Protein AF-A0A538G195-F1 (afdb_monomer_lite)

Foldseek 3Di:
DDDDPPPVVVVVVVVVVVLCPFLLQDADPPPPPLVPDDPVVLVVVLVVLLVLQVVLLVVLVVLLVVLLVQQLQLVLVVAAEEEEEFQLLQVLQQVLQVVLCQQLVDDVRRRYYDYFVDDPDDNVSRVVRQQDLVCLLVVLVVSVQAQSYEYEYEDAQLPRNSSLSNQQNNVVRNHQYEYEYQGPPHPNCVSHPTYRHRNSGYHPDRNPCSRSVSVNSNVSSNCSSVVSSVVLQCADDPGRQNHDCPDPVSLVSLLVRLCVLQVDDSVLSVVLCVQLVNRSLLSNLCRQQVHGSVLSVVLCVVVSNHSVSSHDPDDDDDDDDPPPPPVVVVVVVVVVVVVVPDDDDDDDDDDDDDDDDDDDDDDDDDDDDDDDDDDDDDDDDDDDDDDDDDD

pLDDT: mean 79.09, std 24.75, range [27.48, 98.88]

Secondary structure (DSSP, 8-state):
-----HHHHHHHHHHHHHHHTSTTT--SSTT--GGGS-HHHHHHHHHHHHTHHHHHHHHTHHHHHHHHHHHHHHHHTT--EEEEE-HHHHHHHHHHHHHHHHHH-PPTTSEEEEETT-TT--HHHHHHHTT-HHHHHHHHHHTT--TT-EEEEE-SSS--HHHHHHHHHHHHTT-EEEEEESSSS-HHHHHSSEEEE----S-SSTT-TTTHHHHHHHHHHHHHHHHHHHHTT-EETTEE------SHHHHHHHHHHHHHHH---HHHHHHHHHHTTT-HHHHHHHHHHT--HHHHHHHHHHTTT-HHHHS------S-----TTTTHHHHHHHHHHHTTS-S----PPPP---PPPPPPPPPPP--------------------------

Radius of gyration: 29.47 Å; chains: 1; bounding box: 63×98×82 Å

Sequence (391 aa):
MLGPSSDLDDSTAAERRALDELATESGGEASLDYDLRSTSELVVLMNRFDQTVPDAVLGAADALAETVDAIVDRLRRGGRLVYVGAGSSGRIAELDAAECQSTFSTEPGQVVALQAGGEHATPLEQEAAEDDREAGAAGVRELGVGPLDAVVGVSASGRTPFVLGAVEEASRAGACTAGVVSVGESELGLLADHEISAVVGPEFLAGSTRLKAGSAQKLVLNSISTVSMI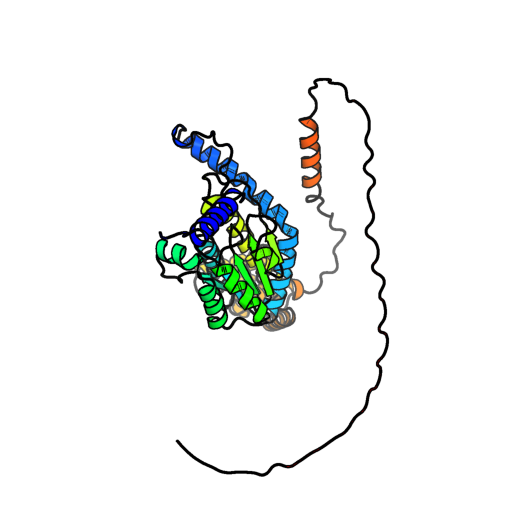RLGKTFGNLMVDVSATNEKLRARVRRIVQTATGASNERVDEALAAAGGSAKVAIVSILAGVDADEAHERLATTSGSIRLALPRRRPSGPRRRGGAWRAHQRDRQRLGERKGNRGSRLRRPAGQRFRRRRPARCRRGGIPPSRRGSARDRGHRVPGDLHHRS

Structure (mmCIF, N/CA/C/O backbone):
data_AF-A0A538G195-F1
#
_entry.id   AF-A0A538G195-F1
#
loop_
_atom_site.group_PDB
_atom_site.id
_atom_site.type_symbol
_atom_site.label_atom_id
_atom_site.label_alt_id
_atom_site.label_comp_id
_atom_site.label_asym_id
_atom_site.label_entity_id
_atom_site.label_seq_id
_atom_site.pdbx_PDB_ins_code
_atom_site.Cartn_x
_atom_site.Cartn_y
_atom_site.Cartn_z
_atom_site.occupancy
_atom_site.B_iso_or_equiv
_atom_site.auth_seq_id
_atom_site.auth_comp_id
_atom_site.auth_asym_id
_atom_site.auth_atom_id
_atom_site.pdbx_PDB_model_num
ATOM 1 N N . MET A 1 1 ? 30.238 -22.130 -46.029 1.00 37.38 1 MET A N 1
ATOM 2 C CA . MET A 1 1 ? 29.100 -21.198 -46.152 1.00 37.38 1 MET A CA 1
ATOM 3 C C . MET A 1 1 ? 28.152 -21.496 -45.010 1.00 37.38 1 MET A C 1
ATOM 5 O O . MET A 1 1 ? 27.429 -22.477 -45.081 1.00 37.38 1 MET A O 1
ATOM 9 N N . LEU A 1 2 ? 28.238 -20.724 -43.932 1.00 40.34 2 LEU A N 1
ATOM 10 C CA . LEU A 1 2 ? 27.244 -20.712 -42.864 1.00 40.34 2 LEU A CA 1
ATOM 11 C C . LEU A 1 2 ? 26.580 -19.342 -42.947 1.00 40.34 2 LEU A C 1
ATOM 13 O O . LEU A 1 2 ? 27.271 -18.327 -42.907 1.00 40.34 2 LEU A O 1
ATOM 17 N N . GLY A 1 3 ? 25.271 -19.321 -43.125 1.00 36.41 3 GLY A N 1
ATOM 18 C CA . GLY A 1 3 ? 24.450 -18.136 -42.945 1.00 36.41 3 GLY A CA 1
ATOM 19 C C . GLY A 1 3 ? 23.067 -18.566 -42.456 1.00 36.41 3 GLY A C 1
ATOM 20 O O . GLY A 1 3 ? 22.696 -19.715 -42.704 1.00 36.41 3 GLY A O 1
ATOM 21 N N . PRO A 1 4 ? 22.284 -17.669 -41.844 1.00 46.81 4 PRO A N 1
ATOM 22 C CA . PRO A 1 4 ? 22.677 -16.552 -40.988 1.00 46.81 4 PRO A CA 1
ATOM 23 C C . PRO A 1 4 ? 22.125 -16.724 -39.558 1.00 46.81 4 PRO A C 1
ATOM 25 O O . PRO A 1 4 ? 21.070 -17.308 -39.340 1.00 46.81 4 PRO A O 1
ATOM 28 N N . SER A 1 5 ? 22.834 -16.176 -38.572 1.00 49.34 5 SER A N 1
ATOM 29 C CA . SER A 1 5 ? 22.385 -16.022 -37.183 1.00 49.34 5 SER A CA 1
ATOM 30 C C . SER A 1 5 ? 21.516 -14.763 -37.017 1.00 49.34 5 SER A C 1
ATOM 32 O O . SER A 1 5 ? 21.808 -13.926 -36.166 1.00 49.34 5 SER A O 1
ATOM 34 N N . SER A 1 6 ? 20.508 -14.568 -37.875 1.00 51.19 6 SER A N 1
ATOM 35 C CA . SER A 1 6 ? 19.708 -13.330 -37.898 1.00 51.19 6 SER A CA 1
ATOM 36 C C . SER A 1 6 ? 18.733 -13.212 -36.729 1.00 51.19 6 SER A C 1
ATOM 38 O O . SER A 1 6 ? 18.486 -12.111 -36.258 1.00 51.19 6 SER A O 1
ATOM 40 N N . ASP A 1 7 ? 18.214 -14.330 -36.225 1.00 44.38 7 ASP A N 1
ATOM 41 C CA . ASP A 1 7 ? 17.024 -14.289 -35.363 1.00 44.38 7 ASP A CA 1
ATOM 42 C C . ASP A 1 7 ? 17.342 -13.922 -33.901 1.00 44.38 7 ASP A C 1
ATOM 44 O O . ASP A 1 7 ? 16.502 -13.362 -33.201 1.00 44.38 7 ASP A O 1
ATOM 48 N N . LEU A 1 8 ? 18.577 -14.164 -33.442 1.00 39.59 8 LEU A N 1
ATOM 49 C CA . LEU A 1 8 ? 19.046 -13.748 -32.110 1.00 39.59 8 LEU A CA 1
ATOM 50 C C . LEU A 1 8 ? 19.500 -12.275 -32.080 1.00 39.59 8 LEU A C 1
ATOM 52 O O . LEU A 1 8 ? 19.383 -11.604 -31.054 1.00 39.59 8 LEU A O 1
ATOM 56 N N . ASP A 1 9 ? 19.996 -11.754 -33.204 1.00 49.62 9 ASP A N 1
ATOM 57 C CA . ASP A 1 9 ? 20.476 -10.369 -33.306 1.00 49.62 9 ASP A CA 1
ATOM 58 C C . ASP A 1 9 ? 19.303 -9.380 -33.466 1.00 49.62 9 ASP A C 1
ATOM 60 O O . ASP A 1 9 ? 19.306 -8.295 -32.883 1.00 49.62 9 ASP A O 1
ATOM 64 N N . ASP A 1 10 ? 18.235 -9.797 -34.158 1.00 47.09 10 ASP A N 1
ATOM 65 C CA . ASP A 1 10 ? 17.028 -8.982 -34.356 1.00 47.09 10 ASP A CA 1
ATOM 66 C C . ASP A 1 10 ? 16.170 -8.889 -33.076 1.00 47.09 10 ASP A C 1
ATOM 68 O O . ASP A 1 10 ? 15.642 -7.821 -32.763 1.00 47.09 10 ASP A O 1
ATOM 72 N N . SER A 1 11 ? 16.109 -9.962 -32.270 1.00 45.81 11 SER A N 1
ATOM 73 C CA . SER A 1 11 ? 15.446 -9.969 -30.949 1.00 45.81 11 SER A CA 1
ATOM 74 C C . SER A 1 11 ? 16.098 -8.977 -29.984 1.00 45.81 11 SER A C 1
ATOM 76 O O . SER A 1 11 ? 15.421 -8.147 -29.380 1.00 45.81 11 SER A O 1
ATOM 78 N N . THR A 1 12 ? 17.431 -9.006 -29.887 1.00 54.03 12 THR A N 1
ATOM 79 C CA . THR A 1 12 ? 18.167 -8.099 -28.994 1.00 54.03 12 THR A CA 1
ATOM 80 C C . THR A 1 12 ? 18.160 -6.655 -29.504 1.00 54.03 12 THR A C 1
ATOM 82 O O . THR A 1 12 ? 18.181 -5.713 -28.713 1.00 54.03 12 THR A O 1
ATOM 85 N N . ALA A 1 13 ? 18.101 -6.435 -30.823 1.00 44.38 13 ALA A N 1
ATOM 86 C CA . ALA A 1 13 ? 17.939 -5.101 -31.398 1.00 44.38 13 ALA A CA 1
ATOM 87 C C . ALA A 1 13 ? 16.529 -4.530 -31.169 1.00 44.38 13 ALA A C 1
ATOM 89 O O . ALA A 1 13 ? 16.399 -3.330 -30.914 1.00 44.38 13 ALA A O 1
ATOM 90 N N . ALA A 1 14 ? 15.494 -5.370 -31.225 1.00 52.47 14 ALA A N 1
ATOM 91 C CA . ALA A 1 14 ? 14.123 -4.990 -30.902 1.00 52.47 14 ALA A CA 1
ATOM 92 C C . ALA A 1 14 ? 13.960 -4.660 -29.410 1.00 52.47 14 ALA A C 1
ATOM 94 O O . ALA A 1 14 ? 13.369 -3.634 -29.085 1.00 52.47 14 ALA A O 1
ATOM 95 N N . GLU A 1 15 ? 14.554 -5.452 -28.513 1.00 54.81 15 GLU A N 1
ATOM 96 C CA . GLU A 1 15 ? 14.579 -5.163 -27.072 1.00 54.81 15 GLU A CA 1
ATOM 97 C C . GLU A 1 15 ? 15.308 -3.858 -26.750 1.00 54.81 15 GLU A C 1
ATOM 99 O O . GLU A 1 15 ? 14.792 -3.054 -25.977 1.00 54.81 15 GLU A O 1
ATOM 104 N N . ARG A 1 16 ? 16.467 -3.603 -27.377 1.00 54.97 16 ARG A N 1
ATOM 105 C CA . ARG A 1 16 ? 17.202 -2.333 -27.230 1.00 54.97 16 ARG A CA 1
ATOM 106 C C . ARG A 1 16 ? 16.364 -1.130 -27.674 1.00 54.97 16 ARG A C 1
ATOM 108 O O . ARG A 1 16 ? 16.291 -0.143 -26.954 1.00 54.97 16 ARG A O 1
ATOM 115 N N . ARG A 1 17 ? 15.672 -1.228 -28.814 1.00 55.41 17 ARG A N 1
ATOM 116 C CA . ARG A 1 17 ? 14.771 -0.160 -29.287 1.00 55.4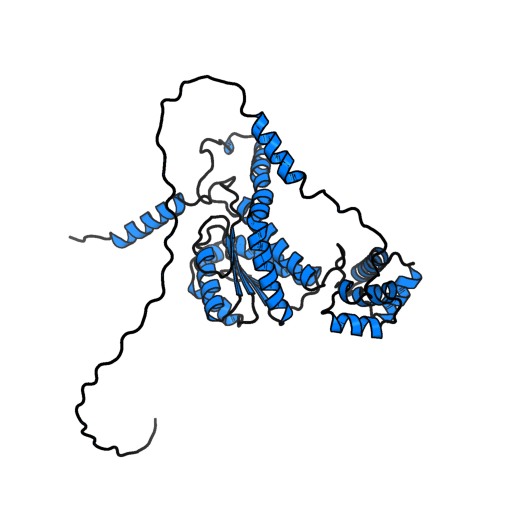1 17 ARG A CA 1
ATOM 117 C C . ARG A 1 17 ? 13.563 0.032 -28.368 1.00 55.41 17 ARG A C 1
ATOM 119 O O . ARG A 1 17 ? 13.183 1.166 -28.112 1.00 55.41 17 ARG A O 1
ATOM 126 N N . ALA A 1 18 ? 12.995 -1.053 -27.842 1.00 59.09 18 ALA A N 1
ATOM 127 C CA . ALA A 1 18 ? 11.886 -0.994 -26.892 1.00 59.09 18 ALA A CA 1
ATOM 128 C C . ALA A 1 18 ? 12.302 -0.391 -25.538 1.00 59.09 18 ALA A C 1
ATOM 130 O O . ALA A 1 18 ? 11.503 0.295 -24.910 1.00 59.09 18 ALA A O 1
ATOM 131 N N . LEU A 1 19 ? 13.544 -0.622 -25.093 1.00 58.81 19 LEU A N 1
ATOM 132 C CA . LEU A 1 19 ? 14.148 0.038 -23.930 1.00 58.81 19 LEU A CA 1
ATOM 133 C C . LEU A 1 19 ? 14.271 1.550 -24.158 1.00 58.81 19 LEU A C 1
ATOM 135 O O . LEU A 1 19 ? 13.780 2.319 -23.338 1.00 58.81 19 LEU A O 1
ATOM 139 N N . ASP A 1 20 ? 14.853 1.968 -25.285 1.00 54.69 20 ASP A N 1
ATOM 140 C CA . ASP A 1 20 ? 15.094 3.384 -25.610 1.00 54.69 20 ASP A CA 1
ATOM 141 C C . ASP A 1 20 ? 13.800 4.224 -25.707 1.00 54.69 20 ASP A C 1
ATOM 143 O O . ASP A 1 20 ? 13.822 5.438 -25.491 1.00 54.69 20 ASP A O 1
ATOM 147 N N . GLU A 1 21 ? 12.662 3.596 -26.022 1.00 57.94 21 GLU A N 1
ATOM 148 C CA . GLU A 1 21 ? 11.350 4.251 -26.121 1.00 57.94 21 GLU A CA 1
ATOM 149 C C . GLU A 1 21 ? 10.672 4.499 -24.758 1.00 57.94 21 GLU A C 1
ATOM 151 O O . GLU A 1 21 ? 9.718 5.281 -24.671 1.00 57.94 21 GLU A O 1
ATOM 156 N N . LEU A 1 22 ? 11.152 3.881 -23.673 1.00 58.16 22 LEU A N 1
ATOM 157 C CA . LEU A 1 22 ? 10.562 4.037 -22.344 1.00 58.16 22 LEU A CA 1
ATOM 158 C C . LEU A 1 22 ? 10.996 5.348 -21.682 1.00 58.16 22 LEU A C 1
ATOM 160 O O . LEU A 1 22 ? 12.179 5.664 -21.560 1.00 58.16 22 LEU A O 1
ATOM 164 N N . ALA A 1 23 ? 10.026 6.066 -21.110 1.00 60.09 23 ALA A N 1
ATOM 165 C CA . ALA A 1 23 ? 10.293 7.273 -20.324 1.00 60.09 23 ALA A CA 1
ATOM 166 C C . ALA A 1 23 ? 11.205 7.021 -19.100 1.00 60.09 23 ALA A C 1
ATOM 168 O O . ALA A 1 23 ? 11.826 7.960 -18.601 1.00 60.09 23 ALA A O 1
ATOM 169 N N . THR A 1 24 ? 11.286 5.776 -18.612 1.00 52.28 24 THR A N 1
ATOM 170 C CA . THR A 1 24 ? 12.189 5.367 -17.520 1.00 52.28 24 THR A CA 1
ATOM 171 C C . THR A 1 24 ? 13.651 5.297 -17.956 1.00 52.28 24 THR A C 1
ATOM 173 O O . THR A 1 24 ? 14.535 5.610 -17.160 1.00 52.28 24 THR A O 1
ATOM 176 N N . GLU A 1 25 ? 13.897 4.938 -19.217 1.00 59.53 25 GLU A N 1
ATOM 177 C CA . GLU A 1 25 ? 15.240 4.781 -19.784 1.00 59.53 25 GLU A CA 1
ATOM 178 C C . GLU A 1 25 ? 15.726 6.057 -20.471 1.00 59.53 25 GLU A C 1
ATOM 180 O O . GLU A 1 25 ? 16.930 6.293 -20.569 1.00 59.53 25 GLU A O 1
ATOM 185 N N . SER A 1 26 ? 14.802 6.933 -20.885 1.00 56.34 26 SER A N 1
ATOM 186 C CA . SER A 1 26 ? 15.163 8.245 -21.410 1.00 56.34 26 SER A CA 1
ATOM 187 C C . SER A 1 26 ? 15.908 9.051 -20.340 1.00 56.34 26 SER A C 1
ATOM 189 O O . SER A 1 26 ? 15.335 9.457 -19.324 1.00 56.34 26 SER A O 1
ATOM 191 N N . GLY A 1 27 ? 17.198 9.307 -20.566 1.00 50.16 27 GLY A N 1
ATOM 192 C CA . GLY A 1 27 ? 17.881 10.404 -19.890 1.00 50.16 27 GLY A CA 1
ATOM 193 C C . GLY A 1 27 ? 17.138 11.698 -20.208 1.00 50.16 27 GLY A C 1
ATOM 194 O O . GLY A 1 27 ? 16.630 11.854 -21.316 1.00 50.16 27 GLY A O 1
ATOM 195 N N . GLY A 1 28 ? 17.012 12.604 -19.237 1.00 56.41 28 GLY A N 1
ATOM 196 C CA . GLY A 1 28 ? 16.440 13.934 -19.468 1.00 56.41 28 GLY A CA 1
ATOM 197 C C . GLY A 1 28 ? 17.239 14.747 -20.500 1.00 56.41 28 GLY A C 1
ATOM 198 O O . GLY A 1 28 ? 17.872 14.203 -21.398 1.00 56.41 28 GLY A O 1
ATOM 199 N N . GLU A 1 29 ? 17.248 16.079 -20.401 1.00 52.69 29 GLU A N 1
ATOM 200 C CA . GLU A 1 29 ? 18.123 16.883 -21.271 1.00 52.69 29 GLU A CA 1
ATOM 201 C C . GLU A 1 29 ? 19.564 16.346 -21.201 1.00 52.69 29 GLU A C 1
ATOM 203 O O . GLU A 1 29 ? 20.205 16.418 -20.153 1.00 52.69 29 GLU A O 1
ATOM 208 N N . ALA A 1 30 ? 20.064 15.805 -22.320 1.00 50.06 30 ALA A N 1
ATOM 209 C CA . ALA A 1 30 ? 21.372 15.155 -22.466 1.00 50.06 30 ALA A CA 1
ATOM 210 C C . ALA A 1 30 ? 22.578 16.089 -22.200 1.00 50.06 30 ALA A C 1
ATOM 212 O O . ALA A 1 30 ? 23.709 15.750 -22.525 1.00 50.06 30 ALA A O 1
ATOM 213 N N . SER A 1 31 ? 22.340 17.278 -21.641 1.00 51.78 31 SER A N 1
ATOM 214 C CA . SER A 1 31 ? 23.308 18.355 -21.434 1.00 51.78 31 SER A CA 1
ATOM 215 C C . SER A 1 31 ? 23.473 18.753 -19.962 1.00 51.78 31 SER A C 1
ATOM 217 O O . SER A 1 31 ? 23.836 19.895 -19.666 1.00 51.78 31 SER A O 1
ATOM 219 N N . LEU A 1 32 ? 23.142 17.877 -19.013 1.00 64.00 32 LEU A N 1
ATOM 220 C CA . LEU A 1 32 ? 23.443 18.130 -17.607 1.00 64.00 32 LEU A CA 1
ATOM 221 C C . LEU A 1 32 ? 24.790 17.486 -17.274 1.00 64.00 32 LEU A C 1
ATOM 223 O O . LEU A 1 32 ? 24.834 16.312 -16.928 1.00 64.00 32 LEU A O 1
ATOM 227 N N . ASP A 1 33 ? 25.866 18.276 -17.351 1.00 83.06 33 ASP A N 1
ATOM 228 C CA . ASP A 1 33 ? 27.216 17.899 -16.898 1.00 83.06 33 ASP A CA 1
ATOM 229 C C . ASP A 1 33 ? 27.221 17.712 -15.368 1.00 83.06 33 ASP A C 1
ATOM 231 O O . ASP A 1 33 ? 27.653 18.582 -14.606 1.00 83.06 33 ASP A O 1
ATOM 235 N N . TYR A 1 34 ? 26.603 16.629 -14.884 1.00 86.94 34 TYR A N 1
ATOM 236 C CA . TYR A 1 34 ? 26.434 16.360 -13.456 1.00 86.94 34 TYR A CA 1
ATOM 237 C C . TYR A 1 34 ? 27.787 16.290 -12.744 1.00 86.94 34 TYR A C 1
ATOM 239 O O . TYR A 1 34 ? 27.937 16.821 -11.647 1.00 86.94 34 TYR A O 1
ATOM 247 N N . ASP A 1 35 ? 28.778 15.685 -13.384 1.00 88.25 35 ASP A N 1
ATOM 248 C CA . ASP A 1 35 ? 30.139 15.512 -12.885 1.00 88.25 35 ASP A CA 1
ATOM 249 C C . ASP A 1 35 ? 30.928 16.827 -12.754 1.00 88.25 35 ASP A C 1
ATOM 251 O O . ASP A 1 35 ? 31.881 16.887 -11.979 1.00 88.25 35 ASP A O 1
ATOM 255 N N . LEU A 1 36 ? 30.503 17.897 -13.435 1.00 91.38 36 LEU A N 1
ATOM 256 C CA . LEU A 1 36 ? 31.107 19.231 -13.325 1.00 91.38 36 LEU A CA 1
ATOM 257 C C . LEU A 1 36 ? 30.447 20.123 -12.262 1.00 91.38 36 LEU A C 1
ATOM 259 O O . LEU A 1 36 ? 30.925 21.228 -11.992 1.00 91.38 36 LEU A O 1
ATOM 263 N N . ARG A 1 37 ? 29.340 19.679 -11.660 1.00 91.38 37 ARG A N 1
ATOM 264 C CA . ARG A 1 37 ? 28.608 20.442 -10.640 1.00 91.38 37 ARG A CA 1
ATOM 265 C C . ARG A 1 37 ? 29.181 20.202 -9.251 1.00 91.38 37 ARG A C 1
ATOM 267 O O . ARG A 1 37 ? 29.657 19.120 -8.917 1.00 91.38 37 ARG A O 1
ATOM 274 N N . SER A 1 38 ? 29.052 21.200 -8.383 1.00 95.50 38 SER A N 1
ATOM 275 C CA . SER A 1 38 ? 29.324 21.006 -6.961 1.00 95.50 38 SER A CA 1
ATOM 276 C C . SER A 1 38 ? 28.315 20.039 -6.332 1.00 95.50 38 SER A C 1
ATOM 278 O O . SER A 1 38 ? 27.158 19.940 -6.749 1.00 95.50 38 SER A O 1
ATOM 280 N N . THR A 1 39 ? 28.713 19.380 -5.243 1.00 97.19 39 THR A N 1
ATOM 281 C CA . THR A 1 39 ? 27.825 18.492 -4.477 1.00 97.19 39 THR A CA 1
ATOM 282 C C . THR A 1 39 ? 26.535 19.195 -4.037 1.00 97.19 39 THR A C 1
ATOM 284 O O . THR A 1 39 ? 25.461 18.603 -4.099 1.00 97.19 39 THR A O 1
ATOM 287 N N . SER A 1 40 ? 26.614 20.470 -3.637 1.00 97.25 40 SER A N 1
ATOM 288 C CA . SER A 1 40 ? 25.439 21.260 -3.237 1.00 97.25 40 SER A CA 1
ATOM 289 C C . SER A 1 40 ? 24.456 21.447 -4.398 1.00 97.25 40 SER A C 1
ATOM 291 O O . SER A 1 40 ? 23.250 21.252 -4.238 1.00 97.25 40 SER A O 1
ATOM 293 N N . GLU A 1 41 ? 24.963 21.757 -5.594 1.00 94.56 41 GLU A N 1
ATOM 294 C CA . GLU A 1 41 ? 24.133 21.890 -6.794 1.00 94.56 41 GLU A CA 1
ATOM 295 C C . GLU A 1 41 ? 23.484 20.566 -7.189 1.00 94.56 41 GLU A C 1
ATOM 297 O O . GLU A 1 41 ? 22.314 20.568 -7.569 1.00 94.56 41 GLU A O 1
ATOM 302 N N . LEU A 1 42 ? 24.203 19.446 -7.063 1.00 94.50 42 LEU A N 1
ATOM 303 C CA . LEU A 1 42 ? 23.663 18.113 -7.336 1.00 94.50 42 LEU A CA 1
ATOM 304 C C . LEU A 1 42 ? 22.528 17.746 -6.379 1.00 94.50 42 LEU A C 1
ATOM 306 O O . LEU A 1 42 ? 21.477 17.302 -6.834 1.00 94.50 42 LEU A O 1
ATOM 310 N N . VAL A 1 43 ? 22.689 18.002 -5.078 1.00 96.00 43 VAL A N 1
ATOM 311 C CA . VAL A 1 43 ? 21.633 17.758 -4.080 1.00 96.00 43 VAL A CA 1
ATOM 312 C C . VAL A 1 43 ? 20.395 18.613 -4.366 1.00 96.00 43 VAL A C 1
ATOM 314 O O . VAL A 1 43 ? 19.273 18.105 -4.359 1.00 96.00 43 VAL A O 1
ATOM 317 N N . VAL A 1 44 ? 20.577 19.904 -4.667 1.00 95.00 44 VAL A N 1
ATOM 318 C CA . VAL A 1 44 ? 19.462 20.797 -5.025 1.00 95.00 44 VAL A CA 1
ATOM 319 C C . VAL A 1 44 ? 18.781 20.340 -6.315 1.00 95.00 44 VAL A C 1
ATOM 321 O O . VAL A 1 44 ? 17.554 20.389 -6.412 1.00 95.00 44 VAL A O 1
ATOM 324 N N . LEU A 1 45 ? 19.553 19.908 -7.312 1.00 92.38 45 LEU A N 1
ATOM 325 C CA . LEU A 1 45 ? 19.019 19.458 -8.591 1.00 92.38 45 LEU A CA 1
ATOM 326 C C . LEU A 1 45 ? 18.232 18.154 -8.446 1.00 92.38 45 LEU A C 1
ATOM 328 O O . LEU A 1 45 ? 17.109 18.090 -8.936 1.00 92.38 45 LEU A O 1
ATOM 332 N N . MET A 1 46 ? 18.758 17.172 -7.713 1.00 94.12 46 MET A N 1
ATOM 333 C CA . MET A 1 46 ? 18.046 15.931 -7.405 1.00 94.12 46 MET A CA 1
ATOM 334 C C . MET A 1 46 ? 16.720 16.217 -6.684 1.00 94.12 46 MET A C 1
ATOM 336 O O . MET A 1 46 ? 15.671 15.748 -7.116 1.00 94.12 46 MET A O 1
ATOM 340 N N . ASN A 1 47 ? 16.715 17.107 -5.684 1.00 96.12 47 ASN A N 1
ATOM 341 C CA . ASN A 1 47 ? 15.476 17.455 -4.987 1.00 96.12 47 ASN A CA 1
ATOM 342 C C . ASN A 1 47 ? 14.434 18.139 -5.894 1.00 96.12 47 ASN A C 1
ATOM 344 O O . ASN A 1 47 ? 13.233 17.968 -5.696 1.00 96.12 47 ASN A O 1
ATOM 348 N N . ARG A 1 48 ? 14.862 18.899 -6.913 1.00 93.62 48 ARG A N 1
ATOM 349 C CA . ARG A 1 48 ? 13.939 19.460 -7.918 1.00 93.62 48 ARG A CA 1
ATOM 350 C C . ARG A 1 48 ? 13.288 18.373 -8.770 1.00 93.62 48 ARG A C 1
ATOM 352 O O . ARG A 1 48 ? 12.123 18.524 -9.123 1.00 93.62 48 ARG A O 1
ATOM 359 N N . PHE A 1 49 ? 14.008 17.297 -9.085 1.00 93.12 49 PHE A N 1
ATOM 360 C CA . PHE A 1 49 ? 13.427 16.127 -9.747 1.00 93.12 49 PHE A CA 1
ATOM 361 C C . PHE A 1 49 ? 12.378 15.470 -8.837 1.00 93.12 49 PHE A C 1
ATOM 363 O O . PHE A 1 49 ? 11.247 15.240 -9.277 1.00 93.12 49 PHE A O 1
ATOM 370 N N . ASP A 1 50 ? 12.702 15.265 -7.558 1.00 96.19 50 ASP A N 1
ATOM 371 C CA . ASP A 1 50 ? 11.815 14.615 -6.580 1.00 96.19 50 ASP A CA 1
ATOM 372 C C . ASP A 1 50 ? 10.479 15.349 -6.380 1.00 96.19 50 ASP A C 1
ATOM 374 O O . ASP A 1 50 ? 9.457 14.722 -6.100 1.00 96.19 50 ASP A O 1
ATOM 378 N N . GLN A 1 51 ? 10.441 16.672 -6.578 1.00 95.69 51 GLN A N 1
ATOM 379 C CA . GLN A 1 51 ? 9.213 17.475 -6.461 1.00 95.69 51 GLN A CA 1
ATOM 380 C C . GLN A 1 51 ? 8.084 17.024 -7.400 1.00 95.69 51 GLN A C 1
ATOM 382 O O . GLN A 1 51 ? 6.921 17.325 -7.137 1.00 95.69 51 GLN A O 1
ATOM 387 N N . THR A 1 52 ? 8.402 16.298 -8.474 1.00 95.19 52 THR A N 1
ATOM 388 C CA . THR A 1 52 ? 7.405 15.763 -9.416 1.00 95.19 52 THR A CA 1
ATOM 389 C C . THR A 1 52 ? 6.650 14.548 -8.870 1.00 95.19 52 THR A C 1
ATOM 391 O O . THR A 1 52 ? 5.523 14.286 -9.291 1.00 95.19 52 THR A O 1
ATOM 394 N N . VAL A 1 53 ? 7.228 13.832 -7.901 1.00 98.38 53 VAL A N 1
ATOM 395 C CA . VAL A 1 53 ? 6.711 12.545 -7.420 1.00 98.38 53 VAL A CA 1
ATOM 396 C C . VAL A 1 53 ? 5.324 12.668 -6.770 1.00 98.38 53 VAL A C 1
ATOM 398 O O . VAL A 1 53 ? 4.425 11.930 -7.175 1.00 98.38 53 VAL A O 1
ATOM 401 N N . PRO A 1 54 ? 5.066 13.596 -5.822 1.00 98.38 54 PRO A N 1
ATOM 402 C CA . PRO A 1 54 ? 3.743 13.698 -5.203 1.00 98.38 54 PRO A CA 1
ATOM 403 C C . PRO A 1 54 ? 2.640 14.098 -6.190 1.00 98.38 54 PRO A C 1
ATOM 405 O O . PRO A 1 54 ? 1.514 13.621 -6.071 1.00 98.38 54 PRO A O 1
ATOM 408 N N . ASP A 1 55 ? 2.955 14.956 -7.168 1.00 98.06 55 ASP A N 1
ATOM 409 C CA . ASP A 1 55 ? 2.007 15.357 -8.214 1.00 98.06 55 ASP A CA 1
ATOM 410 C C . ASP A 1 55 ? 1.657 14.166 -9.130 1.00 98.06 55 ASP A C 1
ATOM 412 O O . ASP A 1 55 ? 0.488 13.999 -9.478 1.00 98.06 55 ASP A O 1
ATOM 416 N N . ALA A 1 56 ? 2.629 13.307 -9.467 1.00 97.81 56 ALA A N 1
ATOM 417 C CA . ALA A 1 56 ? 2.389 12.088 -10.245 1.00 97.81 56 ALA A CA 1
ATOM 418 C C . ALA A 1 56 ? 1.483 11.094 -9.496 1.00 97.81 56 ALA A C 1
ATOM 420 O O . ALA A 1 56 ? 0.515 10.591 -10.063 1.00 97.81 56 ALA A O 1
ATOM 421 N N . VAL A 1 57 ? 1.735 10.873 -8.201 1.00 98.62 57 VAL A N 1
ATOM 422 C CA . VAL A 1 57 ? 0.894 10.003 -7.356 1.00 98.62 57 VAL A CA 1
ATOM 423 C C . VAL A 1 57 ? -0.515 10.577 -7.198 1.00 98.62 57 VAL A C 1
ATOM 425 O O . VAL A 1 57 ? -1.496 9.841 -7.279 1.00 98.62 57 VAL A O 1
ATOM 428 N N . LEU A 1 58 ? -0.644 11.898 -7.036 1.00 98.31 58 LEU A N 1
ATOM 429 C CA . LEU A 1 58 ? -1.946 12.567 -7.016 1.00 98.31 58 LEU A CA 1
ATOM 430 C C . LEU A 1 58 ? -2.690 12.414 -8.352 1.00 98.31 58 LEU A C 1
ATOM 432 O O . LEU A 1 58 ? -3.914 12.297 -8.356 1.00 98.31 58 LEU A O 1
ATOM 436 N N . GLY A 1 59 ? -1.969 12.394 -9.475 1.00 97.81 59 GLY A N 1
ATOM 437 C CA . GLY A 1 59 ? -2.531 12.110 -10.795 1.00 97.81 59 GLY A CA 1
ATOM 438 C C . GLY A 1 59 ? -3.178 10.725 -10.900 1.00 97.81 59 GLY A C 1
ATOM 439 O O . GLY A 1 59 ? -4.160 10.577 -11.621 1.00 97.81 59 GLY A O 1
ATOM 440 N N . ALA A 1 60 ? -2.692 9.747 -10.129 1.00 97.56 60 ALA A N 1
ATOM 441 C CA . ALA A 1 60 ? -3.216 8.381 -10.074 1.00 97.56 60 ALA A CA 1
ATOM 442 C C . ALA A 1 60 ? -4.297 8.166 -8.991 1.00 97.56 60 ALA A C 1
ATOM 444 O O . ALA A 1 60 ? -4.716 7.033 -8.755 1.00 97.56 60 ALA A O 1
ATOM 445 N N . ALA A 1 61 ? -4.750 9.227 -8.307 1.00 98.06 61 ALA A N 1
ATOM 446 C CA . ALA A 1 61 ? -5.572 9.109 -7.100 1.00 98.06 61 ALA A CA 1
ATOM 447 C C . ALA A 1 61 ? -6.912 8.382 -7.305 1.00 98.06 61 ALA A C 1
ATOM 449 O O . ALA A 1 61 ? -7.336 7.655 -6.408 1.00 98.06 61 ALA A O 1
ATOM 450 N N . ASP A 1 62 ? -7.571 8.558 -8.454 1.00 98.31 62 ASP A N 1
ATOM 451 C CA . ASP A 1 62 ? -8.859 7.908 -8.729 1.00 98.31 62 ASP A CA 1
ATOM 452 C C . ASP A 1 62 ? -8.682 6.386 -8.890 1.00 98.31 62 ASP A C 1
ATOM 454 O O . ASP A 1 62 ? -9.332 5.615 -8.186 1.00 98.31 62 ASP A O 1
ATOM 458 N N . ALA A 1 63 ? -7.725 5.951 -9.719 1.00 98.06 63 ALA A N 1
ATOM 459 C CA . ALA A 1 63 ? -7.402 4.532 -9.900 1.00 98.06 63 ALA A CA 1
ATOM 460 C C . ALA A 1 63 ? -6.901 3.881 -8.600 1.00 98.06 63 ALA A C 1
ATOM 462 O O . ALA A 1 63 ? -7.274 2.756 -8.260 1.00 98.06 63 ALA A O 1
ATOM 463 N N . LEU A 1 64 ? -6.100 4.615 -7.825 1.00 98.50 64 LEU A N 1
ATOM 464 C CA . LEU A 1 64 ? -5.644 4.190 -6.507 1.00 98.50 64 LEU A CA 1
ATOM 465 C C . LEU A 1 64 ? -6.817 4.000 -5.532 1.00 98.50 64 LEU A C 1
ATOM 467 O O . LEU A 1 64 ? -6.843 3.017 -4.796 1.00 98.50 64 LEU A O 1
ATOM 471 N N . ALA A 1 65 ? -7.801 4.903 -5.530 1.00 98.75 65 ALA A N 1
ATOM 472 C CA . ALA A 1 65 ? -8.984 4.780 -4.682 1.00 98.75 65 ALA A CA 1
ATOM 473 C C . ALA A 1 65 ? -9.847 3.566 -5.063 1.00 98.75 65 ALA A C 1
ATOM 475 O O . ALA A 1 65 ? -10.276 2.830 -4.174 1.00 98.75 65 ALA A O 1
ATOM 476 N N . GLU A 1 66 ? -10.061 3.332 -6.360 1.00 98.69 66 GLU A N 1
ATOM 477 C CA . GLU A 1 66 ? -10.790 2.160 -6.864 1.00 98.69 66 GLU A CA 1
ATOM 478 C C . GLU A 1 66 ? -10.088 0.852 -6.484 1.00 98.69 66 GLU A C 1
ATOM 480 O O . GLU A 1 66 ? -10.720 -0.062 -5.950 1.00 98.69 66 GLU A O 1
ATOM 485 N N . THR A 1 67 ? -8.766 0.802 -6.667 1.00 98.75 67 THR A N 1
ATOM 486 C CA . THR A 1 67 ? -7.936 -0.346 -6.280 1.00 98.75 67 THR A CA 1
ATOM 487 C C . THR A 1 67 ? -8.027 -0.611 -4.776 1.00 98.75 67 THR A C 1
ATOM 489 O O . THR A 1 67 ? -8.212 -1.749 -4.348 1.00 98.75 67 THR A O 1
ATOM 492 N N . VAL A 1 68 ? -7.954 0.437 -3.947 1.00 98.88 68 VAL A N 1
ATOM 493 C CA . VAL A 1 68 ? -8.093 0.311 -2.489 1.00 98.88 68 VAL A CA 1
ATOM 494 C C . VAL A 1 68 ? -9.469 -0.214 -2.095 1.00 98.88 68 VAL A C 1
ATOM 496 O O . VAL A 1 68 ? -9.554 -1.075 -1.222 1.00 98.88 68 VAL A O 1
ATOM 499 N N . ASP A 1 69 ? -10.552 0.263 -2.710 1.00 98.75 69 ASP A N 1
ATOM 500 C CA . ASP A 1 69 ? -11.890 -0.247 -2.398 1.00 98.75 69 ASP A CA 1
ATOM 501 C C . ASP A 1 69 ? -12.024 -1.744 -2.758 1.00 98.75 69 ASP A C 1
ATOM 503 O O . ASP A 1 69 ? -12.623 -2.496 -1.982 1.00 98.75 69 ASP A O 1
ATOM 507 N N . ALA A 1 70 ? -11.403 -2.202 -3.854 1.00 98.69 70 ALA A N 1
ATOM 508 C CA . ALA A 1 70 ? -11.346 -3.620 -4.223 1.00 98.69 70 ALA A CA 1
ATOM 509 C C . ALA A 1 70 ? -10.509 -4.459 -3.234 1.00 98.69 70 ALA A C 1
ATOM 511 O O . ALA A 1 70 ? -10.956 -5.513 -2.774 1.00 98.69 70 ALA A O 1
ATOM 512 N N . ILE A 1 71 ? -9.337 -3.963 -2.823 1.00 98.75 71 ILE A N 1
ATOM 513 C CA . ILE A 1 71 ? -8.491 -4.602 -1.798 1.00 98.75 71 ILE A CA 1
ATOM 514 C C . ILE A 1 71 ? -9.236 -4.702 -0.461 1.00 98.75 71 ILE A C 1
ATOM 516 O O . ILE A 1 71 ? -9.214 -5.739 0.203 1.00 98.75 71 ILE A O 1
ATOM 520 N N . VAL A 1 72 ? -9.945 -3.648 -0.057 1.00 98.38 72 VAL A N 1
ATOM 521 C CA . VAL A 1 72 ? -10.723 -3.639 1.188 1.00 98.38 72 VAL A CA 1
ATOM 522 C C . VAL A 1 72 ? -11.849 -4.675 1.156 1.00 98.38 72 VAL A C 1
ATOM 524 O O . VAL A 1 72 ? -12.110 -5.295 2.188 1.00 98.38 72 VAL A O 1
ATOM 527 N N . ASP A 1 73 ? -12.515 -4.887 0.016 1.00 98.06 73 ASP A N 1
ATOM 528 C CA . ASP A 1 73 ? -13.511 -5.961 -0.132 1.00 98.06 73 ASP A CA 1
ATOM 529 C C . ASP A 1 73 ? -12.900 -7.343 0.148 1.00 98.06 73 ASP A C 1
ATOM 531 O O . ASP A 1 73 ? -13.448 -8.124 0.931 1.00 98.06 73 ASP A O 1
ATOM 535 N N . ARG A 1 74 ? -11.721 -7.611 -0.424 1.00 98.19 74 ARG A N 1
ATOM 536 C CA . ARG A 1 74 ? -10.957 -8.849 -0.215 1.00 98.19 74 ARG A CA 1
ATOM 537 C C . ARG A 1 74 ? -10.562 -9.055 1.247 1.00 98.19 74 ARG A C 1
ATOM 539 O O . ARG A 1 74 ? -10.921 -10.070 1.849 1.00 98.19 74 ARG A O 1
ATOM 546 N N . LEU A 1 75 ? -9.933 -8.053 1.859 1.00 97.12 75 LEU A N 1
ATOM 547 C CA . LEU A 1 75 ? -9.497 -8.112 3.258 1.00 97.12 75 LEU A CA 1
ATOM 548 C C . LEU A 1 75 ? -10.672 -8.290 4.236 1.00 97.12 75 LEU A C 1
ATOM 550 O O . LEU A 1 75 ? -10.559 -9.034 5.208 1.00 97.12 75 LEU A O 1
ATOM 554 N N . ARG A 1 76 ? -11.835 -7.670 3.977 1.00 94.81 76 ARG A N 1
ATOM 555 C CA . ARG A 1 76 ? -13.042 -7.856 4.813 1.00 94.81 76 ARG A CA 1
ATOM 556 C C . ARG A 1 76 ? -13.560 -9.288 4.820 1.00 94.81 76 ARG A C 1
ATOM 558 O O . ARG A 1 76 ? -14.185 -9.695 5.795 1.00 94.81 76 ARG A O 1
ATOM 565 N N . ARG A 1 77 ? -13.324 -10.037 3.744 1.00 95.62 77 ARG A N 1
ATOM 566 C CA . ARG A 1 77 ? -13.733 -11.440 3.597 1.00 95.62 77 ARG A CA 1
ATOM 567 C C . ARG A 1 77 ? -12.691 -12.416 4.152 1.00 95.62 77 ARG A C 1
ATOM 569 O O . ARG A 1 77 ? -12.852 -13.619 3.978 1.00 95.62 77 ARG A O 1
ATOM 576 N N . GLY A 1 78 ? -11.652 -11.907 4.820 1.00 95.56 78 GLY A N 1
ATOM 577 C CA . GLY A 1 78 ? -10.573 -12.703 5.406 1.00 95.56 78 GLY A CA 1
ATOM 578 C C . GLY A 1 78 ? -9.438 -13.036 4.436 1.00 95.56 78 GLY A C 1
ATOM 579 O O . GLY A 1 78 ? -8.626 -13.899 4.750 1.00 95.56 78 GLY A O 1
ATOM 580 N N . GLY A 1 79 ? -9.387 -12.390 3.268 1.00 97.94 79 GLY A N 1
ATOM 581 C CA . GLY A 1 79 ? -8.277 -12.538 2.329 1.00 97.94 79 GLY A CA 1
ATOM 582 C C . GLY A 1 79 ? -7.018 -11.779 2.739 1.00 97.94 79 GLY A C 1
ATOM 583 O O . GLY A 1 79 ? -6.997 -11.079 3.757 1.00 97.94 79 GLY A O 1
ATOM 584 N N . ARG A 1 80 ? -5.979 -11.896 1.909 1.00 98.56 80 ARG A N 1
ATOM 585 C CA . ARG A 1 80 ? -4.679 -11.240 2.095 1.00 98.56 80 ARG A CA 1
ATOM 586 C C . ARG A 1 80 ? -4.427 -10.170 1.037 1.00 98.56 80 ARG A C 1
ATOM 588 O O . ARG A 1 80 ? -5.003 -10.199 -0.050 1.00 98.56 80 ARG A O 1
ATOM 595 N N . LEU A 1 81 ? -3.528 -9.246 1.359 1.00 98.81 81 LEU A N 1
ATOM 596 C CA . LEU A 1 81 ? -2.883 -8.349 0.405 1.00 98.81 81 LEU A CA 1
ATOM 597 C C . LEU A 1 81 ? -1.474 -8.881 0.120 1.00 98.81 81 LEU A C 1
ATOM 599 O O . LEU A 1 81 ? -0.646 -8.959 1.024 1.00 98.81 81 LEU A O 1
ATOM 603 N N . VAL A 1 82 ? -1.213 -9.254 -1.128 1.00 98.81 82 VAL A N 1
ATOM 604 C CA . VAL A 1 82 ? 0.062 -9.822 -1.575 1.00 98.81 82 VAL A CA 1
ATOM 605 C C . VAL A 1 82 ? 0.716 -8.845 -2.542 1.00 98.81 82 VAL A C 1
ATOM 607 O O . VAL A 1 82 ? 0.210 -8.616 -3.638 1.00 98.81 82 VAL A O 1
ATOM 610 N N . TYR A 1 83 ? 1.844 -8.264 -2.156 1.00 98.81 83 TYR A N 1
ATOM 611 C CA . TYR A 1 83 ? 2.677 -7.504 -3.080 1.00 98.81 83 TYR A CA 1
ATOM 612 C C . TYR A 1 83 ? 3.607 -8.435 -3.851 1.00 98.81 83 TYR A C 1
ATOM 614 O O . TYR A 1 83 ? 4.100 -9.410 -3.291 1.00 98.81 83 TYR A O 1
ATOM 622 N N . VAL A 1 84 ? 3.889 -8.121 -5.115 1.00 98.38 84 VAL A N 1
ATOM 623 C CA . VAL A 1 84 ? 4.873 -8.852 -5.922 1.00 98.38 84 VAL A CA 1
ATOM 624 C C . VAL A 1 84 ? 5.806 -7.874 -6.620 1.00 98.38 84 VAL A C 1
ATOM 626 O O . VAL A 1 84 ? 5.339 -6.939 -7.268 1.00 98.38 84 VAL A O 1
ATOM 629 N N . GLY A 1 85 ? 7.117 -8.081 -6.525 1.00 97.12 85 GLY A N 1
ATOM 630 C CA . GLY A 1 85 ? 8.092 -7.205 -7.172 1.00 97.12 85 GLY A CA 1
ATOM 631 C C . GLY A 1 85 ? 9.484 -7.817 -7.303 1.00 97.12 85 GLY A C 1
ATOM 632 O O . GLY A 1 85 ? 9.797 -8.840 -6.702 1.00 97.12 85 GLY A O 1
ATOM 633 N N . ALA A 1 86 ? 10.339 -7.152 -8.073 1.00 94.06 86 ALA A N 1
ATOM 634 C CA . ALA A 1 86 ? 11.761 -7.467 -8.195 1.00 94.06 86 ALA A CA 1
ATOM 635 C C . ALA A 1 86 ? 12.618 -6.247 -7.823 1.00 94.06 86 ALA A C 1
ATOM 637 O O . ALA A 1 86 ? 12.113 -5.119 -7.749 1.00 94.06 86 ALA A O 1
ATOM 638 N N . GLY A 1 87 ? 13.906 -6.469 -7.554 1.00 91.88 87 GLY A N 1
ATOM 639 C CA . GLY A 1 87 ? 14.877 -5.398 -7.328 1.00 91.88 87 GLY A CA 1
ATOM 640 C C . GLY A 1 87 ? 14.439 -4.375 -6.271 1.00 91.88 87 GLY A C 1
ATOM 641 O O . GLY A 1 87 ? 14.158 -4.716 -5.120 1.00 91.88 87 GLY A O 1
ATOM 642 N N . SER A 1 88 ? 14.414 -3.093 -6.643 1.00 93.19 88 SER A N 1
ATOM 643 C CA . SER A 1 88 ? 13.981 -2.015 -5.736 1.00 93.19 88 SER A CA 1
ATOM 644 C C . SER A 1 88 ? 12.477 -2.060 -5.446 1.00 93.19 88 SER A C 1
ATOM 646 O O . SER A 1 88 ? 12.069 -1.800 -4.317 1.00 93.19 88 SER A O 1
ATOM 648 N N . SER A 1 89 ? 11.656 -2.417 -6.438 1.00 96.25 89 SER A N 1
ATOM 649 C CA . SER A 1 89 ? 10.197 -2.486 -6.297 1.00 96.25 89 SER A CA 1
ATOM 650 C C . SER A 1 89 ? 9.767 -3.567 -5.306 1.00 96.25 89 SER A C 1
ATOM 652 O O . SER A 1 89 ? 8.927 -3.299 -4.450 1.00 96.25 89 SER A O 1
ATOM 654 N N . GLY A 1 90 ? 10.401 -4.745 -5.361 1.00 94.94 90 GLY A N 1
ATOM 655 C CA . GLY A 1 90 ? 10.197 -5.819 -4.383 1.00 94.94 90 GLY A CA 1
ATOM 656 C C . GLY A 1 90 ? 10.516 -5.370 -2.955 1.00 94.94 90 GLY A C 1
ATOM 657 O O . GLY A 1 90 ? 9.677 -5.502 -2.070 1.00 94.94 90 GLY A O 1
ATOM 658 N N . ARG A 1 91 ? 11.667 -4.716 -2.748 1.00 94.06 91 ARG A N 1
ATOM 659 C CA . ARG A 1 91 ? 12.098 -4.258 -1.414 1.00 94.06 91 ARG A CA 1
ATOM 660 C C . ARG A 1 91 ? 11.181 -3.189 -0.826 1.00 94.06 91 ARG A C 1
ATOM 662 O O . ARG A 1 91 ? 10.953 -3.145 0.378 1.00 94.06 91 ARG A O 1
ATOM 669 N N . ILE A 1 92 ? 10.662 -2.295 -1.667 1.00 97.19 92 ILE A N 1
ATOM 670 C CA . ILE A 1 92 ? 9.693 -1.274 -1.242 1.00 97.19 92 ILE A CA 1
ATOM 671 C C . ILE A 1 92 ? 8.366 -1.932 -0.839 1.00 97.19 92 ILE A C 1
ATOM 673 O O . ILE A 1 92 ? 7.749 -1.508 0.138 1.00 97.19 92 ILE A O 1
ATOM 677 N N . ALA A 1 93 ? 7.945 -2.970 -1.563 1.00 97.44 93 ALA A N 1
ATOM 678 C CA . ALA A 1 93 ? 6.783 -3.779 -1.214 1.00 97.44 93 ALA A CA 1
ATOM 679 C C . ALA A 1 93 ? 6.970 -4.548 0.103 1.00 97.44 93 ALA A C 1
ATOM 681 O O . ALA A 1 93 ? 6.080 -4.531 0.953 1.00 97.44 93 ALA A O 1
ATOM 682 N N . GLU A 1 94 ? 8.133 -5.164 0.301 1.00 95.38 94 GLU A N 1
ATOM 683 C CA . GLU A 1 94 ? 8.503 -5.837 1.548 1.00 95.38 94 GLU A CA 1
ATOM 684 C C . GLU A 1 94 ? 8.484 -4.867 2.736 1.00 95.38 94 GLU A C 1
ATOM 686 O O . GLU A 1 94 ? 7.899 -5.173 3.776 1.00 95.38 94 GLU A O 1
ATOM 691 N N . LEU A 1 95 ? 9.036 -3.661 2.559 1.00 96.31 95 LEU A N 1
ATOM 692 C CA . LEU A 1 95 ? 9.010 -2.608 3.573 1.00 96.31 95 LEU A CA 1
ATOM 693 C C . LEU A 1 95 ? 7.575 -2.255 4.002 1.00 96.31 95 LEU A C 1
ATOM 695 O O . LEU A 1 95 ? 7.291 -2.220 5.198 1.00 96.31 95 LEU A O 1
ATOM 699 N N . ASP A 1 96 ? 6.666 -2.010 3.052 1.00 98.31 96 ASP A N 1
ATOM 700 C CA . ASP A 1 96 ? 5.270 -1.670 3.374 1.00 98.31 96 ASP A CA 1
ATOM 701 C C . ASP A 1 96 ? 4.537 -2.839 4.061 1.00 98.31 96 ASP A C 1
ATOM 703 O O . ASP A 1 96 ? 3.820 -2.632 5.046 1.00 98.31 96 ASP A O 1
ATOM 707 N N . ALA A 1 97 ? 4.764 -4.077 3.606 1.00 96.62 97 ALA A N 1
ATOM 708 C CA . ALA A 1 97 ? 4.193 -5.271 4.229 1.00 96.62 97 ALA A CA 1
ATOM 709 C C . ALA A 1 97 ? 4.672 -5.455 5.680 1.00 96.62 97 ALA A C 1
ATOM 711 O O . ALA A 1 97 ? 3.851 -5.641 6.583 1.00 96.62 97 ALA A O 1
ATOM 712 N N . ALA A 1 98 ? 5.978 -5.329 5.931 1.00 93.38 98 ALA A N 1
ATOM 713 C CA . ALA A 1 98 ? 6.572 -5.483 7.260 1.00 93.38 98 ALA A CA 1
ATOM 714 C C . ALA A 1 98 ? 6.055 -4.437 8.268 1.00 93.38 98 ALA A C 1
ATOM 716 O O . ALA A 1 98 ? 5.883 -4.717 9.461 1.00 93.38 98 ALA A O 1
ATOM 717 N N . GLU A 1 99 ? 5.752 -3.222 7.806 1.00 94.31 99 GLU A N 1
ATOM 718 C CA . GLU A 1 99 ? 5.230 -2.152 8.659 1.00 94.31 99 GLU A CA 1
ATOM 719 C C . GLU A 1 99 ? 3.757 -2.363 9.053 1.00 94.31 99 GLU A C 1
ATOM 721 O O . GLU A 1 99 ? 3.325 -1.857 10.097 1.00 94.31 99 GLU A O 1
ATOM 726 N N . CYS A 1 100 ? 2.981 -3.146 8.293 1.00 94.69 100 CYS A N 1
ATOM 727 C CA . CYS A 1 100 ? 1.546 -3.326 8.531 1.00 94.69 100 CYS A CA 1
ATOM 728 C C . CYS A 1 100 ? 1.227 -3.981 9.883 1.00 94.69 100 CYS A C 1
ATOM 730 O O . CYS A 1 100 ? 0.256 -3.588 10.542 1.00 94.69 100 CYS A O 1
ATOM 732 N N . GLN A 1 101 ? 2.022 -4.958 10.329 1.00 89.31 101 GLN A N 1
ATOM 733 C CA . GLN A 1 101 ? 1.781 -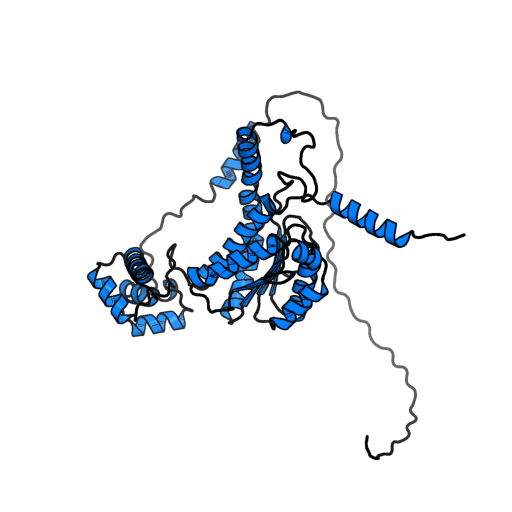5.652 11.600 1.00 89.31 101 GLN A CA 1
ATOM 734 C C . GLN A 1 101 ? 2.020 -4.725 12.793 1.00 89.31 101 GLN A C 1
ATOM 736 O O . GLN A 1 101 ? 1.172 -4.605 13.676 1.00 89.31 101 GLN A O 1
ATOM 741 N N . SER A 1 102 ? 3.143 -4.007 12.805 1.00 84.31 102 SER A N 1
ATOM 742 C CA . SER A 1 102 ? 3.492 -3.107 13.913 1.00 84.31 102 SER A CA 1
ATOM 743 C C . SER A 1 102 ? 2.634 -1.833 13.959 1.00 84.31 102 SER A C 1
ATOM 745 O O . SER A 1 102 ? 2.442 -1.248 15.030 1.00 84.31 102 SER A O 1
ATOM 747 N N . THR A 1 103 ? 2.095 -1.412 12.812 1.00 89.12 103 THR A N 1
ATOM 748 C CA . THR A 1 103 ? 1.327 -0.169 12.665 1.00 89.12 103 THR A CA 1
ATOM 749 C C . THR A 1 103 ? -0.164 -0.373 12.926 1.00 89.12 103 THR A C 1
ATOM 751 O O . THR A 1 103 ? -0.777 0.423 13.642 1.00 89.12 103 THR A O 1
ATOM 754 N N . PHE A 1 104 ? -0.751 -1.440 12.374 1.00 91.50 104 PHE A N 1
ATOM 755 C CA . PHE A 1 104 ? -2.201 -1.669 12.379 1.00 91.50 104 PHE A CA 1
ATOM 756 C C . PHE A 1 104 ? -2.627 -2.944 13.123 1.00 91.50 104 PHE A C 1
ATOM 758 O O . PHE A 1 104 ? -3.815 -3.284 13.100 1.00 91.50 104 PHE A O 1
ATOM 765 N N . SER A 1 105 ? -1.682 -3.652 13.757 1.00 89.00 105 SER A N 1
ATOM 766 C CA . SER A 1 105 ? -1.900 -4.973 14.370 1.00 89.00 105 SER A CA 1
ATOM 767 C C . SER A 1 105 ? -2.660 -5.892 13.409 1.00 89.00 105 SER A C 1
ATOM 769 O O . SER A 1 105 ? -3.755 -6.370 13.710 1.00 89.00 105 SER A O 1
ATOM 771 N N . THR A 1 106 ? -2.148 -6.003 12.183 1.00 90.44 106 THR A N 1
ATOM 772 C CA . THR A 1 106 ? -2.622 -7.000 11.215 1.00 90.44 106 THR A CA 1
ATOM 773 C C . THR A 1 106 ? -2.191 -8.390 11.664 1.00 90.44 106 THR A C 1
ATOM 775 O O . THR A 1 106 ? -1.195 -8.534 12.378 1.00 90.44 106 THR A O 1
ATOM 778 N N . GLU A 1 107 ? -2.953 -9.407 11.274 1.00 91.31 107 GLU A N 1
ATOM 779 C CA . GLU A 1 107 ? -2.566 -10.789 11.555 1.00 91.31 107 GLU A CA 1
ATOM 780 C C . GLU A 1 107 ? -1.306 -11.160 10.755 1.00 91.31 107 GLU A C 1
ATOM 782 O O . GLU A 1 107 ? -1.151 -10.692 9.618 1.00 91.31 107 GLU A O 1
ATOM 787 N N . PRO A 1 108 ? -0.411 -12.006 11.300 1.00 90.19 108 PRO A N 1
ATOM 788 C CA . PRO A 1 108 ? 0.720 -12.530 10.542 1.00 90.19 108 PRO A CA 1
ATOM 789 C C . PRO A 1 108 ? 0.257 -13.135 9.211 1.00 90.19 108 PRO A C 1
ATOM 791 O O . PRO A 1 108 ? -0.659 -13.955 9.177 1.00 90.19 108 PRO A O 1
ATOM 794 N N . GLY A 1 109 ? 0.871 -12.712 8.106 1.00 92.75 109 GLY A N 1
ATOM 795 C CA . GLY A 1 109 ? 0.518 -13.185 6.765 1.00 92.75 109 GLY A CA 1
ATOM 796 C C . GLY A 1 109 ? -0.687 -12.493 6.109 1.00 92.75 109 GLY A C 1
ATOM 797 O O . GLY A 1 109 ? -1.019 -12.830 4.975 1.00 92.75 109 GLY A O 1
ATOM 798 N N . GLN A 1 110 ? -1.338 -11.520 6.765 1.00 96.50 110 GLN A N 1
ATOM 799 C CA . GLN A 1 110 ? -2.433 -10.750 6.153 1.00 96.50 110 GLN A CA 1
ATOM 800 C C . GLN A 1 110 ? -1.940 -9.787 5.063 1.00 96.50 110 GLN A C 1
ATOM 802 O O . GLN A 1 110 ? -2.650 -9.552 4.084 1.00 96.50 110 GLN A O 1
ATOM 807 N N . VAL A 1 111 ? -0.742 -9.227 5.238 1.00 98.00 111 VAL A N 1
ATOM 808 C CA . VAL A 1 111 ? -0.040 -8.430 4.227 1.00 98.00 111 VAL A CA 1
ATOM 809 C C . VAL A 1 111 ? 1.344 -9.038 4.046 1.00 98.00 111 VAL A C 1
ATOM 811 O O . VAL A 1 111 ? 2.081 -9.160 5.023 1.00 98.00 111 VAL A O 1
ATOM 814 N N . VAL A 1 112 ? 1.676 -9.462 2.830 1.00 96.75 112 VAL A N 1
ATOM 815 C CA . VAL A 1 112 ? 2.937 -10.154 2.515 1.00 96.75 112 VAL A CA 1
ATOM 816 C C . VAL A 1 112 ? 3.531 -9.630 1.215 1.00 96.75 112 VAL A C 1
ATOM 818 O O . VAL A 1 112 ? 2.817 -9.057 0.392 1.00 96.75 112 VAL A O 1
ATOM 821 N N . ALA A 1 113 ? 4.829 -9.845 1.019 1.00 96.62 113 ALA A N 1
ATOM 822 C CA . ALA A 1 113 ? 5.522 -9.522 -0.219 1.00 96.62 113 ALA A CA 1
ATOM 823 C C . ALA A 1 113 ? 6.195 -10.774 -0.794 1.00 96.62 113 ALA A C 1
ATOM 825 O O . ALA A 1 113 ? 6.812 -11.547 -0.068 1.00 96.62 113 ALA A O 1
ATOM 826 N N . LEU A 1 114 ? 6.072 -10.955 -2.105 1.00 95.81 114 LEU A N 1
ATOM 827 C CA . LEU A 1 114 ? 6.785 -11.946 -2.896 1.00 95.81 114 LEU A CA 1
ATOM 828 C C . LEU A 1 114 ? 7.850 -11.222 -3.724 1.00 95.81 114 LEU A C 1
ATOM 830 O O . LEU A 1 114 ? 7.528 -10.393 -4.579 1.00 95.81 114 LEU A O 1
ATOM 834 N N . GLN A 1 115 ? 9.116 -11.543 -3.470 1.00 92.88 115 GLN A N 1
ATOM 835 C CA . GLN A 1 115 ? 10.252 -10.915 -4.137 1.00 92.88 115 GLN A CA 1
ATOM 836 C C . GLN A 1 115 ? 10.971 -11.895 -5.063 1.00 92.88 115 GLN A C 1
ATOM 838 O O . GLN A 1 115 ? 11.243 -13.031 -4.672 1.00 92.88 115 GLN A O 1
ATOM 843 N N . ALA A 1 116 ? 11.326 -11.440 -6.266 1.00 91.25 116 ALA A N 1
ATOM 844 C CA . ALA A 1 116 ? 12.186 -12.200 -7.172 1.00 91.25 116 ALA A CA 1
ATOM 845 C C . ALA A 1 116 ? 13.506 -12.581 -6.476 1.00 91.25 116 ALA A C 1
ATOM 847 O O . ALA A 1 116 ? 14.124 -11.748 -5.813 1.00 91.25 116 ALA A O 1
ATOM 848 N N . GLY A 1 117 ? 13.910 -13.848 -6.587 1.00 84.25 117 GLY A N 1
ATOM 849 C CA . GLY A 1 117 ? 15.089 -14.403 -5.907 1.00 84.25 117 GLY A CA 1
ATOM 850 C C . GLY A 1 117 ? 14.902 -14.708 -4.410 1.00 84.25 117 GLY A C 1
ATOM 851 O O . GLY A 1 117 ? 15.745 -15.373 -3.818 1.00 84.25 117 GLY A O 1
ATOM 852 N N . GLY A 1 118 ? 13.796 -14.285 -3.790 1.00 80.44 118 GLY A N 1
ATOM 853 C CA . GLY A 1 118 ? 13.520 -14.495 -2.365 1.00 80.44 118 GLY A CA 1
ATOM 854 C C . GLY A 1 118 ? 14.229 -13.508 -1.424 1.00 80.44 118 GLY A C 1
ATOM 855 O O . GLY A 1 118 ? 15.022 -12.658 -1.840 1.00 80.44 118 GLY A O 1
ATOM 856 N N . GLU A 1 119 ? 13.928 -13.624 -0.125 1.00 69.25 119 GLU A N 1
ATOM 857 C CA . GLU A 1 119 ? 14.366 -12.685 0.929 1.00 69.25 119 GLU A CA 1
ATOM 858 C C . GLU A 1 119 ? 15.892 -12.647 1.138 1.00 69.25 119 GLU A C 1
ATOM 860 O O . GLU A 1 119 ? 16.437 -11.647 1.602 1.00 69.25 119 GLU A O 1
ATOM 865 N N . HIS A 1 120 ? 16.605 -13.724 0.793 1.00 73.75 120 HIS A N 1
ATOM 866 C CA . HIS A 1 120 ? 18.045 -13.864 1.054 1.00 73.75 120 HIS A CA 1
ATOM 867 C C . HIS A 1 120 ? 18.932 -13.748 -0.189 1.00 73.75 120 HIS A C 1
ATOM 869 O O . HIS A 1 120 ? 20.152 -13.860 -0.064 1.00 73.75 120 HIS A O 1
ATOM 875 N N . ALA A 1 121 ? 18.353 -13.515 -1.369 1.00 74.06 121 ALA A N 1
ATOM 876 C CA . ALA A 1 121 ? 19.139 -13.346 -2.584 1.00 74.06 121 ALA A CA 1
ATOM 877 C C . ALA A 1 121 ? 19.968 -12.056 -2.547 1.00 74.06 121 ALA A C 1
ATOM 879 O O . ALA A 1 121 ? 19.511 -10.983 -2.135 1.00 74.06 121 ALA A O 1
ATOM 880 N N . THR A 1 122 ? 21.204 -12.160 -3.019 1.00 77.75 122 THR A N 1
ATOM 881 C CA . THR A 1 122 ? 22.068 -11.009 -3.272 1.00 77.75 122 THR A CA 1
ATOM 882 C C . THR A 1 122 ? 21.461 -10.112 -4.361 1.00 77.75 122 THR A C 1
ATOM 884 O O . THR A 1 122 ? 20.658 -10.576 -5.170 1.00 77.75 122 THR A O 1
ATOM 887 N N . PRO A 1 123 ? 21.841 -8.822 -4.444 1.00 74.44 123 PRO A N 1
ATOM 888 C CA . PRO A 1 123 ? 21.326 -7.933 -5.488 1.00 74.44 123 PRO A CA 1
ATOM 889 C C . PRO A 1 123 ? 21.480 -8.480 -6.917 1.00 74.44 123 PRO A C 1
ATOM 891 O O . PRO A 1 123 ? 20.548 -8.361 -7.701 1.00 74.44 123 PRO A O 1
ATOM 894 N N . LEU A 1 124 ? 22.605 -9.137 -7.224 1.00 73.69 124 LEU A N 1
ATOM 895 C CA . LEU A 1 124 ? 22.861 -9.732 -8.543 1.00 73.69 124 LEU A CA 1
ATOM 896 C C . LEU A 1 124 ? 21.957 -10.939 -8.831 1.00 73.69 124 LEU A C 1
ATOM 898 O O . LEU A 1 124 ? 21.465 -11.092 -9.944 1.00 73.69 124 LEU A O 1
ATOM 902 N N . GLU A 1 125 ? 21.713 -11.792 -7.833 1.00 76.56 125 GLU A N 1
ATOM 903 C CA . GLU A 1 125 ? 20.788 -12.926 -7.976 1.00 76.56 125 GLU A CA 1
ATOM 904 C C . GLU A 1 125 ? 19.349 -12.450 -8.202 1.00 76.56 125 GLU A C 1
ATOM 906 O O . GLU A 1 125 ? 18.592 -13.095 -8.919 1.00 76.56 125 GLU A O 1
ATOM 911 N N . GLN A 1 126 ? 18.977 -11.304 -7.630 1.00 73.31 126 GLN A N 1
ATOM 912 C CA . GLN A 1 126 ? 17.654 -10.713 -7.827 1.00 73.31 126 GLN A CA 1
ATOM 913 C C . GLN A 1 126 ? 17.489 -10.056 -9.194 1.00 73.31 126 GLN A C 1
ATOM 915 O O . GLN A 1 126 ? 16.402 -10.153 -9.755 1.00 73.31 126 GLN A O 1
ATOM 920 N N . GLU A 1 127 ? 18.536 -9.414 -9.722 1.00 74.75 127 GLU A N 1
ATOM 921 C CA . GLU A 1 127 ? 18.546 -8.919 -11.106 1.00 74.75 127 GLU A CA 1
ATOM 922 C C . GLU A 1 127 ? 18.363 -10.085 -12.083 1.00 74.75 127 GLU A C 1
ATOM 924 O O . GLU A 1 127 ? 17.487 -10.034 -12.933 1.00 74.75 127 GLU A O 1
ATOM 929 N N . ALA A 1 128 ? 19.087 -11.194 -11.904 1.00 78.62 128 ALA A N 1
ATOM 930 C CA . ALA A 1 128 ? 18.901 -12.376 -12.750 1.00 78.62 128 ALA A CA 1
ATOM 931 C C . ALA A 1 128 ? 17.510 -13.026 -12.592 1.00 78.62 128 ALA A C 1
ATOM 933 O O . ALA A 1 128 ? 16.983 -13.608 -13.537 1.00 78.62 128 ALA A O 1
ATOM 934 N N . ALA A 1 129 ? 16.913 -12.945 -11.400 1.00 85.12 129 ALA A N 1
ATOM 935 C CA . ALA A 1 129 ? 15.606 -13.531 -11.122 1.00 85.12 129 ALA A CA 1
ATOM 936 C C . ALA A 1 129 ? 14.426 -12.711 -11.675 1.00 85.12 129 ALA A C 1
ATOM 938 O O . ALA A 1 129 ? 13.310 -13.228 -11.724 1.00 85.12 129 ALA A O 1
ATOM 939 N N . GLU A 1 130 ? 14.625 -11.447 -12.070 1.00 88.56 130 GLU A N 1
ATOM 940 C CA . GLU A 1 130 ? 13.526 -10.601 -12.554 1.00 88.56 130 GLU A CA 1
ATOM 941 C C . 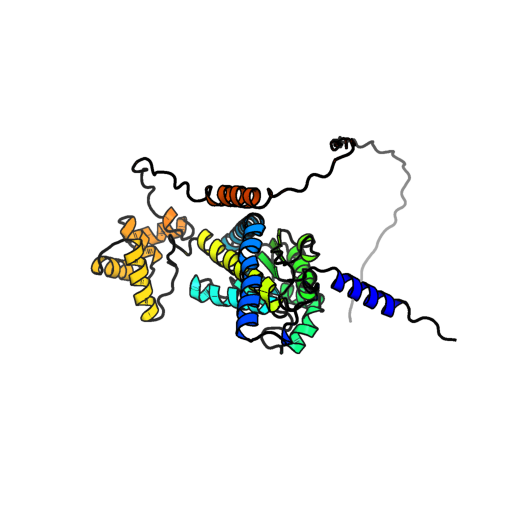GLU A 1 130 ? 12.985 -11.043 -13.923 1.00 88.56 130 GLU A C 1
ATOM 943 O O . GLU A 1 130 ? 11.801 -10.837 -14.212 1.00 88.56 130 GLU A O 1
ATOM 948 N N . ASP A 1 131 ? 13.824 -11.729 -14.704 1.00 92.25 131 ASP A N 1
ATOM 949 C CA . ASP A 1 131 ? 13.504 -12.283 -16.021 1.00 92.25 131 ASP A CA 1
ATOM 950 C C . ASP A 1 131 ? 12.803 -13.656 -15.960 1.00 92.25 131 ASP A C 1
ATOM 952 O O . ASP A 1 131 ? 12.339 -14.171 -16.981 1.00 92.25 131 ASP A O 1
ATOM 956 N N . ASP A 1 132 ? 12.654 -14.249 -14.770 1.00 94.56 132 ASP A N 1
ATOM 957 C CA . ASP A 1 132 ? 12.003 -15.550 -14.601 1.00 94.56 132 ASP A CA 1
ATOM 958 C C . ASP A 1 132 ? 10.488 -15.411 -14.367 1.00 94.56 132 ASP A C 1
ATOM 960 O O . ASP A 1 132 ? 9.987 -15.307 -13.242 1.00 94.56 132 ASP A O 1
ATOM 964 N N . ARG A 1 133 ? 9.730 -15.441 -15.470 1.00 97.06 133 ARG A N 1
ATOM 965 C CA . ARG A 1 133 ? 8.258 -15.413 -15.450 1.00 97.06 133 ARG A CA 1
ATOM 966 C C . ARG A 1 133 ? 7.648 -16.599 -14.699 1.00 97.06 133 ARG A C 1
ATOM 968 O O . ARG A 1 133 ? 6.638 -16.431 -14.013 1.00 97.06 133 ARG A O 1
ATOM 975 N N . GLU A 1 134 ? 8.225 -17.791 -14.832 1.00 96.88 134 GLU A N 1
ATOM 976 C CA . GLU A 1 134 ? 7.669 -19.001 -14.220 1.00 96.88 134 GLU A CA 1
ATOM 977 C C . GLU A 1 134 ? 7.907 -19.013 -12.709 1.00 96.88 134 GLU A C 1
ATOM 979 O O . GLU A 1 134 ? 7.013 -19.411 -11.965 1.00 96.88 134 GLU A O 1
ATOM 984 N N . ALA A 1 135 ? 9.045 -18.498 -12.233 1.00 95.56 135 ALA A N 1
ATOM 985 C CA . ALA A 1 135 ? 9.294 -18.323 -10.804 1.00 95.56 135 ALA A CA 1
ATOM 986 C C . ALA A 1 135 ? 8.249 -17.413 -10.140 1.00 95.56 135 ALA A C 1
ATOM 988 O O . ALA A 1 135 ? 7.780 -17.714 -9.040 1.00 95.56 135 ALA A O 1
ATOM 989 N N . GLY A 1 136 ? 7.825 -16.341 -10.818 1.00 97.44 136 GLY A N 1
ATOM 990 C CA . GLY A 1 136 ? 6.746 -15.476 -10.335 1.00 97.44 136 GLY A CA 1
ATOM 991 C C . GLY A 1 136 ? 5.422 -16.225 -10.177 1.00 97.44 136 GLY A C 1
ATOM 992 O O . GLY A 1 136 ? 4.784 -16.163 -9.123 1.00 97.44 136 GLY A O 1
ATOM 993 N N . ALA A 1 137 ? 5.033 -16.992 -11.199 1.00 98.31 137 ALA A N 1
ATOM 994 C CA . ALA A 1 137 ? 3.833 -17.826 -11.155 1.00 98.31 137 ALA A CA 1
ATOM 995 C C . ALA A 1 137 ? 3.933 -18.922 -10.074 1.00 98.31 137 ALA A C 1
ATOM 997 O O . ALA A 1 137 ? 2.982 -19.163 -9.327 1.00 98.31 137 ALA A O 1
ATOM 998 N N . ALA A 1 138 ? 5.097 -19.560 -9.941 1.00 97.81 138 ALA A N 1
ATOM 999 C CA . ALA A 1 138 ? 5.353 -20.580 -8.933 1.00 97.81 138 ALA A CA 1
ATOM 1000 C C . ALA A 1 138 ? 5.215 -20.032 -7.509 1.00 97.81 138 ALA A C 1
ATOM 1002 O O . ALA A 1 138 ? 4.529 -20.657 -6.701 1.00 97.81 138 ALA A O 1
ATOM 1003 N N . GLY A 1 139 ? 5.766 -18.848 -7.223 1.00 97.31 139 GLY A N 1
ATOM 1004 C CA . GLY A 1 139 ? 5.632 -18.209 -5.912 1.00 97.31 139 GLY A CA 1
ATOM 1005 C C . GLY A 1 139 ? 4.178 -17.893 -5.546 1.00 97.31 139 GLY A C 1
ATOM 1006 O O . GLY A 1 139 ? 3.759 -18.095 -4.407 1.00 97.31 139 GLY A O 1
ATOM 1007 N N . VAL A 1 140 ? 3.360 -17.477 -6.518 1.00 98.44 140 VAL A N 1
ATOM 1008 C CA . VAL A 1 140 ? 1.916 -17.254 -6.314 1.00 98.44 140 VAL A CA 1
ATOM 1009 C C . VAL A 1 140 ? 1.180 -18.553 -5.980 1.00 98.44 140 VAL A C 1
ATOM 1011 O O . VAL A 1 140 ? 0.341 -18.569 -5.073 1.00 98.44 140 VAL A O 1
ATOM 1014 N N . ARG A 1 141 ? 1.519 -19.658 -6.657 1.00 98.50 141 ARG A N 1
ATOM 1015 C CA . ARG A 1 141 ? 0.958 -20.984 -6.346 1.00 98.50 141 ARG A CA 1
ATOM 1016 C C . ARG A 1 141 ? 1.403 -21.493 -4.979 1.00 98.50 141 ARG A C 1
ATOM 1018 O O . ARG A 1 141 ? 0.577 -22.026 -4.244 1.00 98.50 141 ARG A O 1
ATOM 1025 N N . GLU A 1 142 ? 2.670 -21.310 -4.621 1.00 97.50 142 GLU A N 1
ATOM 1026 C CA . GLU A 1 142 ? 3.220 -21.722 -3.325 1.00 97.50 142 GLU A CA 1
ATOM 1027 C C . GLU A 1 142 ? 2.565 -20.969 -2.160 1.00 97.50 142 GLU A C 1
ATOM 1029 O O . GLU A 1 142 ? 2.198 -21.576 -1.154 1.00 97.50 142 GLU A O 1
ATOM 1034 N N . LEU A 1 143 ? 2.305 -19.668 -2.328 1.00 96.88 143 LEU A N 1
ATOM 1035 C CA . LEU A 1 143 ? 1.540 -18.868 -1.367 1.00 96.88 143 LEU A CA 1
ATOM 1036 C C . LEU A 1 143 ? 0.059 -19.269 -1.275 1.00 96.88 143 LEU A C 1
ATOM 1038 O O . LEU A 1 143 ? -0.664 -18.733 -0.425 1.00 96.88 143 LEU A O 1
ATOM 1042 N N . GLY A 1 144 ? -0.415 -20.167 -2.145 1.00 98.00 144 GLY A N 1
ATOM 1043 C CA . GLY A 1 144 ? -1.808 -20.597 -2.204 1.00 98.00 144 GLY A CA 1
ATOM 1044 C C . GLY A 1 144 ? -2.756 -19.433 -2.471 1.00 98.00 144 GLY A C 1
ATOM 1045 O O . GLY A 1 144 ? -3.801 -19.341 -1.826 1.00 98.00 144 GLY A O 1
ATOM 1046 N N . VAL A 1 145 ? -2.358 -18.493 -3.336 1.00 98.62 145 VAL A N 1
ATOM 1047 C CA . VAL A 1 145 ? -3.197 -17.346 -3.703 1.00 98.62 145 VAL A CA 1
ATOM 1048 C C . VAL A 1 145 ? -4.524 -17.833 -4.282 1.00 98.62 145 VAL A C 1
ATOM 1050 O O . VAL A 1 145 ? -4.558 -18.754 -5.096 1.00 98.62 145 VAL A O 1
ATOM 1053 N N . GLY A 1 146 ? -5.623 -17.209 -3.859 1.00 98.38 146 GLY A N 1
ATOM 1054 C CA . GLY A 1 146 ? -6.965 -17.585 -4.295 1.00 98.38 146 GLY A CA 1
ATOM 1055 C C . GLY A 1 146 ? -7.946 -16.414 -4.396 1.00 98.38 146 GLY A C 1
ATOM 1056 O O . GLY A 1 146 ? -7.567 -15.250 -4.273 1.00 98.38 146 GLY A O 1
ATOM 1057 N N . PRO A 1 147 ? -9.252 -16.691 -4.560 1.00 98.31 147 PRO A N 1
ATOM 1058 C CA . PRO A 1 147 ? -10.255 -15.680 -4.914 1.00 98.31 147 PRO A CA 1
ATOM 1059 C C . PRO A 1 147 ? -10.608 -14.682 -3.801 1.00 98.31 147 PRO A C 1
ATOM 1061 O O . PRO A 1 147 ? -11.391 -13.747 -4.010 1.00 98.31 147 PRO A O 1
ATOM 1064 N N . LEU A 1 148 ? -10.084 -14.899 -2.593 1.00 97.94 148 LEU A N 1
ATOM 1065 C CA . LEU A 1 148 ? -10.183 -13.944 -1.494 1.00 97.94 148 LEU A CA 1
ATOM 1066 C C . LEU A 1 148 ? -9.013 -12.970 -1.469 1.00 97.94 148 LEU A C 1
ATOM 1068 O O . LEU A 1 148 ? -9.149 -11.936 -0.831 1.00 97.94 148 LEU A O 1
ATOM 1072 N N . ASP A 1 149 ? -7.906 -13.266 -2.142 1.00 98.75 149 ASP A N 1
ATOM 1073 C CA . ASP A 1 149 ? -6.704 -12.448 -2.082 1.00 98.75 149 ASP A CA 1
ATOM 1074 C C . ASP A 1 149 ? -6.762 -11.280 -3.077 1.00 98.75 149 ASP A C 1
ATOM 1076 O O . ASP A 1 149 ? -7.483 -11.300 -4.086 1.00 98.75 149 ASP A O 1
ATOM 1080 N N . ALA A 1 150 ? -5.988 -10.244 -2.765 1.00 98.88 150 ALA A N 1
ATOM 1081 C CA . ALA A 1 150 ? -5.630 -9.185 -3.691 1.00 98.88 150 ALA A CA 1
ATOM 1082 C C . ALA A 1 150 ? -4.119 -9.226 -3.945 1.00 98.88 150 ALA A C 1
ATOM 1084 O O . ALA A 1 150 ? -3.337 -9.213 -2.995 1.00 98.88 150 ALA A O 1
ATOM 1085 N N . VAL A 1 151 ? -3.717 -9.260 -5.215 1.00 98.88 151 VAL A N 1
ATOM 1086 C CA . VAL A 1 151 ? -2.318 -9.300 -5.647 1.00 98.88 151 VAL A CA 1
ATOM 1087 C C . VAL A 1 151 ? -1.967 -8.003 -6.361 1.00 98.88 151 VAL A C 1
ATOM 1089 O O . VAL A 1 151 ? -2.611 -7.630 -7.338 1.00 98.88 151 VAL A O 1
ATOM 1092 N N . VAL A 1 152 ? -0.940 -7.312 -5.879 1.00 98.88 152 VAL A N 1
ATOM 1093 C CA . VAL A 1 152 ? -0.475 -6.038 -6.433 1.00 98.88 152 VAL A CA 1
ATOM 1094 C C . VAL A 1 152 ? 0.942 -6.223 -6.970 1.00 98.88 152 VAL A C 1
ATOM 1096 O O . VAL A 1 152 ? 1.901 -6.312 -6.202 1.00 98.88 152 VAL A O 1
ATOM 1099 N N . GLY A 1 153 ? 1.072 -6.286 -8.294 1.00 98.75 153 GLY A N 1
ATOM 1100 C CA . GLY A 1 153 ? 2.358 -6.308 -8.982 1.00 98.75 153 GLY A CA 1
ATOM 1101 C C . GLY A 1 153 ? 2.976 -4.912 -9.033 1.00 98.75 153 GLY A C 1
ATOM 1102 O O . GLY A 1 153 ? 2.304 -3.944 -9.384 1.00 98.75 153 GLY A O 1
ATOM 1103 N N . VAL A 1 154 ? 4.258 -4.795 -8.697 1.00 98.69 154 VAL A N 1
ATOM 1104 C CA . VAL A 1 154 ? 4.986 -3.523 -8.638 1.00 98.69 154 VAL A CA 1
ATOM 1105 C C . VAL A 1 154 ? 6.187 -3.593 -9.575 1.00 98.69 154 VAL A C 1
ATOM 1107 O O . VAL A 1 154 ? 7.132 -4.346 -9.340 1.00 98.69 154 VAL A O 1
ATOM 1110 N N . SER A 1 155 ? 6.161 -2.796 -10.643 1.00 97.50 155 SER A N 1
ATOM 1111 C CA . SER A 1 155 ? 7.242 -2.722 -11.630 1.00 97.50 155 SER A CA 1
ATOM 1112 C C . SER A 1 155 ? 7.290 -1.324 -12.236 1.00 97.50 155 SER A C 1
ATOM 1114 O O . SER A 1 155 ? 6.314 -0.872 -12.823 1.00 97.50 155 SER A O 1
ATOM 1116 N N . ALA A 1 156 ? 8.422 -0.623 -12.122 1.00 95.94 156 ALA A N 1
ATOM 1117 C CA . ALA A 1 156 ? 8.548 0.731 -12.673 1.00 95.94 156 ALA A CA 1
ATOM 1118 C C . ALA A 1 156 ? 8.335 0.749 -14.198 1.00 95.94 156 ALA A C 1
ATOM 1120 O O . ALA A 1 156 ? 7.605 1.603 -14.705 1.00 95.94 156 ALA A O 1
ATOM 1121 N N . SER A 1 157 ? 8.925 -0.224 -14.899 1.00 94.75 157 SER A N 1
ATOM 1122 C CA . SER A 1 157 ? 8.814 -0.396 -16.351 1.00 94.75 157 SER A CA 1
ATOM 1123 C C . SER A 1 157 ? 7.483 -1.014 -16.785 1.00 94.75 157 SER A C 1
ATOM 1125 O O . SER A 1 157 ? 7.105 -0.890 -17.945 1.00 94.75 157 SER A O 1
ATOM 1127 N N . GLY A 1 158 ? 6.781 -1.698 -15.874 1.00 96.25 158 GLY A N 1
ATOM 1128 C CA . GLY A 1 158 ? 5.515 -2.372 -16.150 1.00 96.25 158 GLY A CA 1
ATOM 1129 C C . GLY A 1 158 ? 5.632 -3.612 -17.039 1.00 96.25 158 GLY A C 1
ATOM 1130 O O . GLY A 1 158 ? 4.615 -4.081 -17.542 1.00 96.25 158 GLY A O 1
ATOM 1131 N N . ARG A 1 159 ? 6.847 -4.139 -17.237 1.00 95.81 159 ARG A N 1
ATOM 1132 C CA . ARG A 1 159 ? 7.123 -5.299 -18.106 1.00 95.81 159 ARG A CA 1
ATOM 1133 C C . ARG A 1 159 ? 8.053 -6.350 -17.491 1.00 95.81 159 ARG A C 1
ATOM 1135 O O . ARG A 1 159 ? 8.561 -7.205 -18.202 1.00 95.81 159 ARG A O 1
ATOM 1142 N N . THR A 1 160 ? 8.324 -6.270 -16.187 1.00 96.56 160 THR A N 1
ATOM 1143 C CA . THR A 1 160 ? 9.210 -7.220 -15.491 1.00 96.56 160 THR A CA 1
ATOM 1144 C C . THR A 1 160 ? 8.624 -8.642 -15.551 1.00 96.56 160 THR A C 1
ATOM 1146 O O . THR A 1 160 ? 7.564 -8.853 -14.947 1.00 96.56 160 THR A O 1
ATOM 1149 N N . PRO A 1 161 ? 9.275 -9.620 -16.215 1.00 97.38 161 PRO A N 1
ATOM 1150 C CA . PRO A 1 161 ? 8.698 -10.945 -16.459 1.00 97.38 161 PRO A CA 1
ATOM 1151 C C . PRO A 1 161 ? 8.227 -11.679 -15.200 1.00 97.38 161 PRO A C 1
ATOM 1153 O O . PRO A 1 161 ? 7.110 -12.198 -15.190 1.00 97.38 161 PRO A O 1
ATOM 1156 N N . PHE A 1 162 ? 9.010 -11.657 -14.117 1.00 98.00 162 PHE A N 1
ATOM 1157 C CA . PHE A 1 162 ? 8.621 -12.237 -12.826 1.00 98.00 162 PHE A CA 1
ATOM 1158 C C . PHE A 1 162 ? 7.278 -11.686 -12.317 1.00 98.00 162 PHE A C 1
ATOM 1160 O O . PHE A 1 162 ? 6.386 -12.435 -11.916 1.00 98.00 162 PHE A O 1
ATOM 1167 N N . VAL A 1 163 ? 7.097 -10.363 -12.379 1.00 98.44 163 VAL A N 1
ATOM 1168 C CA . VAL A 1 163 ? 5.872 -9.693 -11.912 1.00 98.44 163 VAL A CA 1
ATOM 1169 C C . VAL A 1 163 ? 4.689 -10.027 -12.819 1.00 98.44 163 VAL A C 1
ATOM 1171 O O . VAL A 1 163 ? 3.598 -10.303 -12.321 1.00 98.44 163 VAL A O 1
ATOM 1174 N N . LEU A 1 164 ? 4.903 -10.050 -14.137 1.00 98.62 164 LEU A N 1
ATOM 1175 C CA . LEU A 1 164 ? 3.872 -10.423 -15.108 1.00 98.62 164 LEU A CA 1
ATOM 1176 C C . LEU A 1 164 ? 3.390 -11.864 -14.889 1.00 98.62 164 LEU A C 1
ATOM 1178 O O . LEU A 1 164 ? 2.187 -12.107 -14.836 1.00 98.62 164 LEU A O 1
ATOM 1182 N N . GLY A 1 165 ? 4.312 -12.814 -14.709 1.00 98.56 165 GLY A N 1
ATOM 1183 C CA . GLY A 1 165 ? 3.975 -14.218 -14.455 1.00 98.56 165 GLY A CA 1
ATOM 1184 C C . GLY A 1 165 ? 3.182 -14.417 -13.166 1.00 98.56 165 GLY A C 1
ATOM 1185 O O . GLY A 1 165 ? 2.185 -15.139 -13.156 1.00 98.56 165 GLY A O 1
ATOM 1186 N N . ALA A 1 166 ? 3.568 -13.718 -12.098 1.00 98.75 166 ALA A N 1
ATOM 1187 C CA . ALA A 1 166 ? 2.845 -13.748 -10.834 1.00 98.75 166 ALA A CA 1
ATOM 1188 C C . ALA A 1 166 ? 1.419 -13.184 -10.952 1.00 98.75 166 ALA A C 1
ATOM 1190 O O . ALA A 1 166 ? 0.461 -13.806 -10.495 1.00 98.75 166 ALA A O 1
ATOM 1191 N N . VAL A 1 167 ? 1.254 -12.016 -11.580 1.00 98.81 167 VAL A N 1
ATOM 1192 C CA . VAL A 1 167 ? -0.066 -11.383 -11.722 1.00 98.81 167 VAL A CA 1
ATOM 1193 C C . VAL A 1 167 ? -0.987 -12.197 -12.631 1.00 98.81 167 VAL A C 1
ATOM 1195 O O . VAL A 1 167 ? -2.166 -12.357 -12.316 1.00 98.81 167 VAL A O 1
ATOM 1198 N N . GLU A 1 168 ? -0.459 -12.778 -13.708 1.00 98.75 168 GLU A N 1
ATOM 1199 C CA . GLU A 1 168 ? -1.237 -13.661 -14.578 1.00 98.75 168 GLU A CA 1
ATOM 1200 C C . GLU A 1 168 ? -1.735 -14.902 -13.827 1.00 98.75 168 GLU A C 1
ATOM 1202 O O . GLU A 1 168 ? -2.910 -15.263 -13.923 1.00 98.75 168 GLU A O 1
ATOM 1207 N N . GLU A 1 169 ? -0.866 -15.542 -13.044 1.00 98.81 169 GLU A N 1
ATOM 1208 C CA . GLU A 1 169 ? -1.244 -16.708 -12.248 1.00 98.81 169 GLU A CA 1
ATOM 1209 C C . GLU A 1 169 ? -2.263 -16.353 -11.157 1.00 98.81 169 GLU A C 1
ATOM 1211 O O . GLU A 1 169 ? -3.240 -17.076 -10.957 1.00 98.81 169 GLU A O 1
ATOM 1216 N N . ALA A 1 170 ? -2.103 -15.199 -10.506 1.00 98.75 170 ALA A N 1
ATOM 1217 C CA . ALA A 1 170 ? -3.059 -14.702 -9.522 1.00 98.75 170 ALA A CA 1
ATOM 1218 C C . ALA A 1 170 ? -4.447 -14.468 -10.140 1.00 98.75 170 ALA A C 1
ATOM 1220 O O . ALA A 1 170 ? -5.464 -14.839 -9.546 1.00 98.75 170 ALA A O 1
ATOM 1221 N N . SER A 1 171 ? -4.490 -13.909 -11.354 1.00 98.50 171 SER A N 1
ATOM 1222 C CA . SER A 1 171 ? -5.729 -13.732 -12.115 1.00 98.50 171 SER A CA 1
ATOM 1223 C C . SER A 1 171 ? -6.391 -15.081 -12.426 1.00 98.50 171 SER A C 1
ATOM 1225 O O . SER A 1 171 ? -7.584 -15.261 -12.170 1.00 98.50 171 SER A O 1
ATOM 1227 N N . ARG A 1 172 ? -5.619 -16.087 -12.872 1.00 98.56 172 ARG A N 1
ATOM 1228 C CA . ARG A 1 172 ? -6.131 -17.456 -13.101 1.00 98.56 172 ARG A CA 1
ATOM 1229 C C . ARG A 1 172 ? -6.673 -18.107 -11.827 1.00 98.56 172 ARG A C 1
ATOM 1231 O O . ARG A 1 172 ? -7.670 -18.825 -11.895 1.00 98.56 172 ARG A O 1
ATOM 1238 N N . ALA A 1 173 ? -6.064 -17.829 -10.676 1.00 98.50 173 ALA A N 1
ATOM 1239 C CA . ALA A 1 173 ? -6.539 -18.272 -9.365 1.00 98.50 173 ALA A CA 1
ATOM 1240 C C . ALA A 1 173 ? -7.783 -17.502 -8.860 1.00 98.50 173 ALA A C 1
ATOM 1242 O O . ALA A 1 173 ? -8.354 -17.845 -7.820 1.00 98.50 173 ALA A O 1
ATOM 1243 N N . GLY A 1 174 ? -8.235 -16.476 -9.591 1.00 98.38 174 GLY A N 1
ATOM 1244 C CA . GLY A 1 174 ? -9.422 -15.676 -9.289 1.00 98.38 174 GLY A CA 1
ATOM 1245 C C . GLY A 1 174 ? -9.194 -14.545 -8.283 1.00 98.38 174 GLY A C 1
ATOM 1246 O O . GLY A 1 174 ? -10.172 -13.976 -7.782 1.00 98.38 174 GLY A O 1
ATOM 1247 N N . ALA A 1 175 ? -7.938 -14.231 -7.954 1.00 98.75 175 ALA A N 1
ATOM 1248 C CA . ALA A 1 175 ? -7.600 -13.107 -7.088 1.00 98.75 175 ALA A CA 1
ATOM 1249 C C . ALA A 1 175 ? -7.951 -11.769 -7.758 1.00 98.75 175 ALA A C 1
ATOM 1251 O O . ALA A 1 175 ? -8.015 -11.663 -8.979 1.00 98.75 175 ALA A O 1
ATOM 1252 N N . CYS A 1 176 ? -8.174 -10.730 -6.950 1.00 98.75 176 CYS A N 1
ATOM 1253 C CA . CYS A 1 176 ? -8.204 -9.361 -7.471 1.00 98.75 176 CYS A CA 1
ATOM 1254 C C . CYS A 1 176 ? -6.772 -8.942 -7.804 1.00 98.75 176 CYS A C 1
ATOM 1256 O O . CYS A 1 176 ? -5.901 -9.083 -6.949 1.00 98.75 176 CYS A O 1
ATOM 1258 N N . THR A 1 177 ? -6.519 -8.397 -8.989 1.00 98.88 177 THR A N 1
ATOM 1259 C CA . THR A 1 177 ? -5.163 -8.029 -9.414 1.00 98.88 177 THR A CA 1
ATOM 1260 C C . THR A 1 177 ? -5.014 -6.532 -9.669 1.00 98.88 177 THR A C 1
ATOM 1262 O O . THR A 1 177 ? -5.923 -5.879 -10.175 1.00 98.88 177 THR A O 1
ATOM 1265 N N . ALA A 1 178 ? -3.860 -5.966 -9.319 1.00 98.81 178 ALA A N 1
ATOM 1266 C CA . ALA A 1 178 ? -3.511 -4.588 -9.647 1.00 98.81 178 ALA A CA 1
ATOM 1267 C C . ALA A 1 178 ? -2.044 -4.465 -10.077 1.00 98.81 178 ALA A C 1
ATOM 1269 O O . ALA A 1 178 ? -1.191 -5.222 -9.614 1.00 98.81 178 ALA A O 1
ATOM 1270 N N . GLY A 1 179 ? -1.748 -3.486 -10.929 1.00 98.44 179 GLY A N 1
ATOM 1271 C CA . GLY A 1 179 ? -0.403 -3.142 -11.379 1.00 98.44 179 GLY A CA 1
ATOM 1272 C C . GLY A 1 179 ? -0.013 -1.726 -10.966 1.00 98.44 179 GLY A C 1
ATOM 1273 O O . GLY A 1 179 ? -0.727 -0.779 -11.280 1.00 98.44 179 GLY A O 1
ATOM 1274 N N . VAL A 1 180 ? 1.125 -1.562 -10.288 1.00 98.69 180 VAL A N 1
ATOM 1275 C CA . VAL A 1 180 ? 1.725 -0.257 -9.971 1.00 98.69 180 VAL A CA 1
ATOM 1276 C C . VAL A 1 180 ? 2.919 -0.022 -10.887 1.00 98.69 180 VAL A C 1
ATOM 1278 O O . VAL A 1 180 ? 3.924 -0.732 -10.792 1.00 98.69 180 VAL A O 1
ATOM 1281 N N . VAL A 1 181 ? 2.813 0.998 -11.740 1.00 98.19 181 VAL A N 1
ATOM 1282 C CA . VAL A 1 181 ? 3.789 1.298 -12.797 1.00 98.19 181 VAL A CA 1
ATOM 1283 C C . VAL A 1 181 ? 4.156 2.778 -12.855 1.00 98.19 181 VAL A C 1
ATOM 1285 O O . VAL A 1 181 ? 3.452 3.632 -12.313 1.00 98.19 181 VAL A O 1
ATOM 1288 N N . SER A 1 182 ? 5.269 3.099 -13.518 1.00 96.31 182 SER A N 1
ATOM 1289 C CA . SER A 1 182 ? 5.729 4.484 -13.728 1.00 96.31 182 SER A CA 1
ATOM 1290 C C . SER A 1 182 ? 5.702 4.923 -15.194 1.00 96.31 182 SER A C 1
ATOM 1292 O O . SER A 1 182 ? 6.219 5.986 -15.540 1.00 96.31 182 SER A O 1
ATOM 1294 N N . VAL A 1 183 ? 5.054 4.126 -16.041 1.00 93.44 183 VAL A N 1
ATOM 1295 C CA . VAL A 1 183 ? 4.821 4.377 -17.466 1.00 93.44 183 VAL A CA 1
ATOM 1296 C C . VAL A 1 183 ? 3.325 4.265 -17.770 1.00 93.44 183 VAL A C 1
ATOM 1298 O O . VAL A 1 183 ? 2.575 3.688 -16.983 1.00 93.44 183 VAL A O 1
ATOM 1301 N N . GLY A 1 184 ? 2.867 4.859 -18.872 1.00 85.00 184 GLY A N 1
ATOM 1302 C CA . GLY A 1 184 ? 1.487 4.688 -19.340 1.00 85.00 184 GLY A CA 1
ATOM 1303 C C . GLY A 1 184 ? 1.344 3.454 -20.231 1.00 85.00 184 GLY A C 1
ATOM 1304 O O . GLY A 1 184 ? 2.311 3.086 -20.892 1.00 85.00 184 GLY A O 1
ATOM 1305 N N . GLU A 1 185 ? 0.144 2.864 -20.267 1.00 82.94 185 GLU A N 1
ATOM 1306 C CA . GLU A 1 185 ? -0.221 1.745 -21.159 1.00 82.94 185 GLU A CA 1
ATOM 1307 C C . GLU A 1 185 ? 0.744 0.549 -21.049 1.00 82.94 185 GLU A C 1
ATOM 1309 O O . GLU A 1 185 ? 1.214 -0.001 -22.043 1.00 82.94 185 GLU A O 1
ATOM 1314 N N . SER A 1 186 ? 1.066 0.166 -19.812 1.00 93.06 186 SER A N 1
ATOM 1315 C CA . SER A 1 186 ? 2.019 -0.911 -19.532 1.00 93.06 186 SER A CA 1
ATOM 1316 C C . SER A 1 186 ? 1.442 -2.308 -19.786 1.00 93.06 186 SER A C 1
ATOM 1318 O O . SER A 1 186 ? 0.238 -2.528 -19.656 1.00 93.06 186 SER A O 1
ATOM 1320 N N . GLU A 1 187 ? 2.305 -3.292 -20.067 1.00 96.69 187 GLU A N 1
ATOM 1321 C CA . GLU A 1 187 ? 1.890 -4.700 -20.173 1.00 96.69 187 GLU A CA 1
ATOM 1322 C C . GLU A 1 187 ? 1.236 -5.188 -18.871 1.00 96.69 187 GLU A C 1
ATOM 1324 O O . GLU A 1 187 ? 0.168 -5.798 -18.896 1.00 96.69 187 GLU A O 1
ATOM 1329 N N . LEU A 1 188 ? 1.824 -4.834 -17.726 1.00 97.62 188 LEU A N 1
ATOM 1330 C CA . LEU A 1 188 ? 1.268 -5.128 -16.408 1.00 97.62 188 LEU A CA 1
ATOM 1331 C C . LEU A 1 188 ? -0.110 -4.480 -16.197 1.00 97.62 188 LEU A C 1
ATOM 1333 O O . LEU A 1 188 ? -0.999 -5.110 -15.628 1.00 97.62 188 LEU A O 1
ATOM 1337 N N . GLY A 1 189 ? -0.301 -3.245 -16.664 1.00 94.44 189 GLY A N 1
ATOM 1338 C CA . GLY A 1 189 ? -1.577 -2.535 -16.593 1.00 94.44 189 GLY A CA 1
ATOM 1339 C C . GLY A 1 189 ? -2.673 -3.168 -17.449 1.00 94.44 189 GLY A C 1
ATOM 1340 O O . GLY A 1 189 ? -3.827 -3.191 -17.037 1.00 94.44 189 GLY A O 1
ATOM 1341 N N . LEU A 1 190 ? -2.315 -3.734 -18.606 1.00 95.56 190 LEU A N 1
ATOM 1342 C CA . LEU A 1 190 ? -3.241 -4.484 -19.463 1.00 95.56 190 LEU A CA 1
ATOM 1343 C C . LEU A 1 190 ? -3.596 -5.865 -18.897 1.00 95.56 190 LEU A C 1
ATOM 1345 O O . LEU A 1 190 ? -4.667 -6.392 -19.197 1.00 95.56 190 LEU A O 1
ATOM 1349 N N . LEU A 1 191 ? -2.685 -6.461 -18.127 1.00 96.62 191 LEU A N 1
ATOM 1350 C CA . LEU A 1 191 ? -2.850 -7.781 -17.527 1.00 96.62 191 LEU A CA 1
ATOM 1351 C C . LEU A 1 191 ? -3.690 -7.752 -16.239 1.00 96.62 191 LEU A C 1
ATOM 1353 O O . LEU A 1 191 ? -4.416 -8.707 -15.968 1.00 96.62 191 LEU A O 1
ATOM 1357 N N . ALA A 1 192 ? -3.567 -6.691 -15.439 1.00 97.88 192 ALA A N 1
ATOM 1358 C CA . ALA A 1 192 ? -4.230 -6.561 -14.145 1.00 97.88 192 ALA A CA 1
ATOM 1359 C C . ALA A 1 192 ? -5.662 -5.999 -14.251 1.00 97.88 192 ALA A C 1
ATOM 1361 O O . ALA A 1 192 ? -5.986 -5.254 -15.173 1.00 97.88 192 ALA A O 1
ATOM 1362 N N . ASP A 1 193 ? -6.508 -6.279 -13.253 1.00 98.44 193 ASP A N 1
ATOM 1363 C CA . ASP A 1 193 ? -7.862 -5.699 -13.173 1.00 98.44 193 ASP A CA 1
ATOM 1364 C C . ASP A 1 193 ? -7.826 -4.172 -12.968 1.00 98.44 193 ASP A C 1
ATOM 1366 O O . ASP A 1 193 ? -8.729 -3.453 -13.405 1.00 98.44 193 ASP A O 1
ATOM 1370 N N . HIS A 1 194 ? -6.783 -3.680 -12.291 1.00 98.19 194 HIS A N 1
ATOM 1371 C CA . HIS A 1 194 ? -6.580 -2.268 -11.978 1.00 98.19 194 HIS A CA 1
ATOM 1372 C C . HIS A 1 194 ? -5.154 -1.804 -12.321 1.00 98.19 194 HIS A C 1
ATOM 1374 O O . HIS A 1 194 ? -4.180 -2.379 -11.839 1.00 98.19 194 HIS A O 1
ATOM 1380 N N . GLU A 1 195 ? -5.011 -0.710 -13.073 1.00 97.62 195 GLU A N 1
ATOM 1381 C CA . GLU A 1 195 ? -3.715 -0.056 -13.320 1.00 97.62 195 GLU A CA 1
ATOM 1382 C C . GLU A 1 195 ? -3.581 1.224 -12.483 1.00 97.62 195 GLU A C 1
ATOM 1384 O O . GLU A 1 195 ? -4.408 2.133 -12.559 1.00 97.62 195 GLU A O 1
ATOM 1389 N N . ILE A 1 196 ? -2.495 1.327 -11.716 1.00 98.38 196 ILE A N 1
ATOM 1390 C CA . ILE A 1 196 ? -2.060 2.542 -11.025 1.00 98.38 196 ILE A CA 1
ATOM 1391 C C . ILE A 1 196 ? -0.780 3.029 -11.707 1.00 98.38 196 ILE A C 1
ATOM 1393 O O . ILE A 1 196 ? 0.323 2.571 -11.404 1.00 98.38 196 ILE A O 1
ATOM 1397 N N . SER A 1 197 ? -0.929 3.987 -12.621 1.00 97.56 197 SER A N 1
ATOM 1398 C CA . SER A 1 197 ? 0.193 4.587 -13.348 1.00 97.56 197 SER A CA 1
ATOM 1399 C C . SER A 1 197 ? 0.615 5.921 -12.725 1.00 97.56 197 SER A C 1
ATOM 1401 O O . SER A 1 197 ? -0.077 6.934 -12.840 1.00 97.56 197 SER A O 1
ATOM 1403 N N . ALA A 1 198 ? 1.772 5.927 -12.058 1.00 97.06 198 ALA A N 1
ATOM 1404 C CA . ALA A 1 198 ? 2.404 7.115 -11.488 1.00 97.06 198 ALA A CA 1
ATOM 1405 C C . ALA A 1 198 ? 3.582 7.564 -12.371 1.00 97.06 198 ALA A C 1
ATOM 1407 O O . ALA A 1 198 ? 4.747 7.295 -12.073 1.00 97.06 198 ALA A O 1
ATOM 1408 N N . VAL A 1 199 ? 3.277 8.249 -13.479 1.00 95.94 199 VAL A N 1
ATOM 1409 C CA . VAL A 1 199 ? 4.282 8.708 -14.455 1.00 95.94 199 VAL A CA 1
ATOM 1410 C C . VAL A 1 199 ? 5.083 9.889 -13.904 1.00 95.94 199 VAL A C 1
ATOM 1412 O O . VAL A 1 199 ? 4.641 11.038 -13.934 1.00 95.94 199 VAL A O 1
ATOM 1415 N N . VAL A 1 200 ? 6.289 9.606 -13.410 1.00 94.31 200 VAL A N 1
ATOM 1416 C CA . VAL A 1 200 ? 7.194 10.598 -12.795 1.00 94.31 200 VAL A CA 1
ATOM 1417 C C . VAL A 1 200 ? 8.083 11.340 -13.803 1.00 94.31 200 VAL A C 1
ATOM 1419 O O . VAL A 1 200 ? 8.768 12.295 -13.432 1.00 94.31 200 VAL A O 1
ATOM 1422 N N . GLY A 1 201 ? 8.085 10.924 -15.073 1.00 90.69 201 GLY A N 1
ATOM 1423 C CA . GLY A 1 201 ? 8.984 11.437 -16.113 1.00 90.69 201 GLY A CA 1
ATOM 1424 C C . GLY A 1 201 ? 10.447 10.989 -15.941 1.00 90.69 201 GLY A C 1
ATOM 1425 O O . GLY A 1 201 ? 10.728 10.185 -15.054 1.00 90.69 201 GLY A O 1
ATOM 1426 N N . PRO A 1 202 ? 11.386 11.545 -16.732 1.00 89.81 202 PRO A N 1
ATOM 1427 C CA . PRO A 1 202 ? 12.783 11.099 -16.782 1.00 89.81 202 PRO A CA 1
ATOM 1428 C C . PRO A 1 202 ? 13.474 11.115 -15.423 1.00 89.81 202 PRO A C 1
ATOM 1430 O O . PRO A 1 202 ? 13.301 12.065 -14.653 1.00 89.81 202 PRO A O 1
ATOM 1433 N N . GLU A 1 203 ? 14.269 10.094 -15.127 1.00 92.62 203 GLU A N 1
ATOM 1434 C CA . GLU A 1 203 ? 15.003 9.997 -13.866 1.00 92.62 203 GLU A CA 1
ATOM 1435 C C . GLU A 1 203 ? 16.167 10.998 -13.776 1.00 92.62 203 GLU A C 1
ATOM 1437 O O . GLU A 1 203 ? 16.642 11.527 -14.782 1.00 92.62 203 GLU A O 1
ATOM 1442 N N . PHE A 1 204 ? 16.630 11.277 -12.549 1.00 91.62 204 PHE A N 1
ATOM 1443 C CA . PHE A 1 204 ? 17.816 12.123 -12.330 1.00 91.62 204 PHE A CA 1
ATOM 1444 C C . PHE A 1 204 ? 19.085 11.480 -12.910 1.00 91.62 204 PHE A C 1
ATOM 1446 O O . PHE A 1 204 ? 19.931 12.163 -13.471 1.00 91.62 204 PHE A O 1
ATOM 1453 N N . LEU A 1 205 ? 19.201 10.155 -12.807 1.00 90.56 205 LEU A N 1
ATOM 1454 C CA . LEU A 1 205 ? 20.150 9.356 -13.577 1.00 90.56 205 LEU A CA 1
ATOM 1455 C C . LEU A 1 205 ? 19.329 8.462 -14.502 1.00 90.56 205 LEU A C 1
ATOM 1457 O O . LEU A 1 205 ? 18.465 7.741 -14.006 1.00 90.56 205 LEU A O 1
ATOM 1461 N N . ALA A 1 206 ? 19.585 8.520 -15.810 1.00 87.31 206 ALA A N 1
ATOM 1462 C CA . ALA A 1 206 ? 18.875 7.716 -16.808 1.00 87.31 206 ALA A CA 1
ATOM 1463 C C . ALA A 1 206 ? 18.839 6.230 -16.401 1.00 87.31 206 ALA A C 1
ATOM 1465 O O . ALA A 1 206 ? 19.858 5.697 -15.955 1.00 87.31 206 ALA A O 1
ATOM 1466 N N . GLY A 1 207 ? 17.665 5.595 -16.476 1.00 83.44 207 GLY A N 1
ATOM 1467 C CA . GLY A 1 207 ? 17.456 4.194 -16.083 1.00 83.44 207 GLY A CA 1
ATOM 1468 C C . GLY A 1 207 ? 17.464 3.918 -14.570 1.00 83.44 207 GLY A C 1
ATOM 1469 O O . GLY A 1 207 ? 17.089 2.833 -14.129 1.00 83.44 207 GLY A O 1
ATOM 1470 N N . SER A 1 208 ? 17.830 4.884 -13.718 1.00 92.50 208 SER A N 1
ATOM 1471 C CA . SER A 1 208 ? 17.902 4.691 -12.260 1.00 92.50 208 SER A CA 1
ATOM 1472 C C . SER A 1 208 ? 16.529 4.826 -11.594 1.00 92.50 208 SER A C 1
ATOM 1474 O O . SER A 1 208 ? 16.281 5.709 -10.770 1.00 92.50 208 SER A O 1
ATOM 1476 N N . THR A 1 209 ? 15.620 3.910 -11.929 1.00 93.94 209 THR A N 1
ATOM 1477 C CA . THR A 1 209 ? 14.224 3.893 -11.452 1.00 93.94 209 THR A CA 1
ATOM 1478 C C . THR A 1 209 ? 14.086 3.689 -9.941 1.00 93.94 209 THR A C 1
ATOM 1480 O O . THR A 1 209 ? 13.038 3.972 -9.361 1.00 93.94 209 THR A O 1
ATOM 1483 N N . ARG A 1 210 ? 15.160 3.300 -9.241 1.00 95.38 210 ARG A N 1
ATOM 1484 C CA . ARG A 1 210 ? 15.203 3.298 -7.767 1.00 95.38 210 ARG A CA 1
ATOM 1485 C C . ARG A 1 210 ? 14.996 4.688 -7.140 1.00 95.38 210 ARG A C 1
ATOM 1487 O O . ARG A 1 210 ? 14.833 4.773 -5.926 1.00 95.38 210 ARG A O 1
ATOM 1494 N N . LEU A 1 211 ? 15.075 5.763 -7.933 1.00 96.94 211 LEU A N 1
ATOM 1495 C CA . LEU A 1 211 ? 14.938 7.150 -7.492 1.00 96.94 211 LEU A CA 1
ATOM 1496 C C . LEU A 1 211 ? 13.466 7.592 -7.462 1.00 96.94 211 LEU A C 1
ATOM 1498 O O . LEU A 1 211 ? 12.765 7.310 -6.484 1.00 96.94 211 LEU A O 1
ATOM 1502 N N . LYS A 1 212 ? 12.973 8.298 -8.489 1.00 97.69 212 LYS A N 1
ATOM 1503 C CA . LYS A 1 212 ? 11.618 8.860 -8.456 1.00 97.69 212 LYS A CA 1
ATOM 1504 C C . LYS A 1 212 ? 10.552 7.789 -8.591 1.00 97.69 212 LYS A C 1
ATOM 1506 O O . LYS A 1 212 ? 9.577 7.848 -7.845 1.00 97.69 212 LYS A O 1
ATOM 1511 N N . ALA A 1 213 ? 10.720 6.824 -9.495 1.00 97.62 213 ALA A N 1
ATOM 1512 C CA . ALA A 1 213 ? 9.760 5.735 -9.657 1.00 97.62 213 ALA A CA 1
ATOM 1513 C C . ALA A 1 213 ? 9.644 4.909 -8.363 1.00 97.62 213 ALA A C 1
ATOM 1515 O O . ALA A 1 213 ? 8.538 4.715 -7.862 1.00 97.62 213 ALA A O 1
ATOM 1516 N N . GLY A 1 214 ? 10.766 4.546 -7.734 1.00 98.00 214 GLY A N 1
ATOM 1517 C CA . GLY A 1 214 ? 10.780 3.912 -6.410 1.00 98.00 214 GLY A CA 1
ATOM 1518 C C . GLY A 1 214 ? 10.117 4.771 -5.323 1.00 98.00 214 GLY A C 1
ATOM 1519 O O . GLY A 1 214 ? 9.302 4.286 -4.535 1.00 98.00 214 GLY A O 1
ATOM 1520 N N . SER A 1 215 ? 10.376 6.080 -5.311 1.00 98.62 215 SER A N 1
ATOM 1521 C CA . SER A 1 215 ? 9.706 7.002 -4.382 1.00 98.62 215 SER A CA 1
ATOM 1522 C C . SER A 1 215 ? 8.190 7.053 -4.607 1.00 98.62 215 SER A C 1
ATOM 1524 O O . SER A 1 215 ? 7.425 7.036 -3.641 1.00 98.62 215 SER A O 1
ATOM 1526 N N . ALA A 1 216 ? 7.737 7.065 -5.863 1.00 98.62 216 ALA A N 1
ATOM 1527 C CA . ALA A 1 216 ? 6.320 7.013 -6.213 1.00 98.62 216 ALA A CA 1
ATOM 1528 C C . ALA A 1 216 ? 5.681 5.692 -5.773 1.00 98.62 216 ALA A C 1
ATOM 1530 O O . ALA A 1 216 ? 4.624 5.717 -5.143 1.00 98.62 216 ALA A O 1
ATOM 1531 N N . GLN A 1 217 ? 6.346 4.559 -6.024 1.00 98.75 217 GLN A N 1
ATOM 1532 C CA . GLN A 1 217 ? 5.909 3.237 -5.570 1.00 98.75 217 GLN A CA 1
ATOM 1533 C C . GLN A 1 217 ? 5.703 3.228 -4.057 1.00 98.75 217 GLN A C 1
ATOM 1535 O O . GLN A 1 217 ? 4.629 2.852 -3.600 1.00 98.75 217 GLN A O 1
ATOM 1540 N N . LYS A 1 218 ? 6.658 3.746 -3.272 1.00 98.75 218 LYS A N 1
ATOM 1541 C CA . LYS A 1 218 ? 6.508 3.846 -1.813 1.00 98.75 218 LYS A CA 1
ATOM 1542 C C . LYS A 1 218 ? 5.253 4.627 -1.413 1.00 98.75 218 LYS A C 1
ATOM 1544 O O . LYS A 1 218 ? 4.499 4.179 -0.553 1.00 98.75 218 LYS A O 1
ATOM 1549 N N . LEU A 1 219 ? 5.023 5.796 -2.015 1.00 98.81 219 LEU A N 1
ATOM 1550 C CA . LEU A 1 219 ? 3.850 6.619 -1.699 1.00 98.81 219 LEU A CA 1
ATOM 1551 C C . LEU A 1 219 ? 2.533 5.936 -2.098 1.00 98.81 219 LEU A C 1
ATOM 1553 O O . LEU A 1 219 ? 1.543 6.050 -1.370 1.00 98.81 219 LEU A O 1
ATOM 1557 N N . VAL A 1 220 ? 2.522 5.217 -3.222 1.00 98.88 220 VAL A N 1
ATOM 1558 C CA . VAL A 1 220 ? 1.375 4.421 -3.673 1.00 98.88 220 VAL A CA 1
ATOM 1559 C C . VAL A 1 220 ? 1.104 3.274 -2.700 1.00 98.88 220 VAL A C 1
ATOM 1561 O O . VAL A 1 220 ? -0.013 3.183 -2.199 1.00 98.88 220 VAL A O 1
ATOM 1564 N N . LEU A 1 221 ? 2.104 2.456 -2.360 1.00 98.81 221 LEU A N 1
ATOM 1565 C CA . LEU A 1 221 ? 1.925 1.317 -1.451 1.00 98.81 221 LEU A CA 1
ATOM 1566 C C . LEU A 1 221 ? 1.508 1.767 -0.047 1.00 98.81 221 LEU A C 1
ATOM 1568 O O . LEU A 1 221 ? 0.529 1.252 0.486 1.00 98.81 221 LEU A O 1
ATOM 1572 N N . ASN A 1 222 ? 2.125 2.826 0.491 1.00 98.75 222 ASN A N 1
ATOM 1573 C CA . ASN A 1 222 ? 1.697 3.406 1.767 1.00 98.75 222 ASN A CA 1
ATOM 1574 C C . ASN A 1 222 ? 0.245 3.899 1.724 1.00 98.75 222 ASN A C 1
ATOM 1576 O O . ASN A 1 222 ? -0.461 3.831 2.731 1.00 98.75 222 ASN A O 1
ATOM 1580 N N . SER A 1 223 ? -0.215 4.403 0.576 1.00 98.75 223 SER A N 1
ATOM 1581 C CA . SER A 1 223 ? -1.616 4.781 0.397 1.00 98.75 223 SER A CA 1
ATOM 1582 C C . SER A 1 223 ? -2.518 3.549 0.342 1.00 98.75 223 SER A C 1
ATOM 1584 O O . SER A 1 223 ? -3.561 3.551 0.996 1.00 98.75 223 SER A O 1
ATOM 1586 N N . ILE A 1 224 ? -2.110 2.490 -0.367 1.00 98.81 224 ILE A N 1
ATOM 1587 C CA . ILE A 1 224 ? -2.843 1.222 -0.428 1.00 98.81 224 ILE A CA 1
ATOM 1588 C C . ILE A 1 224 ? -3.034 0.652 0.976 1.00 98.81 224 ILE A C 1
ATOM 1590 O O . ILE A 1 224 ? -4.174 0.479 1.415 1.00 98.81 224 ILE A O 1
ATOM 1594 N N . SER A 1 225 ? -1.944 0.407 1.700 1.00 98.50 225 SER A N 1
ATOM 1595 C CA . SER A 1 225 ? -1.980 -0.201 3.029 1.00 98.50 225 SER A CA 1
ATOM 1596 C C . SER A 1 225 ? -2.717 0.687 4.029 1.00 98.50 225 SER A C 1
ATOM 1598 O O . SER A 1 225 ? -3.705 0.268 4.637 1.00 98.50 225 SER A O 1
ATOM 1600 N N . THR A 1 226 ? -2.323 1.956 4.154 1.00 98.19 226 THR A N 1
ATOM 1601 C CA . THR A 1 226 ? -2.885 2.859 5.168 1.00 98.19 226 THR A CA 1
ATOM 1602 C C . THR A 1 226 ? -4.365 3.134 4.936 1.00 98.19 226 THR A C 1
ATOM 1604 O O . THR A 1 226 ? -5.160 3.057 5.878 1.00 98.19 226 THR A O 1
ATOM 1607 N N . VAL A 1 227 ? -4.775 3.451 3.703 1.00 98.31 227 VAL A N 1
ATOM 1608 C CA . VAL A 1 227 ? -6.185 3.753 3.422 1.00 98.31 227 VAL A CA 1
ATOM 1609 C C . VAL A 1 227 ? -7.031 2.491 3.563 1.00 98.31 227 VAL A C 1
ATOM 1611 O O . VAL A 1 227 ? -8.111 2.571 4.154 1.00 98.31 227 VAL A O 1
ATOM 1614 N N . SER A 1 228 ? -6.530 1.320 3.154 1.00 98.06 228 SER A N 1
ATOM 1615 C CA . SER A 1 228 ? -7.222 0.049 3.398 1.00 98.06 228 SER A CA 1
ATOM 1616 C C . SER A 1 228 ? -7.464 -0.179 4.891 1.00 98.06 228 SER A C 1
ATOM 1618 O O . SER A 1 228 ? -8.598 -0.412 5.312 1.00 98.06 228 SER A O 1
ATOM 1620 N N . MET A 1 229 ? -6.441 0.004 5.728 1.00 96.62 229 MET A N 1
ATOM 1621 C CA . MET A 1 229 ? -6.549 -0.188 7.179 1.00 96.62 229 MET A CA 1
ATOM 1622 C C . MET A 1 229 ? -7.476 0.841 7.844 1.00 96.62 229 MET A C 1
ATOM 1624 O O . MET A 1 229 ? -8.236 0.499 8.756 1.00 96.62 229 MET A O 1
ATOM 1628 N N . ILE A 1 230 ? -7.520 2.082 7.345 1.00 95.56 230 ILE A N 1
ATOM 1629 C CA . ILE A 1 230 ? -8.530 3.073 7.754 1.00 95.56 230 ILE A CA 1
ATOM 1630 C C . ILE A 1 230 ? -9.945 2.563 7.434 1.00 95.56 230 ILE A C 1
ATOM 1632 O O . ILE A 1 230 ? -10.840 2.634 8.280 1.00 95.56 230 ILE A O 1
ATOM 1636 N N . ARG A 1 231 ? -10.166 2.025 6.229 1.00 94.88 231 ARG A N 1
ATOM 1637 C CA . ARG A 1 231 ? -11.473 1.510 5.779 1.00 94.88 231 ARG A CA 1
ATOM 1638 C C . ARG A 1 231 ? -11.897 0.217 6.479 1.00 94.88 231 ARG A C 1
ATOM 1640 O O . ARG A 1 231 ? -13.097 -0.071 6.528 1.00 94.88 231 ARG A O 1
ATOM 1647 N N . LEU A 1 232 ? -10.942 -0.509 7.052 1.00 93.56 232 LEU A N 1
ATOM 1648 C CA . LEU A 1 232 ? -11.139 -1.665 7.930 1.00 93.56 232 LEU A CA 1
ATOM 1649 C C . LEU A 1 232 ? -11.294 -1.278 9.412 1.00 93.56 232 LEU A C 1
ATOM 1651 O O . LEU A 1 232 ? -11.375 -2.145 10.275 1.00 93.56 232 LEU A O 1
ATOM 1655 N N . GLY A 1 233 ? -11.340 0.019 9.739 1.00 92.75 233 GLY A N 1
ATOM 1656 C CA . GLY A 1 233 ? -11.584 0.480 11.106 1.00 92.75 233 GLY A CA 1
ATOM 1657 C C . GLY A 1 233 ? -10.394 0.296 12.051 1.00 92.75 233 GLY A C 1
ATOM 1658 O O . GLY A 1 233 ? -10.581 0.288 13.266 1.00 92.75 233 GLY A O 1
ATOM 1659 N N . LYS A 1 234 ? -9.163 0.163 11.539 1.00 93.62 234 LYS A N 1
ATOM 1660 C CA . LYS A 1 234 ? -7.933 0.106 12.358 1.00 93.62 234 LYS A CA 1
ATOM 1661 C C . LYS A 1 234 ? -7.566 1.462 12.989 1.00 93.62 234 LYS A C 1
ATOM 1663 O O . LYS A 1 234 ? -6.719 1.538 13.881 1.00 93.62 234 LYS A O 1
ATOM 1668 N N . THR A 1 235 ? -8.229 2.542 12.570 1.00 94.25 235 THR A N 1
ATOM 1669 C CA . THR A 1 235 ? -7.990 3.914 13.042 1.00 94.25 235 THR A CA 1
ATOM 1670 C C . THR A 1 235 ? -9.263 4.597 13.554 1.00 94.25 235 THR A C 1
ATOM 1672 O O . THR A 1 235 ? -10.390 4.185 13.269 1.00 94.25 235 THR A O 1
ATOM 1675 N N . PHE A 1 236 ? -9.088 5.687 14.303 1.00 94.00 236 PHE A N 1
ATOM 1676 C CA . PHE A 1 236 ? -10.157 6.616 14.667 1.00 94.00 236 PHE A CA 1
ATOM 1677 C C . PHE A 1 236 ? -9.682 8.056 14.506 1.00 94.00 236 PHE A C 1
ATOM 1679 O O . PHE A 1 236 ? -8.827 8.542 15.244 1.00 94.00 236 PHE A O 1
ATOM 1686 N N . GLY A 1 237 ? -10.222 8.742 13.496 1.00 90.62 237 GLY A N 1
ATOM 1687 C CA . GLY A 1 237 ? -9.636 10.005 13.054 1.00 90.62 237 GLY A CA 1
ATOM 1688 C C . GLY A 1 237 ? -8.223 9.760 12.526 1.00 90.62 237 GLY A C 1
ATOM 1689 O O . GLY A 1 237 ? -8.040 8.928 11.645 1.00 90.62 237 GLY A O 1
ATOM 1690 N N . ASN A 1 238 ? -7.239 10.464 13.078 1.00 90.31 238 ASN A N 1
ATOM 1691 C CA . ASN A 1 238 ? -5.817 10.290 12.770 1.00 90.31 238 ASN A CA 1
ATOM 1692 C C . ASN A 1 238 ? -5.069 9.439 13.817 1.00 90.31 238 ASN A C 1
ATOM 1694 O O . ASN A 1 238 ? -3.840 9.448 13.843 1.00 90.31 238 ASN A O 1
ATOM 1698 N N . LEU A 1 239 ? -5.787 8.738 14.702 1.00 92.81 239 LEU A N 1
ATOM 1699 C CA . LEU A 1 239 ? -5.198 7.900 15.744 1.00 92.81 239 LEU A CA 1
ATOM 1700 C C . LEU A 1 239 ? -5.234 6.428 15.332 1.00 92.81 239 LEU A C 1
ATOM 1702 O O . LEU A 1 239 ? -6.284 5.911 14.946 1.00 92.81 239 LEU A O 1
ATOM 1706 N N . MET A 1 240 ? -4.101 5.742 15.466 1.00 91.25 240 MET A N 1
ATOM 1707 C CA . MET A 1 240 ? -4.023 4.285 15.342 1.00 91.25 240 MET A CA 1
ATOM 1708 C C . MET A 1 240 ? -4.509 3.678 16.651 1.00 91.25 240 MET A C 1
ATOM 1710 O O . MET A 1 240 ? -3.841 3.808 17.671 1.00 91.25 240 MET A O 1
ATOM 1714 N N . VAL A 1 241 ? -5.712 3.109 16.635 1.00 90.00 241 VAL A N 1
ATOM 1715 C CA . VAL A 1 241 ? -6.411 2.628 17.841 1.00 90.00 241 VAL A CA 1
ATOM 1716 C C . VAL A 1 241 ? -6.320 1.117 18.009 1.00 90.00 241 VAL A C 1
ATOM 1718 O O . VAL A 1 241 ? -6.688 0.603 19.058 1.00 90.00 241 VAL A O 1
ATOM 1721 N N . ASP A 1 242 ? -5.829 0.407 16.996 1.00 83.31 242 ASP A N 1
ATOM 1722 C CA . ASP A 1 242 ? -5.638 -1.041 17.026 1.00 83.31 242 ASP A CA 1
ATOM 1723 C C . ASP A 1 242 ? -4.169 -1.364 17.333 1.00 83.31 242 ASP A C 1
ATOM 1725 O O . ASP A 1 242 ? -3.423 -1.847 16.487 1.00 83.31 242 ASP A O 1
ATOM 1729 N N . VAL A 1 243 ? -3.713 -0.967 18.526 1.00 77.44 243 VAL A N 1
ATOM 1730 C CA . VAL A 1 243 ? -2.322 -1.129 18.980 1.00 77.44 243 VAL A CA 1
ATOM 1731 C C . VAL A 1 243 ? -2.276 -2.174 20.088 1.00 77.44 243 VAL A C 1
ATOM 1733 O O . VAL A 1 243 ? -2.900 -1.986 21.132 1.00 77.44 243 VAL A O 1
ATOM 1736 N N . SER A 1 244 ? -1.496 -3.238 19.890 1.00 68.06 244 SER A N 1
ATOM 1737 C CA . SER A 1 244 ? -1.264 -4.253 20.921 1.00 68.06 244 SER A CA 1
ATOM 1738 C C . SER A 1 244 ? -0.328 -3.733 22.022 1.00 68.06 244 SER A C 1
ATOM 1740 O O . SER A 1 244 ? 0.786 -3.282 21.756 1.00 68.06 244 SER A O 1
ATOM 1742 N N . ALA A 1 245 ? -0.769 -3.771 23.281 1.00 68.56 245 ALA A N 1
ATOM 1743 C CA . ALA A 1 245 ? -0.045 -3.217 24.427 1.00 68.56 245 ALA A CA 1
ATOM 1744 C C . ALA A 1 245 ? 0.956 -4.219 25.046 1.00 68.56 245 ALA A C 1
ATOM 1746 O O . ALA A 1 245 ? 0.870 -4.554 26.229 1.00 68.56 245 ALA A O 1
ATOM 1747 N N . THR A 1 246 ? 1.919 -4.702 24.254 1.00 70.56 246 THR A N 1
ATOM 1748 C CA . THR A 1 246 ? 2.862 -5.764 24.671 1.00 70.56 246 THR A CA 1
ATOM 1749 C C . THR A 1 246 ? 4.023 -5.285 25.548 1.00 70.56 246 THR A C 1
ATOM 1751 O O . THR A 1 246 ? 4.673 -6.099 26.195 1.00 70.56 246 THR A O 1
ATOM 1754 N N . ASN A 1 247 ? 4.286 -3.976 25.616 1.00 77.44 247 ASN A N 1
ATOM 1755 C CA . ASN A 1 247 ? 5.344 -3.390 26.449 1.00 77.44 247 ASN A CA 1
ATOM 1756 C C . ASN A 1 247 ? 4.913 -2.051 27.075 1.00 77.44 247 ASN A C 1
ATOM 1758 O O . ASN A 1 247 ? 3.897 -1.468 26.689 1.00 77.44 247 ASN A O 1
ATOM 1762 N N . GLU A 1 248 ? 5.689 -1.545 28.038 1.00 80.75 248 GLU A N 1
ATOM 1763 C CA . GLU A 1 248 ? 5.373 -0.310 28.776 1.00 80.75 248 GLU A CA 1
ATOM 1764 C C . GLU A 1 248 ? 5.219 0.917 27.866 1.00 80.75 248 GLU A C 1
ATOM 1766 O O . GLU A 1 248 ? 4.280 1.700 28.030 1.00 80.75 248 GLU A O 1
ATOM 1771 N N . LYS A 1 249 ? 6.074 1.057 26.844 1.00 83.06 249 LYS A N 1
ATOM 1772 C CA . LYS A 1 249 ? 5.978 2.144 25.855 1.00 83.06 249 LYS A CA 1
ATOM 1773 C C . LYS A 1 249 ? 4.653 2.081 25.087 1.00 83.06 249 LYS A C 1
ATOM 1775 O O . LYS A 1 249 ? 4.022 3.115 24.865 1.00 83.06 249 LYS A O 1
ATOM 1780 N N . LEU A 1 250 ? 4.214 0.885 24.691 1.00 80.19 250 LEU A N 1
ATOM 1781 C CA . LEU A 1 250 ? 2.944 0.679 23.993 1.00 80.19 250 LEU A CA 1
ATOM 1782 C C . LEU A 1 250 ? 1.743 0.892 24.923 1.00 80.19 250 LEU A C 1
ATOM 1784 O O . LEU A 1 250 ? 0.769 1.503 24.492 1.00 80.19 250 LEU A O 1
ATOM 1788 N N . ARG A 1 251 ? 1.832 0.523 26.208 1.00 83.44 251 ARG A N 1
ATOM 1789 C CA . ARG A 1 251 ? 0.805 0.854 27.218 1.00 83.44 251 ARG A CA 1
ATOM 1790 C C . ARG A 1 251 ? 0.645 2.365 27.395 1.00 83.44 251 ARG A C 1
ATOM 1792 O O . ARG A 1 251 ? -0.471 2.878 27.321 1.00 83.44 251 ARG A O 1
ATOM 1799 N N . ALA A 1 252 ? 1.752 3.097 27.535 1.00 87.56 252 ALA A N 1
ATOM 1800 C CA . ALA A 1 252 ? 1.730 4.560 27.615 1.00 87.56 252 ALA A CA 1
ATOM 1801 C C . ALA A 1 252 ? 1.144 5.197 26.341 1.00 87.56 252 ALA A C 1
ATOM 1803 O O . ALA A 1 252 ? 0.377 6.163 26.408 1.00 87.56 252 ALA A O 1
ATOM 1804 N N . ARG A 1 253 ? 1.457 4.626 25.170 1.00 88.19 253 ARG A N 1
ATOM 1805 C CA . ARG A 1 253 ? 0.891 5.051 23.885 1.00 88.19 253 ARG A CA 1
ATOM 1806 C C . ARG A 1 253 ? -0.621 4.828 23.829 1.00 88.19 253 ARG A C 1
ATOM 1808 O O . ARG A 1 253 ? -1.337 5.753 23.455 1.00 88.19 253 ARG A O 1
ATOM 1815 N N . VAL A 1 254 ? -1.099 3.646 24.217 1.00 90.88 254 VAL A N 1
ATOM 1816 C CA . VAL A 1 254 ? -2.529 3.306 24.271 1.00 90.88 254 VAL A CA 1
ATOM 1817 C C . VAL A 1 254 ? -3.280 4.277 25.179 1.00 90.88 254 VAL A C 1
ATOM 1819 O O . VAL A 1 254 ? -4.257 4.879 24.739 1.00 90.88 254 VAL A O 1
ATOM 1822 N N . ARG A 1 255 ? -2.769 4.541 26.387 1.00 93.69 255 ARG A N 1
ATOM 1823 C CA . ARG A 1 255 ? -3.342 5.537 27.306 1.00 93.69 255 ARG A CA 1
ATOM 1824 C C . ARG A 1 255 ? -3.483 6.912 26.653 1.00 93.69 255 ARG A C 1
ATOM 1826 O O . ARG A 1 255 ? -4.564 7.498 26.661 1.00 93.69 255 ARG A O 1
ATOM 1833 N N . ARG A 1 256 ? -2.416 7.400 26.006 1.00 93.62 256 ARG A N 1
ATOM 1834 C CA . ARG A 1 256 ? -2.428 8.685 25.288 1.00 93.62 256 ARG A CA 1
ATOM 1835 C C . ARG A 1 256 ? -3.436 8.701 24.139 1.00 93.62 256 ARG A C 1
ATOM 1837 O O . ARG A 1 256 ? -4.078 9.728 23.921 1.00 93.62 256 ARG A O 1
ATOM 1844 N N . ILE A 1 257 ? -3.577 7.599 23.404 1.00 94.31 257 ILE A N 1
ATOM 1845 C CA . ILE A 1 257 ? -4.558 7.466 22.320 1.00 94.31 257 ILE A CA 1
ATOM 1846 C C . ILE A 1 257 ? -5.977 7.595 22.874 1.00 94.31 257 ILE A C 1
ATOM 1848 O O . ILE A 1 257 ? -6.736 8.421 22.370 1.00 94.31 257 ILE A O 1
ATOM 1852 N N . VAL A 1 258 ? -6.322 6.842 23.925 1.00 96.38 258 VAL A N 1
ATOM 1853 C CA . VAL A 1 258 ? -7.660 6.898 24.536 1.00 96.38 258 VAL A CA 1
ATOM 1854 C C . VAL A 1 258 ? -7.942 8.296 25.080 1.00 96.38 258 VAL A C 1
ATOM 1856 O O . VAL A 1 258 ? -8.992 8.870 24.792 1.00 96.38 258 VAL A O 1
ATOM 1859 N N . GLN A 1 259 ? -6.987 8.901 25.785 1.00 96.75 259 GLN A N 1
ATOM 1860 C CA . GLN A 1 259 ? -7.130 10.264 26.290 1.00 96.75 259 GLN A CA 1
ATOM 1861 C C . GLN A 1 259 ? -7.339 11.280 25.160 1.00 96.75 259 GLN A C 1
ATOM 1863 O O . GLN A 1 259 ? -8.253 12.096 25.225 1.00 96.75 259 GLN A O 1
ATOM 1868 N N . THR A 1 260 ? -6.545 11.205 24.089 1.00 96.44 260 THR A N 1
ATOM 1869 C CA . THR A 1 260 ? -6.665 12.124 22.943 1.00 96.44 260 THR A CA 1
ATOM 1870 C C . THR A 1 260 ? -7.996 11.938 22.212 1.00 96.44 260 THR A C 1
ATOM 1872 O O . THR A 1 260 ? -8.617 12.914 21.798 1.00 96.44 260 THR A O 1
ATOM 1875 N N . ALA A 1 261 ? -8.451 10.693 22.055 1.00 95.75 261 ALA A N 1
ATOM 1876 C CA . ALA A 1 261 ? -9.692 10.368 21.361 1.00 95.75 261 ALA A CA 1
ATOM 1877 C C . ALA A 1 261 ? -10.947 10.805 22.132 1.00 95.75 261 ALA A C 1
ATOM 1879 O O . ALA A 1 261 ? -11.967 11.111 21.511 1.00 95.75 261 ALA A O 1
ATOM 1880 N N . THR A 1 262 ? -10.885 10.802 23.466 1.00 96.38 262 THR A N 1
ATOM 1881 C CA . THR A 1 262 ? -12.061 10.975 24.331 1.00 96.38 262 THR A CA 1
ATOM 1882 C C . THR A 1 262 ? -12.095 12.301 25.085 1.00 96.38 262 THR A C 1
ATOM 1884 O O . THR A 1 262 ? -13.178 12.775 25.420 1.00 96.38 262 THR A O 1
ATOM 1887 N N . GLY A 1 263 ? -10.935 12.910 25.348 1.00 96.50 263 GLY A N 1
ATOM 1888 C CA . GLY A 1 263 ? -10.797 14.066 26.236 1.00 96.50 263 GLY A CA 1
ATOM 1889 C C . GLY A 1 263 ? -11.039 13.750 27.718 1.00 96.50 263 GLY A C 1
ATOM 1890 O O . GLY A 1 263 ? -11.210 14.678 28.504 1.00 96.50 263 GLY A O 1
ATOM 1891 N N . ALA A 1 264 ? -11.097 12.470 28.102 1.00 97.31 264 ALA A N 1
ATOM 1892 C CA . ALA A 1 264 ? -11.369 12.050 29.474 1.00 97.31 264 ALA A CA 1
ATOM 1893 C C . ALA A 1 264 ? -10.166 12.256 30.416 1.00 97.31 264 ALA A C 1
ATOM 1895 O O . ALA A 1 264 ? -9.020 12.406 29.975 1.00 97.31 264 ALA A O 1
ATOM 1896 N N . SER A 1 265 ? -10.436 12.257 31.726 1.00 97.06 265 SER A N 1
ATOM 1897 C CA . SER A 1 265 ? -9.391 12.339 32.751 1.00 97.06 265 SER A CA 1
ATOM 1898 C C . SER A 1 265 ? -8.533 11.072 32.782 1.00 97.06 265 SER A C 1
ATOM 1900 O O . SER A 1 265 ? -8.938 10.017 32.290 1.00 97.06 265 SER A O 1
ATOM 1902 N N . ASN A 1 266 ? -7.347 11.179 33.378 1.00 95.75 266 ASN A N 1
ATOM 1903 C CA . ASN A 1 266 ? -6.420 10.059 33.525 1.00 95.75 266 ASN A CA 1
ATOM 1904 C C . ASN A 1 266 ? -7.071 8.872 34.246 1.00 95.75 266 ASN A C 1
ATOM 1906 O O . ASN A 1 266 ? -6.973 7.748 33.770 1.00 95.75 266 ASN A O 1
ATOM 1910 N N . GLU A 1 267 ? -7.790 9.140 35.335 1.00 96.62 267 GLU A N 1
ATOM 1911 C CA . GLU A 1 267 ? -8.462 8.128 36.153 1.00 96.62 267 GLU A CA 1
ATOM 1912 C C . GLU A 1 267 ? -9.499 7.376 35.318 1.00 96.62 267 GLU A C 1
ATOM 1914 O O . GLU A 1 267 ? -9.504 6.149 35.274 1.00 96.62 267 GLU A O 1
ATOM 1919 N N . ARG A 1 268 ? -10.323 8.113 34.560 1.00 96.62 268 ARG A N 1
ATOM 1920 C CA . ARG A 1 268 ? -11.368 7.509 33.733 1.00 96.62 268 ARG A CA 1
ATOM 1921 C C . ARG A 1 268 ? -10.805 6.688 32.574 1.00 96.62 268 ARG A C 1
ATOM 1923 O O . ARG A 1 268 ? -11.396 5.680 32.192 1.00 96.62 268 ARG A O 1
ATOM 1930 N N . VAL A 1 269 ? -9.684 7.124 32.001 1.00 97.38 269 VAL A N 1
ATOM 1931 C CA . VAL A 1 269 ? -8.966 6.377 30.960 1.00 97.38 269 VAL A CA 1
ATOM 1932 C C . VAL A 1 269 ? -8.381 5.086 31.528 1.00 97.38 269 VAL A C 1
ATOM 1934 O O . VAL A 1 269 ? -8.515 4.043 30.892 1.00 97.38 269 VAL A O 1
ATOM 1937 N N . ASP A 1 270 ? -7.765 5.144 32.709 1.00 95.62 270 ASP A N 1
ATOM 1938 C CA . ASP A 1 270 ? -7.138 3.985 33.346 1.00 95.62 270 ASP A CA 1
ATOM 1939 C C . ASP A 1 270 ? -8.189 2.942 33.766 1.00 95.62 270 ASP A C 1
ATOM 1941 O O . ASP A 1 270 ? -8.013 1.757 33.485 1.00 95.62 270 ASP A O 1
ATOM 1945 N N . GLU A 1 271 ? -9.324 3.378 34.325 1.00 96.56 271 GLU A N 1
ATOM 1946 C CA . GLU A 1 271 ? -10.488 2.522 34.605 1.00 96.56 271 GLU A CA 1
ATOM 1947 C C . GLU A 1 271 ? -11.003 1.820 33.341 1.00 96.56 271 GLU A C 1
ATOM 1949 O O . GLU A 1 271 ? -11.173 0.600 33.321 1.00 96.56 271 GLU A O 1
ATOM 1954 N N . ALA A 1 272 ? -11.239 2.584 32.268 1.00 96.81 272 ALA A N 1
ATOM 1955 C CA . ALA A 1 272 ? -11.775 2.042 31.024 1.00 96.81 272 ALA A CA 1
ATOM 1956 C C . ALA A 1 272 ? -10.796 1.074 30.350 1.00 96.81 272 ALA A C 1
ATOM 1958 O O . ALA A 1 272 ? -11.218 0.049 29.825 1.00 96.81 272 ALA A O 1
ATOM 1959 N N . LEU A 1 273 ? -9.493 1.369 30.375 1.00 95.12 273 LEU A N 1
ATOM 1960 C CA . LEU A 1 273 ? -8.468 0.476 29.837 1.00 95.12 273 LEU A CA 1
ATOM 1961 C C . LEU A 1 273 ? -8.332 -0.808 30.652 1.00 95.12 273 LEU A C 1
ATOM 1963 O O . LEU A 1 273 ? -8.150 -1.867 30.055 1.00 95.12 273 LEU A O 1
ATOM 1967 N N . ALA A 1 274 ? -8.436 -0.731 31.980 1.00 94.38 274 ALA A N 1
ATOM 1968 C CA . ALA A 1 274 ? -8.436 -1.913 32.833 1.00 94.38 274 ALA A CA 1
ATOM 1969 C C . ALA A 1 274 ? -9.645 -2.813 32.530 1.00 94.38 274 ALA A C 1
ATOM 1971 O O . ALA A 1 274 ? -9.467 -4.007 32.299 1.00 94.38 274 ALA A O 1
ATOM 1972 N N . ALA A 1 275 ? -10.847 -2.232 32.440 1.00 95.69 275 ALA A N 1
ATOM 1973 C CA . ALA A 1 275 ? -12.065 -2.962 32.084 1.00 95.69 275 ALA A CA 1
ATOM 1974 C C . ALA A 1 275 ? -12.019 -3.540 30.655 1.00 95.69 275 ALA A C 1
ATOM 1976 O O . ALA A 1 275 ? -12.528 -4.625 30.408 1.00 95.69 275 ALA A O 1
ATOM 1977 N N . ALA A 1 276 ? -11.365 -2.844 29.724 1.00 94.38 276 ALA A N 1
ATOM 1978 C CA . ALA A 1 276 ? -11.205 -3.251 28.328 1.00 94.38 276 ALA A CA 1
ATOM 1979 C C . ALA A 1 276 ? -10.062 -4.257 28.079 1.00 94.38 276 ALA A C 1
ATOM 1981 O O . ALA A 1 276 ? -9.692 -4.483 26.923 1.00 94.38 276 ALA A O 1
ATOM 1982 N N . GLY A 1 277 ? -9.407 -4.778 29.124 1.00 91.31 277 GLY A N 1
ATOM 1983 C CA . GLY A 1 277 ? -8.251 -5.671 28.969 1.00 91.31 277 GLY A CA 1
ATOM 1984 C C . GLY A 1 277 ? -7.076 -5.034 28.210 1.00 91.31 277 GLY A C 1
ATOM 1985 O O . GLY A 1 277 ? -6.315 -5.724 27.539 1.00 91.31 277 GLY A O 1
ATOM 1986 N N . GLY A 1 278 ? -6.943 -3.705 28.268 1.00 90.06 278 GLY A N 1
ATOM 1987 C CA . GLY A 1 278 ? -5.935 -2.935 27.537 1.00 90.06 278 GLY A CA 1
ATOM 1988 C C . GLY A 1 278 ? -6.317 -2.549 26.102 1.00 90.06 278 GLY A C 1
ATOM 1989 O O . GLY A 1 278 ? -5.526 -1.882 25.434 1.00 90.06 278 GLY A O 1
ATOM 1990 N N . SER A 1 279 ? -7.512 -2.907 25.619 1.00 92.19 279 SER A N 1
ATOM 1991 C CA . SER A 1 279 ? -7.978 -2.532 24.279 1.00 92.19 279 SER A CA 1
ATOM 1992 C C . SER A 1 279 ? -8.345 -1.048 24.195 1.00 92.19 279 SER A C 1
ATOM 1994 O O . SER A 1 279 ? -9.325 -0.588 24.788 1.00 92.19 279 SER A O 1
ATOM 1996 N N . ALA A 1 280 ? -7.597 -0.287 23.389 1.00 94.12 280 ALA A N 1
ATOM 1997 C CA . ALA A 1 280 ? -7.885 1.130 23.173 1.00 94.12 280 ALA A CA 1
ATOM 1998 C C . ALA A 1 280 ? -9.250 1.341 22.495 1.00 94.12 280 ALA A C 1
ATOM 2000 O O . ALA A 1 280 ? -9.973 2.269 22.851 1.00 94.12 280 ALA A O 1
ATOM 2001 N N . LYS A 1 281 ? -9.624 0.479 21.537 1.00 94.81 281 LYS A N 1
ATOM 2002 C CA . LYS A 1 281 ? -10.910 0.571 20.826 1.00 94.81 281 LYS A CA 1
ATOM 2003 C C . LYS A 1 281 ? -12.093 0.462 21.778 1.00 94.81 281 LYS A C 1
ATOM 2005 O O . LYS A 1 281 ? -12.985 1.308 21.738 1.00 94.81 281 LYS A O 1
ATOM 2010 N N . VAL A 1 282 ? -12.072 -0.559 22.627 1.00 95.88 282 VAL A N 1
ATOM 2011 C CA . VAL A 1 282 ? -13.142 -0.839 23.590 1.00 95.88 282 VAL A CA 1
ATOM 2012 C C . VAL A 1 282 ? -13.221 0.301 24.596 1.00 95.88 282 VAL A C 1
ATOM 2014 O O . VAL A 1 282 ? -14.278 0.905 24.722 1.00 95.88 282 VAL A O 1
ATOM 2017 N N . ALA A 1 283 ? -12.089 0.713 25.181 1.00 96.75 283 ALA A N 1
ATOM 2018 C CA . ALA A 1 283 ? -12.049 1.840 26.111 1.00 96.75 283 ALA A CA 1
ATOM 2019 C C . ALA A 1 283 ? -12.600 3.144 25.498 1.00 96.75 283 ALA A C 1
ATOM 2021 O O . ALA A 1 283 ? -13.367 3.861 26.142 1.00 96.75 283 ALA A O 1
ATOM 2022 N N . ILE A 1 284 ? -12.264 3.451 24.237 1.00 97.00 284 ILE A N 1
ATOM 2023 C CA . ILE A 1 284 ? -12.796 4.631 23.536 1.00 97.00 284 ILE A CA 1
ATOM 2024 C C . ILE A 1 284 ? -14.316 4.533 23.364 1.00 97.00 284 ILE A C 1
ATOM 2026 O O . ILE A 1 284 ? -15.012 5.522 23.603 1.00 97.00 284 ILE A O 1
ATOM 2030 N N . VAL A 1 285 ? -14.842 3.375 22.950 1.00 97.31 285 VAL A N 1
ATOM 2031 C CA . VAL A 1 285 ? -16.290 3.180 22.781 1.00 97.31 285 VAL A CA 1
ATOM 2032 C C . VAL A 1 28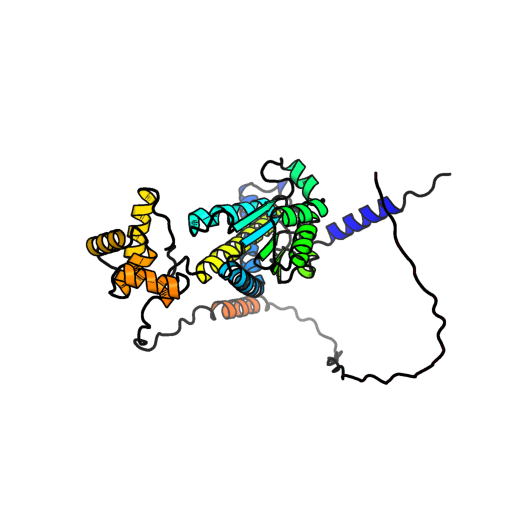5 ? -17.006 3.261 24.126 1.00 97.31 285 VAL A C 1
ATOM 2034 O O . VAL A 1 285 ? -17.972 4.016 24.223 1.00 97.31 285 VAL A O 1
ATOM 2037 N N . SER A 1 286 ? -16.510 2.585 25.166 1.00 97.56 286 SER A N 1
ATOM 2038 C CA . SER A 1 286 ? -17.076 2.629 26.519 1.00 97.56 286 SER A CA 1
ATOM 2039 C C . SER A 1 286 ? -17.186 4.065 27.035 1.00 97.56 286 SER A C 1
ATOM 2041 O O . SER A 1 286 ? -18.260 4.496 27.457 1.00 97.56 286 SER A O 1
ATOM 2043 N N . ILE A 1 287 ? -16.115 4.860 26.914 1.00 97.62 287 ILE A N 1
ATOM 2044 C CA . ILE A 1 287 ? -16.112 6.258 27.367 1.00 97.62 287 ILE A CA 1
ATOM 2045 C C . ILE A 1 287 ? -17.067 7.124 26.534 1.00 97.62 287 ILE A C 1
ATOM 2047 O O . ILE A 1 287 ? -17.871 7.867 27.094 1.00 97.62 287 ILE A O 1
ATOM 2051 N N . LEU A 1 288 ? -16.984 7.065 25.202 1.00 96.88 288 LEU A N 1
ATOM 2052 C CA . LEU A 1 288 ? -17.741 7.972 24.330 1.00 96.88 288 LEU A CA 1
ATOM 2053 C C . LEU A 1 288 ? -19.229 7.621 24.220 1.00 96.88 288 LEU A C 1
ATOM 2055 O O . LEU A 1 288 ? -20.038 8.515 23.961 1.00 96.88 288 LEU A O 1
ATOM 2059 N N . ALA A 1 289 ? -19.589 6.345 24.365 1.00 95.75 289 ALA A N 1
ATOM 2060 C CA . ALA A 1 289 ? -20.975 5.887 24.343 1.00 95.75 289 ALA A CA 1
ATOM 2061 C C . ALA A 1 289 ? -21.601 5.787 25.742 1.00 95.75 289 ALA A C 1
ATOM 2063 O O . ALA A 1 289 ? -22.823 5.681 25.825 1.00 95.75 289 ALA A O 1
ATOM 2064 N N . GLY A 1 290 ? -20.800 5.845 26.812 1.00 96.19 290 GLY A N 1
ATOM 2065 C CA . GLY A 1 290 ? -21.279 5.713 28.188 1.00 96.19 290 GLY A CA 1
ATOM 2066 C C . GLY A 1 290 ? -21.769 4.302 28.513 1.00 96.19 290 GLY A C 1
ATOM 2067 O O . GLY A 1 290 ? -22.792 4.157 29.175 1.00 96.19 290 GLY A O 1
ATOM 2068 N N . VAL A 1 291 ? -21.072 3.283 28.008 1.00 97.31 291 VAL A N 1
ATOM 2069 C CA . VAL A 1 291 ? -21.393 1.858 28.202 1.00 97.31 291 VAL A CA 1
ATOM 2070 C C . VAL A 1 291 ? -20.221 1.131 28.854 1.00 97.31 291 VAL A C 1
ATOM 2072 O O . VAL A 1 291 ? -19.105 1.657 28.874 1.00 97.31 291 VAL A O 1
ATOM 2075 N N . ASP A 1 292 ? -20.461 -0.058 29.400 1.00 97.38 292 ASP A N 1
ATOM 2076 C CA . ASP A 1 292 ? -19.391 -0.904 29.933 1.00 97.38 292 ASP A CA 1
ATOM 2077 C C . ASP A 1 292 ? -18.519 -1.518 28.816 1.00 97.38 292 ASP A C 1
ATOM 2079 O O . ASP A 1 292 ? -18.669 -1.214 27.626 1.00 97.38 292 ASP A O 1
ATOM 2083 N N . ALA A 1 293 ? -17.507 -2.291 29.210 1.00 96.44 293 ALA A N 1
ATOM 2084 C CA . ALA A 1 293 ? -16.563 -2.897 28.275 1.00 96.44 293 ALA A CA 1
ATOM 2085 C C . ALA A 1 293 ? -17.206 -4.012 27.436 1.00 96.44 293 ALA A C 1
ATOM 2087 O O . ALA A 1 293 ? -16.888 -4.119 26.251 1.00 96.44 293 ALA A O 1
ATOM 2088 N N . ASP A 1 294 ? -18.129 -4.785 28.011 1.00 97.12 294 ASP A N 1
ATOM 2089 C CA . ASP A 1 294 ? -18.776 -5.919 27.344 1.00 97.12 294 ASP A CA 1
ATOM 2090 C C . ASP A 1 294 ? -19.699 -5.433 26.218 1.00 97.12 294 ASP A C 1
ATOM 2092 O O . ASP A 1 294 ? -19.559 -5.849 25.065 1.00 97.12 294 ASP A O 1
ATOM 2096 N N . GLU A 1 295 ? -20.549 -4.444 26.503 1.00 97.00 295 GLU A N 1
ATOM 2097 C CA . GLU A 1 295 ? -21.401 -3.795 25.501 1.00 97.00 295 GLU A CA 1
ATOM 2098 C C . GLU A 1 295 ? -20.558 -3.090 24.421 1.00 97.00 295 GLU A C 1
ATOM 2100 O O . GLU A 1 295 ? -20.882 -3.117 23.230 1.00 97.00 295 GLU A O 1
ATOM 2105 N N . ALA A 1 296 ? -19.441 -2.456 24.796 1.00 96.56 296 ALA A N 1
ATOM 2106 C CA . ALA A 1 296 ? -18.528 -1.851 23.825 1.00 96.56 296 ALA A CA 1
ATOM 2107 C C . ALA A 1 296 ? -17.879 -2.899 22.903 1.00 96.56 296 ALA A C 1
ATOM 2109 O O . ALA A 1 296 ? -17.748 -2.653 21.698 1.00 96.56 296 ALA A O 1
ATOM 2110 N N . HIS A 1 297 ? -17.498 -4.058 23.446 1.00 95.12 297 HIS A N 1
ATOM 2111 C CA . HIS A 1 297 ? -16.994 -5.196 22.682 1.00 95.12 297 HIS A CA 1
ATOM 2112 C C . HIS A 1 297 ? -18.036 -5.706 21.682 1.00 95.12 297 HIS A C 1
ATOM 2114 O O . HIS A 1 297 ? -17.719 -5.860 20.499 1.00 95.12 297 HIS A O 1
ATOM 2120 N N . GLU A 1 298 ? -19.282 -5.901 22.116 1.00 95.50 298 GLU A N 1
ATOM 2121 C CA . GLU A 1 298 ? -20.371 -6.373 21.256 1.00 95.50 298 GLU A CA 1
ATOM 2122 C C . GLU A 1 298 ? -20.663 -5.391 20.107 1.00 95.50 298 GLU A C 1
ATOM 2124 O O . GLU A 1 298 ? -20.771 -5.774 18.934 1.00 95.50 298 GLU A O 1
ATOM 2129 N N . ARG A 1 299 ? -20.684 -4.086 20.399 1.00 95.75 299 ARG A N 1
ATOM 2130 C CA . ARG A 1 299 ? -20.843 -3.045 19.368 1.00 95.75 299 ARG A CA 1
ATOM 2131 C C . ARG A 1 299 ? -19.701 -3.025 18.364 1.00 95.75 299 ARG A C 1
ATOM 2133 O O . ARG A 1 299 ? -19.923 -2.789 17.177 1.00 95.75 299 ARG A O 1
ATOM 2140 N N . LEU A 1 300 ? -18.468 -3.247 18.810 1.00 93.69 300 LEU A N 1
ATOM 2141 C CA . LEU A 1 300 ? -17.322 -3.329 17.907 1.00 93.69 300 LEU A CA 1
ATOM 2142 C C . LEU A 1 300 ? -17.392 -4.585 17.033 1.00 93.69 300 LEU A C 1
ATOM 2144 O O . LEU A 1 300 ? -17.126 -4.489 15.835 1.00 93.69 300 LEU A O 1
ATOM 2148 N N . ALA A 1 301 ? -17.810 -5.728 17.581 1.00 91.56 301 ALA A N 1
ATOM 2149 C CA . ALA A 1 301 ? -17.976 -6.966 16.820 1.00 91.56 301 ALA A CA 1
ATOM 2150 C C . ALA A 1 301 ? -19.018 -6.816 15.696 1.00 91.56 301 ALA A C 1
ATOM 2152 O O . ALA A 1 301 ? -18.762 -7.183 14.549 1.00 91.56 301 ALA A O 1
ATOM 2153 N N . THR A 1 302 ? -20.155 -6.180 15.987 1.00 91.75 302 THR A N 1
ATOM 2154 C CA . THR A 1 302 ? -21.245 -5.955 15.015 1.00 91.75 302 THR A CA 1
ATOM 2155 C C . THR A 1 302 ? -20.948 -4.865 13.977 1.00 91.75 302 THR A C 1
ATOM 2157 O O . THR A 1 302 ? -21.679 -4.726 12.996 1.00 91.75 302 THR A O 1
ATOM 2160 N N . THR A 1 303 ? -19.867 -4.099 14.148 1.00 90.31 303 THR A N 1
ATOM 2161 C CA . THR A 1 303 ? -19.483 -2.985 13.260 1.00 90.31 303 THR A CA 1
ATOM 2162 C C . THR A 1 303 ? -18.112 -3.168 12.611 1.00 90.31 303 THR A C 1
ATOM 2164 O O . THR A 1 303 ? -17.481 -2.193 12.186 1.00 90.31 303 THR A O 1
ATOM 2167 N N . SER A 1 304 ? -17.640 -4.417 12.534 1.00 85.06 304 SER A N 1
ATOM 2168 C CA . SER A 1 304 ? -16.335 -4.778 11.962 1.00 85.06 304 SER A CA 1
ATOM 2169 C C . SER A 1 304 ? -15.180 -3.978 12.583 1.00 85.06 304 SER A C 1
ATOM 2171 O O . SER A 1 304 ? -14.273 -3.520 11.894 1.00 85.06 304 SER A O 1
ATOM 2173 N N . GLY A 1 305 ? -15.245 -3.739 13.895 1.00 88.19 305 GLY A N 1
ATOM 2174 C CA . GLY A 1 305 ? -14.218 -3.038 14.665 1.00 88.19 305 GLY A CA 1
ATOM 2175 C C . GLY A 1 305 ? -14.167 -1.519 14.467 1.00 88.19 305 GLY A C 1
ATOM 2176 O O . GLY A 1 305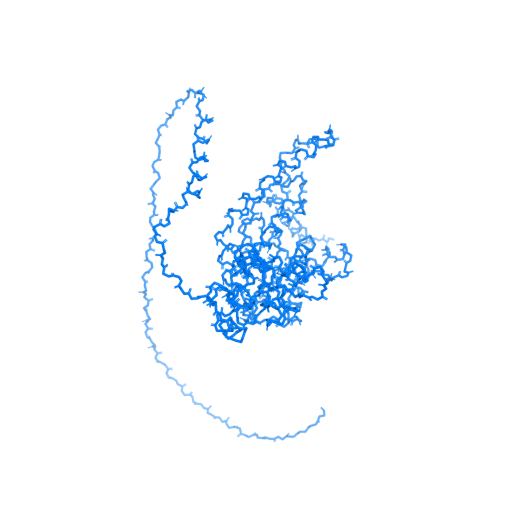 ? -13.231 -0.882 14.958 1.00 88.19 305 GLY A O 1
ATOM 2177 N N . SER A 1 306 ? -15.137 -0.918 13.770 1.00 92.69 306 SER A N 1
ATOM 2178 C CA . SER A 1 306 ? -15.180 0.527 13.531 1.00 92.69 306 SER A CA 1
ATOM 2179 C C . SER A 1 306 ? -15.753 1.289 14.726 1.00 92.69 306 SER A C 1
ATOM 2181 O O . SER A 1 306 ? -16.968 1.346 14.917 1.00 92.69 306 SER A O 1
ATOM 2183 N N . ILE A 1 307 ? -14.891 1.998 15.469 1.00 93.69 307 ILE A N 1
ATOM 2184 C CA . ILE A 1 307 ? -15.312 2.873 16.583 1.00 93.69 307 ILE A CA 1
ATOM 2185 C C . ILE A 1 307 ? -16.423 3.832 16.139 1.00 93.69 307 ILE A C 1
ATOM 2187 O O . ILE A 1 307 ? -17.414 4.005 16.836 1.00 93.69 307 ILE A O 1
ATOM 2191 N N . ARG A 1 308 ? -16.296 4.463 14.963 1.00 93.06 308 ARG A N 1
ATOM 2192 C CA . ARG A 1 308 ? -17.275 5.463 14.505 1.00 93.06 308 ARG A CA 1
ATOM 2193 C C . ARG A 1 308 ? -18.675 4.867 14.337 1.00 93.06 308 ARG A C 1
ATOM 2195 O O . ARG A 1 308 ? -19.644 5.571 14.607 1.00 93.06 308 ARG A O 1
ATOM 2202 N N . LEU A 1 309 ? -18.767 3.628 13.859 1.00 92.38 309 LEU A N 1
ATOM 2203 C CA . LEU A 1 309 ? -20.039 2.938 13.653 1.00 92.38 309 LEU A CA 1
ATOM 2204 C C . LEU A 1 309 ? -20.585 2.340 14.957 1.00 92.38 309 LEU A C 1
ATOM 2206 O O . LEU A 1 309 ? -21.799 2.292 15.116 1.00 92.38 309 LEU A O 1
ATOM 2210 N N . ALA A 1 310 ? -19.707 1.956 15.890 1.00 93.69 310 ALA A N 1
ATOM 2211 C CA . ALA A 1 310 ? -20.066 1.468 17.224 1.00 93.69 310 ALA A CA 1
ATOM 2212 C C . ALA A 1 310 ? -20.634 2.563 18.151 1.00 93.69 310 ALA A C 1
ATOM 2214 O O . ALA A 1 310 ? -21.305 2.270 19.142 1.00 93.69 310 ALA A O 1
ATOM 2215 N N . LEU A 1 311 ? -20.373 3.841 17.856 1.00 93.12 311 LEU A N 1
ATOM 2216 C CA . LEU A 1 311 ? -20.935 4.952 18.620 1.00 93.12 311 LEU A CA 1
ATOM 2217 C C . LEU A 1 311 ? -22.390 5.235 18.217 1.00 93.12 311 LEU A C 1
ATOM 2219 O O . LEU A 1 311 ? -22.724 5.208 17.028 1.00 93.12 311 LEU A O 1
ATOM 2223 N N . PRO A 1 312 ? -23.260 5.608 19.175 1.00 85.00 312 PRO A N 1
ATOM 2224 C CA . PRO A 1 312 ? -24.617 6.022 18.856 1.00 85.00 312 PRO A CA 1
ATOM 2225 C C . PRO A 1 312 ? -24.594 7.212 17.891 1.00 85.00 312 PRO A C 1
ATOM 2227 O O . PRO A 1 312 ? -23.790 8.143 18.024 1.00 85.00 312 PRO A O 1
ATOM 2230 N N . ARG A 1 313 ? -25.501 7.202 16.907 1.00 73.19 313 ARG A N 1
ATOM 2231 C CA . ARG A 1 313 ? -25.648 8.309 15.957 1.00 73.19 313 ARG A CA 1
ATOM 2232 C C . ARG A 1 313 ? -25.959 9.591 16.727 1.00 73.19 313 ARG A C 1
ATOM 2234 O O . ARG A 1 313 ? -27.090 9.810 17.154 1.00 73.19 313 ARG A O 1
ATOM 2241 N N . ARG A 1 314 ? -24.967 10.475 16.870 1.00 59.00 314 ARG A N 1
ATOM 2242 C CA . ARG A 1 314 ? -25.212 11.841 17.341 1.00 59.00 314 ARG A CA 1
ATOM 2243 C C . ARG A 1 314 ? -26.253 12.481 16.422 1.00 59.00 314 ARG A C 1
ATOM 2245 O O . ARG A 1 314 ? -26.026 12.580 15.215 1.00 59.00 314 ARG A O 1
ATOM 2252 N N . ARG A 1 315 ? -27.375 12.948 16.984 1.00 44.69 315 ARG A N 1
ATOM 2253 C CA . ARG A 1 315 ? -28.254 13.894 16.281 1.00 44.69 315 ARG A CA 1
ATOM 2254 C C . ARG A 1 315 ? -27.383 15.067 15.812 1.00 44.69 315 ARG A C 1
ATOM 2256 O O . ARG A 1 315 ? -26.558 15.536 16.601 1.00 44.69 315 ARG A O 1
ATOM 2263 N N . PRO A 1 316 ? -27.495 15.522 14.554 1.00 40.88 316 PRO A N 1
ATOM 2264 C CA . PRO A 1 316 ? -26.655 16.604 14.067 1.00 40.88 316 PRO A CA 1
ATOM 2265 C C . PRO A 1 316 ? -26.913 17.861 14.901 1.00 40.88 316 PRO A C 1
ATOM 2267 O O . PRO A 1 316 ? -27.984 18.459 14.844 1.00 40.88 316 PRO A O 1
ATOM 2270 N N . SER A 1 317 ? -25.922 18.260 15.691 1.00 47.62 317 SER A N 1
ATOM 2271 C CA . SER A 1 317 ? -25.909 19.546 16.376 1.00 47.62 317 SER A CA 1
ATOM 2272 C C . SER A 1 317 ? -25.527 20.631 15.362 1.00 47.62 317 SER A C 1
ATOM 2274 O O . SER A 1 317 ? -24.340 20.862 15.133 1.00 47.62 317 SER A O 1
ATOM 2276 N N . GLY A 1 318 ? -26.533 21.255 14.741 1.00 44.78 318 GLY A N 1
ATOM 2277 C CA . GLY A 1 318 ? -26.417 22.501 13.971 1.00 44.78 318 GLY A CA 1
ATOM 2278 C C . GLY A 1 318 ? -25.617 22.439 12.654 1.00 44.78 318 GLY A C 1
ATOM 2279 O O . GLY A 1 318 ? -24.882 21.484 12.387 1.00 44.78 318 GLY A O 1
ATOM 2280 N N . PRO A 1 319 ? -25.760 23.454 11.781 1.00 41.88 319 PRO A N 1
ATOM 2281 C CA . PRO A 1 319 ? -25.126 23.462 10.470 1.00 41.88 319 PRO A CA 1
ATOM 2282 C C . PRO A 1 319 ? -23.605 23.613 10.604 1.00 41.88 319 PRO A C 1
ATOM 2284 O O . PRO A 1 319 ? -23.082 24.682 10.916 1.00 41.88 319 PRO A O 1
ATOM 2287 N N . ARG A 1 320 ? -22.869 22.535 10.317 1.00 50.22 320 ARG A N 1
ATOM 2288 C CA . ARG A 1 320 ? -21.418 22.596 10.112 1.00 50.22 320 ARG A CA 1
ATOM 2289 C C . ARG A 1 320 ? -21.134 23.395 8.839 1.00 50.22 320 ARG A C 1
ATOM 2291 O O . ARG A 1 320 ? -21.528 22.979 7.748 1.00 50.22 320 ARG A O 1
ATOM 2298 N N . ARG A 1 321 ? -20.421 24.520 8.965 1.00 46.03 321 ARG A N 1
ATOM 2299 C CA . ARG A 1 321 ? -19.814 25.231 7.829 1.00 46.03 321 ARG A CA 1
ATOM 2300 C C . ARG A 1 321 ? -18.978 24.230 7.028 1.00 46.03 321 ARG A C 1
ATOM 2302 O O . ARG A 1 321 ? -17.977 23.719 7.524 1.00 46.03 321 ARG A O 1
ATOM 2309 N N . ARG A 1 322 ? -19.415 23.915 5.804 1.00 43.78 322 ARG A N 1
ATOM 2310 C CA . ARG A 1 322 ? -18.662 23.067 4.872 1.00 43.78 322 ARG A CA 1
ATOM 2311 C C . ARG A 1 322 ? -17.308 23.730 4.607 1.00 43.78 322 ARG A C 1
ATOM 2313 O O . ARG A 1 322 ? -17.262 24.834 4.071 1.00 43.78 322 ARG A O 1
ATOM 2320 N N . GLY A 1 323 ? -16.222 23.064 4.995 1.00 39.47 323 GLY A N 1
ATOM 2321 C CA . GLY A 1 323 ? -14.855 23.487 4.704 1.00 39.47 323 GLY A CA 1
ATOM 2322 C C . GLY A 1 323 ? -14.601 23.477 3.198 1.00 39.47 323 GLY A C 1
ATOM 2323 O O . GLY A 1 323 ? -14.390 22.427 2.600 1.00 39.47 323 GLY A O 1
ATOM 2324 N N . GLY A 1 324 ? -14.636 24.657 2.582 1.00 37.88 324 GLY A N 1
ATOM 2325 C CA . GLY A 1 324 ? -14.334 24.889 1.169 1.00 37.88 324 GLY A CA 1
ATOM 2326 C C . GLY A 1 324 ? -12.836 24.967 0.865 1.00 37.88 324 GLY A C 1
ATOM 2327 O O . GLY A 1 324 ? -12.434 25.829 0.094 1.00 37.88 324 GLY A O 1
ATOM 2328 N N . ALA A 1 325 ? -12.006 24.109 1.465 1.00 46.62 325 ALA A N 1
ATOM 2329 C CA . ALA A 1 325 ? -10.548 24.183 1.306 1.00 46.62 325 ALA A CA 1
ATOM 2330 C C . ALA A 1 325 ? -10.011 23.378 0.104 1.00 46.62 325 ALA A C 1
ATOM 2332 O O . ALA A 1 325 ? -8.980 23.728 -0.456 1.00 46.62 325 ALA A O 1
ATOM 2333 N N . TRP A 1 326 ? -10.728 22.354 -0.371 1.00 35.97 326 TRP A N 1
ATOM 2334 C CA . TRP A 1 326 ? -10.225 21.487 -1.451 1.00 35.97 326 TRP A CA 1
ATOM 2335 C C . TRP A 1 326 ? -10.468 22.013 -2.876 1.00 35.97 326 TRP A C 1
ATOM 2337 O O . TRP A 1 326 ? -9.736 21.667 -3.796 1.00 35.97 326 TRP A O 1
ATOM 2347 N N . ARG A 1 327 ? -11.449 22.905 -3.086 1.00 38.88 327 ARG A N 1
ATOM 2348 C CA . ARG A 1 327 ? -11.715 23.500 -4.417 1.00 38.88 327 ARG A CA 1
ATOM 2349 C C . ARG A 1 327 ? -10.873 24.747 -4.724 1.00 38.88 327 ARG A C 1
ATOM 2351 O O . ARG A 1 327 ? -10.900 25.213 -5.861 1.00 38.88 327 ARG A O 1
ATOM 2358 N N . ALA A 1 328 ? -10.146 25.285 -3.742 1.00 39.66 328 ALA A N 1
ATOM 2359 C CA . ALA A 1 328 ? -9.296 26.463 -3.926 1.00 39.66 328 ALA A CA 1
ATOM 2360 C C . ALA A 1 328 ? -7.991 26.116 -4.667 1.00 39.66 328 ALA A C 1
ATOM 2362 O O . ALA A 1 328 ? -7.599 26.834 -5.585 1.00 39.66 328 ALA A O 1
ATOM 2363 N N . HIS A 1 329 ? -7.396 24.951 -4.380 1.00 40.03 329 HIS A N 1
ATOM 2364 C CA . HIS A 1 329 ? -6.123 24.547 -4.988 1.00 40.03 329 HIS A CA 1
ATOM 2365 C C . HIS A 1 329 ? -6.194 24.262 -6.498 1.00 40.03 329 HIS A C 1
ATOM 2367 O O . HIS A 1 329 ? -5.225 24.516 -7.210 1.00 40.03 329 HIS A O 1
ATOM 2373 N N . GLN A 1 330 ? -7.345 23.820 -7.020 1.00 42.41 330 GLN A N 1
ATOM 2374 C CA . GLN A 1 330 ? -7.525 23.624 -8.466 1.00 42.41 330 GLN A CA 1
ATOM 2375 C C . GLN A 1 330 ? -7.690 24.944 -9.241 1.00 42.41 330 GLN A C 1
ATOM 2377 O O . GLN A 1 330 ? -7.322 25.014 -10.412 1.00 42.41 330 GLN A O 1
ATOM 2382 N N . ARG A 1 331 ? -8.212 26.009 -8.610 1.00 44.00 331 ARG A N 1
ATOM 2383 C CA . ARG A 1 331 ? -8.434 27.305 -9.284 1.00 44.00 331 ARG A CA 1
ATOM 2384 C C . ARG A 1 331 ? -7.185 28.186 -9.312 1.00 44.00 331 ARG A C 1
ATOM 2386 O O . ARG A 1 331 ? -7.000 28.922 -10.281 1.00 44.00 331 ARG A O 1
ATOM 2393 N N . ASP A 1 332 ? -6.313 28.080 -8.311 1.00 44.66 332 ASP A N 1
ATOM 2394 C CA . ASP A 1 332 ? -5.068 28.858 -8.276 1.00 44.66 332 ASP A CA 1
ATOM 2395 C C . ASP A 1 332 ? -4.014 28.356 -9.276 1.00 44.66 332 ASP A C 1
ATOM 2397 O O . ASP A 1 332 ? -3.286 29.170 -9.849 1.00 44.66 332 ASP A O 1
ATOM 2401 N N . ARG A 1 333 ? -3.994 27.054 -9.609 1.00 47.09 333 ARG A N 1
ATOM 2402 C CA . ARG A 1 333 ? -3.115 26.524 -10.672 1.00 47.09 333 ARG A CA 1
ATOM 2403 C C . ARG A 1 333 ? -3.512 27.015 -12.075 1.00 47.09 333 ARG A C 1
ATOM 2405 O O . ARG A 1 333 ? -2.628 27.336 -12.866 1.00 47.09 333 ARG A O 1
ATOM 2412 N N . GLN A 1 334 ? -4.807 27.187 -12.370 1.00 43.56 334 GLN A N 1
ATOM 2413 C CA . GLN A 1 334 ? -5.250 27.772 -13.650 1.00 43.56 334 GLN A CA 1
ATOM 2414 C C . GLN A 1 334 ? -4.896 29.266 -13.776 1.00 43.56 334 GLN A C 1
ATOM 2416 O O . GLN A 1 334 ? -4.485 29.710 -14.845 1.00 43.56 334 GLN A O 1
ATOM 2421 N N . ARG A 1 335 ? -4.959 30.043 -12.684 1.00 41.81 335 ARG A N 1
ATOM 2422 C CA . ARG A 1 335 ? -4.624 31.483 -12.706 1.00 41.81 335 ARG A CA 1
ATOM 2423 C C . ARG A 1 335 ? -3.125 31.778 -12.811 1.00 41.81 335 ARG A C 1
ATOM 2425 O O . ARG A 1 335 ? -2.746 32.825 -13.336 1.00 41.81 335 ARG A O 1
ATOM 2432 N N . LEU A 1 336 ? -2.268 30.877 -12.329 1.00 42.66 336 LEU A N 1
ATOM 2433 C CA . LEU A 1 336 ? -0.810 31.019 -12.432 1.00 42.66 336 LEU A CA 1
ATOM 2434 C C . LEU A 1 336 ? -0.258 30.571 -13.798 1.00 42.66 336 LEU A C 1
ATOM 2436 O O . LEU A 1 336 ? 0.777 31.088 -14.220 1.00 42.66 336 LEU A O 1
ATOM 2440 N N . GLY A 1 337 ? -0.972 29.703 -14.526 1.00 37.59 337 GLY A N 1
ATOM 2441 C CA . GLY A 1 337 ? -0.651 29.340 -15.913 1.00 37.59 337 GLY A CA 1
ATOM 2442 C C . GLY A 1 337 ? -0.936 30.455 -16.930 1.00 37.59 337 GLY A C 1
ATOM 2443 O O . GLY A 1 337 ? -0.177 30.638 -17.877 1.00 37.59 337 GLY A O 1
ATOM 2444 N N . GLU A 1 338 ? -1.967 31.275 -16.703 1.00 39.72 338 GLU A N 1
ATOM 2445 C CA . GLU A 1 338 ? -2.348 32.357 -17.631 1.00 39.72 338 GLU A CA 1
ATOM 2446 C C . GLU A 1 338 ? -1.467 33.617 -17.518 1.00 39.72 338 GLU A C 1
ATOM 2448 O O . GLU A 1 338 ? -1.398 34.418 -18.451 1.00 39.72 338 GLU A O 1
ATOM 2453 N N . ARG A 1 339 ? -0.726 33.799 -16.415 1.00 38.44 339 ARG A N 1
ATOM 2454 C CA . ARG A 1 339 ? 0.123 34.990 -16.204 1.00 38.44 339 ARG A CA 1
ATOM 2455 C C . ARG A 1 339 ? 1.519 34.919 -16.831 1.00 38.44 339 ARG A C 1
ATOM 2457 O O . ARG A 1 339 ? 2.180 35.953 -16.905 1.00 38.44 339 ARG A O 1
ATOM 2464 N N . LYS A 1 340 ? 1.965 33.759 -17.328 1.00 39.62 340 LYS A N 1
ATOM 2465 C CA . LYS A 1 340 ? 3.254 33.620 -18.041 1.00 39.62 340 LYS A CA 1
ATOM 2466 C C . LYS A 1 340 ? 3.145 33.677 -19.575 1.00 39.62 340 LYS A C 1
ATOM 2468 O O . LYS A 1 340 ? 4.165 33.611 -20.247 1.00 39.62 340 LYS A O 1
ATOM 2473 N N . GLY A 1 341 ? 1.946 33.874 -20.131 1.00 35.28 341 GLY A N 1
ATOM 2474 C CA . GLY A 1 341 ? 1.697 33.831 -21.579 1.00 35.28 341 GLY A CA 1
ATOM 2475 C C . GLY A 1 341 ? 1.442 35.172 -22.275 1.00 35.28 341 GLY A C 1
ATOM 2476 O O . GLY A 1 341 ? 0.781 35.173 -23.308 1.00 35.28 341 GLY A O 1
ATOM 2477 N N . ASN A 1 342 ? 1.886 36.317 -21.737 1.00 35.72 342 ASN A N 1
ATOM 2478 C CA . ASN A 1 342 ? 1.614 37.612 -22.379 1.00 35.72 342 ASN A CA 1
ATOM 2479 C C . ASN A 1 342 ? 2.788 38.608 -22.306 1.00 35.72 342 ASN A C 1
ATOM 2481 O O . ASN A 1 342 ? 2.725 39.636 -21.635 1.00 35.72 342 ASN A O 1
ATOM 2485 N N . ARG A 1 343 ? 3.872 38.312 -23.032 1.00 33.66 343 ARG A N 1
ATOM 2486 C CA . ARG A 1 343 ? 4.735 39.335 -23.647 1.00 33.66 343 ARG A CA 1
ATOM 2487 C C . ARG A 1 343 ? 4.968 38.921 -25.096 1.00 33.66 343 ARG A C 1
ATOM 2489 O O . ARG A 1 343 ? 5.423 37.817 -25.365 1.00 33.66 343 ARG A O 1
ATOM 2496 N N . GLY A 1 344 ? 4.500 39.766 -26.006 1.00 28.61 344 GLY A N 1
ATOM 2497 C CA . GLY A 1 344 ? 4.203 39.389 -27.378 1.00 28.61 344 GLY A CA 1
ATOM 2498 C C . GLY A 1 344 ? 5.399 39.273 -28.315 1.00 28.61 344 GLY A C 1
ATOM 2499 O O . GLY A 1 344 ? 6.412 39.945 -28.167 1.00 28.61 344 GLY A O 1
ATOM 2500 N N . SER A 1 345 ? 5.179 38.523 -29.389 1.00 29.67 345 SER A N 1
ATOM 2501 C CA . SER A 1 345 ? 5.576 38.941 -30.729 1.00 29.67 345 SER A CA 1
ATOM 2502 C C . SER A 1 345 ? 4.441 38.578 -31.691 1.00 29.67 345 SER A C 1
ATOM 2504 O O . SER A 1 345 ? 3.882 37.482 -31.670 1.00 29.67 345 SER A O 1
ATOM 2506 N N . ARG A 1 346 ? 3.998 39.577 -32.457 1.00 34.97 346 ARG A N 1
ATOM 2507 C CA . ARG A 1 346 ? 2.939 39.464 -33.460 1.00 34.97 346 ARG A CA 1
ATOM 2508 C C . ARG A 1 346 ? 3.519 38.802 -34.703 1.00 34.97 346 ARG A C 1
ATOM 2510 O O . ARG A 1 346 ? 4.320 39.441 -35.373 1.00 34.97 346 ARG A O 1
ATOM 2517 N N . LEU A 1 347 ? 3.036 37.621 -35.081 1.00 31.81 347 LEU A N 1
ATOM 2518 C CA . LEU A 1 347 ? 3.140 37.132 -36.458 1.00 31.81 347 LEU A CA 1
ATOM 2519 C C . LEU A 1 347 ? 1.804 36.524 -36.908 1.00 31.81 347 LEU A C 1
ATOM 2521 O O . LEU A 1 347 ? 1.100 35.848 -36.161 1.00 31.81 347 LEU A O 1
ATOM 2525 N N . ARG A 1 348 ? 1.425 36.899 -38.130 1.00 29.89 348 ARG A N 1
ATOM 2526 C CA . ARG A 1 348 ? 0.128 36.693 -38.785 1.00 29.89 348 ARG A CA 1
ATOM 2527 C C . ARG A 1 348 ? -0.219 35.204 -38.938 1.00 29.89 348 ARG A C 1
ATOM 2529 O O . ARG A 1 348 ? 0.618 34.418 -39.363 1.00 29.89 348 ARG A O 1
ATOM 2536 N N . ARG A 1 349 ? -1.486 34.845 -38.699 1.00 27.48 349 ARG A N 1
ATOM 2537 C CA . ARG A 1 349 ? -2.076 33.554 -39.103 1.00 27.48 349 ARG A CA 1
ATOM 2538 C C . ARG A 1 349 ? -2.608 33.628 -40.540 1.00 27.48 349 ARG A C 1
ATOM 2540 O O . ARG A 1 349 ? -3.337 34.580 -40.826 1.00 27.48 349 ARG A O 1
ATOM 2547 N N . PRO A 1 350 ? -2.383 32.617 -41.398 1.00 29.86 350 PRO A N 1
ATOM 2548 C CA . PRO A 1 350 ? -3.282 32.316 -42.496 1.00 29.86 350 PRO A CA 1
ATOM 2549 C C . PRO A 1 350 ? -4.342 31.283 -42.081 1.00 29.86 350 PRO A C 1
ATOM 2551 O O . PRO A 1 350 ? -4.252 30.609 -41.054 1.00 29.86 350 PRO A O 1
ATOM 2554 N N . ALA A 1 351 ? -5.404 31.258 -42.874 1.00 30.59 351 ALA A N 1
ATOM 2555 C CA . ALA A 1 351 ? -6.705 30.691 -42.582 1.00 30.59 351 ALA A CA 1
ATOM 2556 C C . ALA A 1 351 ? -6.800 29.161 -42.722 1.00 30.59 351 ALA A C 1
ATOM 2558 O O . ALA A 1 351 ? -6.215 28.568 -43.617 1.00 30.59 351 ALA A O 1
ATOM 2559 N N . GLY A 1 352 ? -7.687 28.588 -41.901 1.00 30.62 352 GLY A N 1
ATOM 2560 C CA . GLY A 1 352 ? -8.670 27.590 -42.326 1.00 30.62 352 GLY A CA 1
ATOM 2561 C C . GLY A 1 352 ? -8.202 26.150 -42.523 1.00 30.62 352 GLY A C 1
ATOM 2562 O O . GLY A 1 352 ? -7.664 25.813 -43.565 1.00 30.62 352 GLY A O 1
ATOM 2563 N N . GLN A 1 353 ? -8.613 25.265 -41.609 1.00 29.73 353 GLN A N 1
ATOM 2564 C CA . GLN A 1 353 ? -9.184 23.962 -41.969 1.00 29.73 353 GLN A CA 1
ATOM 2565 C C . GLN A 1 353 ? -10.012 23.404 -40.799 1.00 29.73 353 GLN A C 1
ATOM 2567 O O . GLN A 1 353 ? -9.546 23.267 -39.671 1.00 29.73 353 GLN A O 1
ATOM 2572 N N . ARG A 1 354 ? -11.300 23.154 -41.064 1.00 31.30 354 ARG A N 1
ATOM 2573 C CA . ARG A 1 354 ? -12.271 22.592 -40.116 1.00 31.30 354 ARG A CA 1
ATOM 2574 C C . ARG A 1 354 ? -12.135 21.069 -40.099 1.00 31.30 354 ARG A C 1
ATOM 2576 O O . ARG A 1 354 ? -12.522 20.426 -41.070 1.00 31.30 354 ARG A O 1
ATOM 2583 N N . PHE A 1 355 ? -11.707 20.486 -38.981 1.00 28.73 355 PHE A N 1
ATOM 2584 C CA . PHE A 1 355 ? -11.851 19.047 -38.746 1.00 28.73 355 PHE A CA 1
ATOM 2585 C C . PHE A 1 355 ? -13.247 18.732 -38.186 1.00 28.73 355 PHE A C 1
ATOM 2587 O O . PHE A 1 355 ? -13.633 19.183 -37.106 1.00 28.73 355 PHE A O 1
ATOM 2594 N N . ARG A 1 356 ? -14.035 17.969 -38.953 1.00 31.52 356 ARG A N 1
ATOM 2595 C CA . ARG A 1 356 ? -15.333 17.423 -38.532 1.00 31.52 356 ARG A CA 1
ATOM 2596 C C . ARG A 1 356 ? -15.106 16.282 -37.534 1.00 31.52 356 ARG A C 1
ATOM 2598 O O . ARG A 1 356 ? -14.502 15.274 -37.882 1.00 31.52 356 ARG A O 1
ATOM 2605 N N . ARG A 1 357 ? -15.662 16.403 -36.324 1.00 29.61 357 ARG A N 1
ATOM 2606 C CA . ARG A 1 357 ? -15.788 15.292 -35.364 1.00 29.61 357 ARG A CA 1
ATOM 2607 C C . ARG A 1 357 ? -16.755 14.237 -35.921 1.00 29.61 357 ARG A C 1
ATOM 2609 O O . ARG A 1 357 ? -17.932 14.537 -36.122 1.00 29.61 357 ARG A O 1
ATOM 2616 N N . ARG A 1 358 ? -16.281 13.008 -36.155 1.00 30.92 358 ARG A N 1
ATOM 2617 C CA . ARG A 1 358 ? -17.145 11.835 -36.380 1.00 30.92 358 ARG A CA 1
ATOM 2618 C C . ARG A 1 358 ? -17.641 11.314 -35.025 1.00 30.92 358 ARG A C 1
ATOM 2620 O O . ARG A 1 358 ? -16.854 11.150 -34.101 1.00 30.92 358 ARG A O 1
ATOM 2627 N N . ARG A 1 359 ? -18.954 11.090 -34.909 1.00 32.25 359 ARG A N 1
ATOM 2628 C CA . ARG A 1 359 ? -19.589 10.368 -33.790 1.00 32.25 359 ARG A CA 1
ATOM 2629 C C . ARG A 1 359 ? -19.392 8.854 -33.977 1.00 32.25 359 ARG A C 1
ATOM 2631 O O . ARG A 1 359 ? -19.440 8.415 -35.126 1.00 32.25 359 ARG A O 1
ATOM 2638 N N . PRO A 1 360 ? -19.254 8.054 -32.906 1.00 33.31 360 PRO A N 1
ATOM 2639 C CA . PRO A 1 360 ? -19.229 6.601 -33.026 1.00 33.31 360 PRO A CA 1
ATOM 2640 C C . PRO A 1 360 ? -20.639 6.052 -33.298 1.00 33.31 360 PRO A C 1
ATOM 2642 O O . PRO A 1 360 ? -21.634 6.507 -32.725 1.00 33.31 360 PRO A O 1
ATOM 2645 N N . ALA A 1 361 ? -20.715 5.092 -34.219 1.00 32.50 361 ALA A N 1
ATOM 2646 C CA . ALA A 1 361 ? -21.935 4.402 -34.609 1.00 32.50 361 ALA A CA 1
ATOM 2647 C C . ALA A 1 361 ? -22.340 3.362 -33.551 1.00 32.50 361 ALA A C 1
ATOM 2649 O O . ALA A 1 361 ? -21.512 2.624 -33.026 1.00 32.50 361 ALA A O 1
ATOM 2650 N N . ARG A 1 362 ? -23.643 3.302 -33.257 1.00 31.45 362 ARG A N 1
ATOM 2651 C CA . ARG A 1 362 ? -24.273 2.273 -32.423 1.00 31.45 362 ARG A CA 1
ATOM 2652 C C . ARG A 1 362 ? -24.292 0.937 -33.174 1.00 31.45 362 ARG A C 1
ATOM 2654 O O . ARG A 1 362 ? -24.972 0.842 -34.195 1.00 31.45 362 ARG A O 1
ATOM 2661 N N . CYS A 1 363 ? -23.645 -0.098 -32.641 1.00 29.67 363 CYS A N 1
ATOM 2662 C CA . CYS A 1 363 ? -23.863 -1.475 -33.088 1.00 29.67 363 CYS A CA 1
ATOM 2663 C C . CYS A 1 363 ? -25.239 -1.968 -32.617 1.00 29.67 363 CYS A C 1
ATOM 2665 O O . CYS A 1 363 ? -25.529 -2.032 -31.422 1.00 29.67 363 CYS A O 1
ATOM 2667 N N . ARG A 1 364 ? -26.106 -2.286 -33.583 1.00 31.73 364 ARG A N 1
ATOM 2668 C CA . ARG A 1 364 ? -27.379 -2.983 -33.378 1.00 31.73 364 ARG A CA 1
ATOM 2669 C C . ARG A 1 364 ? -27.125 -4.488 -33.296 1.00 31.73 364 ARG A C 1
ATOM 2671 O O . ARG A 1 364 ? -26.397 -5.038 -34.113 1.00 31.73 364 ARG A O 1
ATOM 2678 N N . ARG A 1 365 ? -27.790 -5.131 -32.335 1.00 35.69 365 ARG A N 1
ATOM 2679 C CA . ARG A 1 365 ? -27.965 -6.585 -32.239 1.00 35.69 365 ARG A CA 1
ATOM 2680 C C . ARG A 1 365 ? -28.704 -7.112 -33.479 1.00 35.69 365 ARG A C 1
ATOM 2682 O O . ARG A 1 365 ? -29.790 -6.628 -33.787 1.00 35.69 365 ARG A O 1
ATOM 2689 N N . GLY A 1 366 ? -28.148 -8.131 -34.123 1.00 29.86 366 GLY A N 1
ATOM 2690 C CA . GLY A 1 366 ? -28.831 -9.101 -34.987 1.00 29.86 366 GLY A CA 1
ATOM 2691 C C . GLY A 1 366 ? -28.169 -10.449 -34.689 1.00 29.86 366 GLY A C 1
ATOM 2692 O O . GLY A 1 366 ? -26.959 -10.490 -34.520 1.00 29.86 366 GLY A O 1
ATOM 2693 N N . GLY A 1 367 ? -28.859 -11.555 -34.445 1.00 29.22 367 GLY A N 1
ATOM 2694 C CA . GLY A 1 367 ? -30.090 -12.023 -35.068 1.00 29.22 367 GLY A CA 1
ATOM 2695 C C . GLY A 1 367 ? -29.742 -13.367 -35.706 1.00 29.22 367 GLY A C 1
ATOM 2696 O O . GLY A 1 367 ? -29.225 -13.402 -36.815 1.00 29.22 367 GLY A O 1
ATOM 2697 N N . ILE A 1 368 ? -29.936 -14.447 -34.948 1.00 37.56 368 ILE A N 1
ATOM 2698 C CA . ILE A 1 368 ? -29.689 -15.845 -35.337 1.00 37.56 368 ILE A CA 1
ATOM 2699 C C . ILE A 1 368 ? -30.630 -16.238 -36.490 1.00 37.56 368 ILE A C 1
ATOM 2701 O O . ILE A 1 368 ? -31.824 -15.950 -36.383 1.00 37.56 368 ILE A O 1
ATOM 2705 N N . PRO A 1 369 ? -30.169 -16.974 -37.521 1.00 37.50 369 PRO A N 1
ATOM 2706 C CA . PRO A 1 369 ? -31.053 -17.769 -38.362 1.00 37.50 369 PRO A CA 1
ATOM 2707 C C . PRO A 1 369 ? -30.891 -19.289 -38.119 1.00 37.50 369 PRO A C 1
ATOM 2709 O O . PRO A 1 369 ? -29.839 -19.737 -37.658 1.00 37.50 369 PRO A O 1
ATOM 2712 N N . PRO A 1 370 ? -31.938 -20.091 -38.398 1.00 43.09 370 PRO A N 1
ATOM 2713 C CA . PRO A 1 370 ? -32.071 -21.451 -37.894 1.00 43.09 370 PRO A CA 1
ATOM 2714 C C . PRO A 1 370 ? -31.486 -22.539 -38.806 1.00 43.09 370 PRO A C 1
ATOM 2716 O O . PRO A 1 370 ? -31.178 -22.350 -39.983 1.00 43.09 370 PRO A O 1
ATOM 2719 N N . SER A 1 371 ? -31.399 -23.709 -38.183 1.00 33.84 371 SER A N 1
ATOM 2720 C CA . SER A 1 371 ? -30.931 -25.012 -38.640 1.00 33.84 371 SER A CA 1
ATOM 2721 C C . SER A 1 371 ? -31.563 -25.543 -39.933 1.00 33.84 371 SER A C 1
ATOM 2723 O O . SER A 1 371 ? -32.764 -25.423 -40.179 1.00 33.84 371 SER A O 1
ATOM 2725 N N . ARG A 1 372 ? -30.752 -26.270 -40.714 1.00 33.53 372 ARG A N 1
ATOM 2726 C CA . ARG A 1 372 ? -31.228 -27.258 -41.691 1.00 33.53 372 ARG A CA 1
ATOM 2727 C C . ARG A 1 372 ? -30.831 -28.663 -41.250 1.00 33.53 372 ARG A C 1
ATOM 2729 O O . ARG A 1 372 ? -29.667 -28.949 -40.996 1.00 33.53 372 ARG A O 1
ATOM 2736 N N . ARG A 1 373 ? -31.855 -29.514 -41.163 1.00 35.09 373 ARG A N 1
ATOM 2737 C CA . ARG A 1 373 ? -31.792 -30.963 -40.968 1.00 35.09 373 ARG A CA 1
ATOM 2738 C C . ARG A 1 373 ? -31.192 -31.639 -42.205 1.00 35.09 373 ARG A C 1
ATOM 2740 O O . ARG A 1 373 ? -31.548 -31.284 -43.324 1.00 35.09 373 ARG A O 1
ATOM 2747 N N . GLY A 1 374 ? -30.387 -32.669 -41.976 1.00 29.77 374 GLY A N 1
ATOM 2748 C CA . GLY A 1 374 ? -29.970 -33.656 -42.968 1.00 29.77 374 GLY A CA 1
ATOM 2749 C C . GLY A 1 374 ? -29.661 -34.967 -42.254 1.00 29.77 374 GLY A C 1
ATOM 2750 O O . GLY A 1 374 ? -28.673 -35.073 -41.541 1.00 29.77 374 GLY A O 1
ATOM 2751 N N . SER A 1 375 ? -30.576 -35.922 -42.376 1.00 32.81 375 SER A N 1
ATOM 2752 C CA . SER A 1 375 ? -30.537 -37.269 -41.809 1.00 32.81 375 SER A CA 1
ATOM 2753 C C . SER A 1 375 ? -29.630 -38.206 -42.610 1.00 32.81 375 SER A C 1
ATOM 2755 O O . SER A 1 375 ? -29.746 -38.198 -43.832 1.00 32.81 375 SER A O 1
ATOM 2757 N N . ALA A 1 376 ? -28.895 -39.109 -41.950 1.00 33.72 376 ALA A N 1
ATOM 2758 C CA . ALA A 1 376 ? -28.839 -40.534 -42.315 1.00 33.72 376 ALA A CA 1
ATOM 2759 C C . ALA A 1 376 ? -28.009 -41.362 -41.308 1.00 33.72 376 ALA A C 1
ATOM 2761 O O . ALA A 1 376 ? -26.803 -41.189 -41.204 1.00 33.72 376 ALA A O 1
ATOM 2762 N N . ARG A 1 377 ? -28.724 -42.258 -40.608 1.00 34.25 377 ARG A N 1
ATOM 2763 C CA . ARG A 1 377 ? -28.463 -43.695 -40.348 1.00 34.25 377 ARG A CA 1
ATOM 2764 C C . ARG A 1 377 ? -27.031 -44.110 -39.965 1.00 34.25 377 ARG A C 1
ATOM 2766 O O . ARG A 1 377 ? -26.127 -44.051 -40.782 1.00 34.25 377 ARG A O 1
ATOM 2773 N N . ASP A 1 378 ? -26.771 -44.496 -38.717 1.00 34.38 378 ASP A N 1
ATOM 2774 C CA . ASP A 1 378 ? -27.143 -45.774 -38.067 1.00 34.38 378 ASP A CA 1
ATOM 2775 C C . ASP A 1 378 ? -26.424 -46.997 -38.664 1.00 34.38 378 ASP A C 1
ATOM 2777 O O . ASP A 1 378 ? -26.833 -47.503 -39.708 1.00 34.38 378 ASP A O 1
ATOM 2781 N N . ARG A 1 379 ? -25.372 -47.462 -37.969 1.00 36.59 379 ARG A N 1
ATOM 2782 C CA . ARG A 1 379 ? -25.050 -48.883 -37.741 1.00 36.59 379 ARG A CA 1
ATOM 2783 C C . ARG A 1 379 ? -24.272 -49.011 -36.433 1.00 36.59 379 ARG A C 1
ATOM 2785 O O . ARG A 1 379 ? -23.124 -48.582 -36.341 1.00 36.59 379 ARG A O 1
ATOM 2792 N N . GLY A 1 380 ? -24.910 -49.607 -35.433 1.00 32.88 380 GLY A N 1
ATOM 2793 C CA . GLY A 1 380 ? -24.245 -50.086 -34.229 1.00 32.88 380 GLY A CA 1
ATOM 2794 C C . GLY A 1 380 ? -23.487 -51.398 -34.444 1.00 32.88 380 GLY A C 1
ATOM 2795 O O . GLY A 1 380 ? -23.788 -52.162 -35.355 1.00 32.88 380 GLY A O 1
ATOM 2796 N N . HIS A 1 381 ? -22.537 -51.663 -33.551 1.00 34.34 381 HIS A N 1
ATOM 2797 C CA . HIS A 1 381 ? -22.332 -52.948 -32.871 1.00 34.34 381 HIS A CA 1
ATOM 2798 C C . HIS A 1 381 ? -21.308 -52.720 -31.746 1.00 34.34 381 HIS A C 1
ATOM 2800 O O . HIS A 1 381 ? -20.230 -52.194 -31.978 1.00 34.34 381 HIS A O 1
ATOM 2806 N N . ARG A 1 382 ? -21.769 -52.789 -30.492 1.00 33.59 382 ARG A N 1
ATOM 2807 C CA . ARG A 1 382 ? -21.631 -53.923 -29.554 1.00 33.59 382 ARG A CA 1
ATOM 2808 C C . ARG A 1 382 ? -20.214 -54.101 -28.985 1.00 33.59 382 ARG A C 1
ATOM 2810 O O . ARG A 1 382 ? -19.339 -54.675 -29.615 1.00 33.59 382 ARG A O 1
ATOM 2817 N N . VAL A 1 383 ? -20.102 -53.659 -27.732 1.00 40.25 383 VAL A N 1
ATOM 2818 C CA . VAL A 1 383 ? -19.231 -54.156 -26.646 1.00 40.25 383 VAL A CA 1
ATOM 2819 C C . VAL A 1 383 ? -19.543 -55.653 -26.408 1.00 40.25 383 VAL A C 1
ATOM 2821 O O . VAL A 1 383 ? -20.687 -56.054 -26.658 1.00 40.25 383 VAL A O 1
ATOM 2824 N N . PRO A 1 384 ? -18.567 -56.507 -26.038 1.00 49.00 384 PRO A N 1
ATOM 2825 C CA . PRO A 1 384 ? -18.129 -56.739 -24.643 1.00 49.00 384 PRO A CA 1
ATOM 2826 C C . PRO A 1 384 ? -16.586 -56.770 -24.542 1.00 49.00 384 PRO A C 1
ATOM 2828 O O . PRO A 1 384 ? -15.917 -56.946 -25.549 1.00 49.00 384 PRO A O 1
ATOM 2831 N N . GLY A 1 385 ? -15.899 -56.575 -23.423 1.00 33.44 385 GLY A N 1
ATOM 2832 C CA . GLY A 1 385 ? -16.190 -56.804 -22.011 1.00 33.44 385 GLY A CA 1
ATOM 2833 C C . GLY A 1 385 ? -14.903 -57.392 -21.404 1.00 33.44 385 GLY A C 1
ATOM 2834 O O . GLY A 1 385 ? -14.314 -58.273 -22.017 1.00 33.44 385 GLY A O 1
ATOM 2835 N N . ASP A 1 386 ? -14.480 -56.829 -20.270 1.00 38.12 386 ASP A N 1
ATOM 2836 C CA . ASP A 1 386 ? -13.596 -57.333 -19.203 1.00 38.12 386 ASP A CA 1
ATOM 2837 C C . ASP A 1 386 ? -12.338 -58.173 -19.518 1.00 38.12 386 ASP A C 1
ATOM 2839 O O . ASP A 1 386 ? -12.409 -59.241 -20.114 1.00 38.12 386 ASP A O 1
ATOM 2843 N N . LEU A 1 387 ? -11.194 -57.782 -18.929 1.00 35.00 387 LEU A N 1
ATOM 2844 C CA . LEU A 1 387 ? -10.564 -58.501 -17.797 1.00 35.00 387 LEU A CA 1
ATOM 2845 C C . LEU A 1 387 ? -9.129 -58.010 -17.495 1.00 35.00 387 LEU A C 1
ATOM 2847 O O . LEU A 1 387 ? -8.250 -58.006 -18.344 1.00 35.00 387 LEU A O 1
ATOM 2851 N N . HIS A 1 388 ? -8.940 -57.670 -16.218 1.00 37.12 388 HIS A N 1
ATOM 2852 C CA . HIS A 1 388 ? -7.819 -57.990 -15.323 1.00 37.12 388 HIS A CA 1
ATOM 2853 C C . HIS A 1 388 ? -6.321 -57.789 -15.674 1.00 37.12 388 HIS A C 1
ATOM 2855 O O . HIS A 1 388 ? -5.747 -58.428 -16.542 1.00 37.12 388 HIS A O 1
ATOM 2861 N N . HIS A 1 389 ? -5.689 -57.135 -14.685 1.00 36.59 389 HIS A N 1
ATOM 2862 C CA . HIS A 1 389 ? -4.460 -57.499 -13.954 1.00 36.59 389 HIS A CA 1
ATOM 2863 C C . HIS A 1 389 ? -3.092 -56.910 -14.343 1.00 36.59 389 HIS A C 1
ATOM 2865 O O . HIS A 1 389 ? -2.536 -57.204 -15.388 1.00 36.59 389 HIS A O 1
ATOM 2871 N N . ARG A 1 390 ? -2.528 -56.229 -13.323 1.00 44.78 390 ARG A N 1
ATOM 2872 C CA . ARG A 1 390 ? -1.143 -56.282 -12.809 1.00 44.78 390 ARG A CA 1
ATOM 2873 C C . ARG A 1 390 ? -0.019 -56.084 -13.832 1.00 44.78 390 ARG A C 1
ATOM 2875 O O . ARG A 1 390 ? 0.335 -57.010 -14.553 1.00 44.78 390 ARG A O 1
ATOM 2882 N N . SER A 1 391 ? 0.742 -55.006 -13.674 1.00 51.16 391 SER A N 1
ATOM 2883 C CA . SER A 1 391 ? 1.928 -54.949 -12.796 1.00 51.16 391 SER A CA 1
ATOM 2884 C C . SER A 1 391 ? 2.329 -53.500 -12.567 1.00 51.16 391 SER A C 1
ATOM 2886 O O . SER A 1 391 ? 2.044 -52.687 -13.473 1.00 51.16 391 SER A O 1
#